Protein AF-0000000070576717 (afdb_homodimer)

Solvent-accessible surface area (backbone atoms only — not comparable to full-atom values): 32765 Å² total; per-residue (Å²): 128,72,84,76,74,60,50,32,32,39,30,46,49,58,64,51,38,63,71,18,51,50,59,43,50,72,64,30,47,68,46,59,36,85,53,86,48,74,67,46,70,69,57,47,39,61,63,37,42,68,19,30,29,38,41,38,46,81,86,50,69,42,42,69,69,43,50,60,40,17,43,88,49,34,42,29,38,12,29,56,32,67,74,58,87,42,43,43,61,68,62,29,52,74,67,62,25,34,32,20,34,28,71,76,61,36,29,64,43,28,19,52,39,50,51,26,42,46,40,36,45,38,40,37,44,66,52,42,31,51,28,38,62,73,44,48,40,66,56,45,59,87,44,64,59,60,73,42,24,56,59,58,54,67,28,28,40,18,34,35,16,70,48,71,42,32,45,43,36,51,57,31,47,60,56,48,47,45,68,40,39,34,32,30,56,98,62,90,52,68,74,51,42,73,72,61,34,38,82,52,55,62,68,58,37,37,47,65,19,42,32,39,37,37,39,36,73,80,41,87,84,32,48,41,56,43,27,57,68,46,50,67,45,30,35,48,78,14,35,41,33,34,65,43,50,22,59,30,38,30,60,68,39,48,48,50,31,47,77,70,47,40,24,48,31,32,21,29,31,40,50,77,57,80,65,58,62,61,77,42,71,60,78,72,38,81,49,40,43,60,42,80,59,54,42,44,27,20,51,71,32,35,37,48,27,32,34,43,17,36,48,20,41,52,22,50,76,67,71,46,81,41,88,40,64,74,84,129,73,82,76,76,61,49,33,33,40,28,47,49,59,63,50,38,63,71,18,52,50,60,42,50,74,64,30,47,66,46,59,37,86,52,86,48,74,66,48,70,68,56,45,41,60,64,38,41,68,19,29,30,36,41,38,47,82,85,50,67,43,41,68,69,42,49,59,39,18,43,88,48,35,42,28,39,12,28,56,32,67,73,58,87,43,43,44,60,69,60,31,54,76,66,62,24,34,32,21,33,27,71,74,60,36,29,64,45,29,20,52,40,50,52,24,41,46,40,34,42,39,38,38,45,66,55,42,33,51,28,38,62,73,44,48,38,66,56,45,58,87,45,65,58,60,73,42,23,57,58,58,55,66,28,28,41,18,34,35,18,71,47,73,40,31,45,42,37,51,59,32,47,59,56,47,49,44,69,41,41,34,34,29,57,97,62,91,51,67,74,51,43,73,73,60,36,39,83,52,55,62,69,59,36,35,48,63,19,42,32,40,38,38,40,37,74,81,42,87,84,32,47,40,57,42,26,58,68,46,48,67,45,30,35,48,78,13,35,41,32,33,65,45,51,22,59,30,38,30,61,68,37,48,47,49,31,48,77,70,47,40,23,49,29,32,22,30,30,41,51,79,58,80,65,58,62,61,76,42,70,61,78,72,38,82,50,39,44,58,40,80,59,53,42,44,27,21,51,71,33,34,37,47,27,32,35,43,16,38,46,21,39,53,22,50,76,67,71,45,80,43,90,41,63,74,86

Secondary structure (DSSP, 8-state):
----PPPEEEES-TTS-HHHHHHHHHHSEEEE--SSSPPPHHHHHHHTTT-SEEEE-TTS-BSHHHHHHH-TT--EEEESSS--TTB-HHHHHHTT-EEE---STTHHHHHHHHHHHHHHHHTTHHHHHHHHHTTHHHHHTT-SSTT-B--STT-EEEEE--SHHHHHHHHHHGGGT-SEEEEE-SS--HHHHHTT-EE--HHHHHHH-SEEEE-----TTTTT-B-HHHHHHS-TT-EEEE-S-GGGB-HHHHHHHHHHTSSSEEEES--SSSSPPTT-GGGG-TTEEE--S-TT-BHHHHHHHHHHHHHHHHHHHHTS--TTB--/----PPPEEEES-TTS-HHHHHHHHHHSEEEE--SSSPPPHHHHHHHTTT-SEEEE-TTS-BSHHHHHHH-TT--EEEESSS--TTB-HHHHHHTT-EEE---STTHHHHHHHHHHHHHHHHTTHHHHHHHHHTTHHHHHTT-SSTT-B--STT-EEEEE--SHHHHHHHHHHGGGT-SEEEEE-SS--HHHHHTT-EE--HHHHHHH-SEEEE-----TTTTT-B-HHHHHHS-TT-EEEE-S-GGGB-HHHHHHHHHHTSSSEEEES--SSSSPPTT-GGGG-TTEEE--S-TT-BHHHHHHHHHHHHHHHHHHHHTS--TTB--

Radius of gyration: 28.0 Å; Cα contacts (8 Å, |Δi|>4): 1477; chains: 2; bounding box: 54×97×66 Å

Sequence (654 aa):
MGPARRPTVLVTRHDVAKEALDLLTDKCDVEVWNEDKPISRSALLQKIAGKDALFCLVTEKVDSELLDAAGSSLKVVGTMSVGYDHIDISQCTKRRVAVGNTPHVLTDATAELGIALLLATARRLFEAHQAIGSGEWAKQAWSPTWMCGSEIRGSTVGIVGMGNIGFGILERLKAFKASKFLYFSRAHKPAAEALGAQFTRLDELLKLSDFVIACCALTPETKGLFNKEAFSMMKSTATFINISRGQVVDQDALYEALSSGKIRSAGLDVMTPEPLPVDHPLLKLPNCVILPHIGSAATETRTAMAVLTAQNILAALDGINMPAMVCMGPARRPTVLVTRHDVAKEALDLLTDKCDVEVWNEDKPISRSALLQKIAGKDALFCLVTEKVDSELLDAAGSSLKVVGTMSVGYDHIDISQCTKRRVAVGNTPHVLTDATAELGIALLLATARRLFEAHQAIGSGEWAKQAWSPTWMCGSEIRGSTVGIVGMGNIGFGILERLKAFKASKFLYFSRAHKPAAEALGAQFTRLDELLKLSDFVIACCALTPETKGLFNKEAFSMMKSTATFINISRGQVVDQDALYEALSSGKIRSAGLDVMTPEPLPVDHPLLKLPNCVILPHIGSAATETRTAMAVLTAQNILAALDGINMPAMVC

InterPro domains:
  IPR006139 D-isomer specific 2-hydroxyacid dehydrogenase, catalytic domain [PF00389] (10-324)
  IPR006140 D-isomer specific 2-hydroxyacid dehydrogenase, NAD-binding domain [PF02826] (115-295)
  IPR029752 D-isomer specific 2-hydroxyacid dehydrogenase, NAD-binding domain conserved site 1 [PS00065] (157-185)
  IPR036291 NAD(P)-binding domain superfamily [SSF51735] (109-295)
  IPR050223 D-isomer specific 2-hydroxyacid dehydrogenase [PTHR10996] (7-321)

Structure (mmCIF, N/CA/C/O backbone):
data_AF-0000000070576717-model_v1
#
loop_
_entity.id
_entity.type
_entity.pdbx_description
1 polymer 'Glyoxylate/hydroxypyruvate reduct'
#
loop_
_atom_site.group_PDB
_atom_site.id
_atom_site.type_symbol
_atom_site.label_atom_id
_atom_site.label_alt_id
_atom_site.label_comp_id
_atom_site.label_asym_id
_atom_site.label_entity_id
_atom_site.label_seq_id
_atom_site.pdbx_PDB_ins_code
_atom_site.Cartn_x
_atom_site.Cartn_y
_atom_site.Cartn_z
_atom_site.occupancy
_atom_site.B_iso_or_equiv
_atom_site.auth_seq_id
_atom_site.auth_comp_id
_atom_site.auth_asym_id
_atom_site.auth_atom_id
_atom_site.pdbx_PDB_model_num
ATOM 1 N N . MET A 1 1 ? -11.781 44.875 37.531 1 38.06 1 MET A N 1
ATOM 2 C CA . MET A 1 1 ? -10.945 44.406 36.406 1 38.06 1 MET A CA 1
ATOM 3 C C . MET A 1 1 ? -11.797 44.094 35.188 1 38.06 1 MET A C 1
ATOM 5 O O . MET A 1 1 ? -12.766 43.312 35.281 1 38.06 1 MET A O 1
ATOM 9 N N . GLY A 1 2 ? -12.039 44.844 34.25 1 44.22 2 GLY A N 1
ATOM 10 C CA . GLY A 1 2 ? -13 44.75 33.188 1 44.22 2 GLY A CA 1
ATOM 11 C C . GLY A 1 2 ? -13 43.406 32.5 1 44.22 2 GLY A C 1
ATOM 12 O O . GLY A 1 2 ? -12.047 42.625 32.656 1 44.22 2 GLY A O 1
ATOM 13 N N . PRO A 1 3 ? -14.188 42.875 32.219 1 51.78 3 PRO A N 1
ATOM 14 C CA . PRO A 1 3 ? -14.227 41.469 31.766 1 51.78 3 PRO A CA 1
ATOM 15 C C . PRO A 1 3 ? -13.141 41.156 30.75 1 51.78 3 PRO A C 1
ATOM 17 O O . PRO A 1 3 ? -12.789 42 29.922 1 51.78 3 PRO A O 1
ATOM 20 N N . ALA A 1 4 ? -12.055 40.562 31.125 1 63.88 4 ALA A N 1
ATOM 21 C CA . ALA A 1 4 ? -10.906 40.188 30.297 1 63.88 4 ALA A CA 1
ATOM 22 C C . ALA A 1 4 ? -11.344 39.844 28.875 1 63.88 4 ALA A C 1
ATOM 24 O O . ALA A 1 4 ? -12.312 39.094 28.688 1 63.88 4 ALA A O 1
ATOM 25 N N . ARG A 1 5 ? -11.016 40.688 27.875 1 86.88 5 ARG A N 1
ATOM 26 C CA . ARG A 1 5 ? -11.391 40.5 26.469 1 86.88 5 ARG A CA 1
ATOM 27 C C . ARG A 1 5 ? -10.992 39.094 26 1 86.88 5 ARG A C 1
ATOM 29 O O . ARG A 1 5 ? -9.969 38.562 26.438 1 86.88 5 ARG A O 1
ATOM 36 N N . ARG A 1 6 ? -11.961 38.406 25.359 1 95.25 6 ARG A N 1
ATOM 37 C CA . ARG A 1 6 ? -11.641 37.125 24.766 1 95.25 6 ARG A CA 1
ATOM 38 C C . ARG A 1 6 ? -10.531 37.25 23.734 1 95.25 6 ARG A C 1
ATOM 40 O O . ARG A 1 6 ? -10.562 38.156 22.891 1 95.25 6 ARG A O 1
ATOM 47 N N . PRO A 1 7 ? -9.547 36.469 23.844 1 98 7 PRO A N 1
ATOM 48 C CA . PRO A 1 7 ? -8.508 36.5 22.812 1 98 7 PRO A CA 1
ATOM 49 C C . PRO A 1 7 ? -9.07 36.281 21.406 1 98 7 PRO A C 1
ATOM 51 O O . PRO A 1 7 ? -10.062 35.562 21.234 1 98 7 PRO A O 1
ATOM 54 N N . THR A 1 8 ? -8.461 36.906 20.438 1 98.69 8 THR A N 1
ATOM 55 C CA . THR A 1 8 ? -8.906 36.812 19.047 1 98.69 8 THR A CA 1
ATOM 56 C C . THR A 1 8 ? -7.988 35.875 18.266 1 98.69 8 THR A C 1
ATOM 58 O O . THR A 1 8 ? -6.766 35.938 18.391 1 98.69 8 THR A O 1
ATOM 61 N N . VAL A 1 9 ? -8.586 34.938 17.484 1 98.81 9 VAL A N 1
ATOM 62 C CA . VAL A 1 9 ? -7.832 33.938 16.719 1 98.81 9 VAL A CA 1
ATOM 63 C C . VAL A 1 9 ? -8.242 34 15.25 1 98.81 9 VAL A C 1
ATOM 65 O O . VAL A 1 9 ? -9.43 34.062 14.93 1 98.81 9 VAL A O 1
ATOM 68 N N . LEU A 1 10 ? -7.285 34.031 14.375 1 98.88 10 LEU A N 1
ATOM 69 C CA . LEU A 1 10 ? -7.523 33.875 12.945 1 98.88 10 LEU A CA 1
ATOM 70 C C . LEU A 1 10 ? -7.219 32.438 12.516 1 98.88 10 LEU A C 1
ATOM 72 O O . LEU A 1 10 ? -6.109 31.938 12.734 1 98.88 10 LEU A O 1
ATOM 76 N N . VAL A 1 11 ? -8.195 31.766 12 1 98.62 11 VAL A N 1
ATOM 77 C CA . VAL A 1 11 ? -8.039 30.438 11.398 1 98.62 11 VAL A CA 1
ATOM 78 C C . VAL A 1 11 ? -8.062 30.547 9.875 1 98.62 11 VAL A C 1
ATOM 80 O O . VAL A 1 11 ? -9.039 31.047 9.305 1 98.62 11 VAL A O 1
ATOM 83 N N . THR A 1 12 ? -7.082 29.969 9.227 1 97.62 12 THR A N 1
ATOM 84 C CA . THR A 1 12 ? -6.871 30.328 7.828 1 97.62 12 THR A CA 1
ATOM 85 C C . THR A 1 12 ? -7.625 29.375 6.906 1 97.62 12 THR A C 1
ATOM 87 O O . THR A 1 12 ? -7.582 29.516 5.684 1 97.62 12 THR A O 1
ATOM 90 N N . ARG A 1 13 ? -8.289 28.391 7.5 1 95.62 13 ARG A N 1
ATOM 91 C CA . ARG A 1 13 ? -9.102 27.469 6.723 1 95.62 13 ARG A CA 1
ATOM 92 C C . ARG A 1 13 ? -10.422 27.156 7.43 1 95.62 13 ARG A C 1
ATOM 94 O O . ARG A 1 13 ? -10.445 26.984 8.648 1 95.62 13 ARG A O 1
ATOM 101 N N . HIS A 1 14 ? -11.477 26.969 6.641 1 94.5 14 HIS A N 1
ATOM 102 C CA . HIS A 1 14 ? -12.781 26.719 7.25 1 94.5 14 HIS A CA 1
ATOM 103 C C . HIS A 1 14 ? -13.016 25.219 7.414 1 94.5 14 HIS A C 1
ATOM 105 O O . HIS A 1 14 ? -13.891 24.797 8.188 1 94.5 14 HIS A O 1
ATOM 111 N N . ASP A 1 15 ? -12.273 24.422 6.66 1 94.5 15 ASP A N 1
ATOM 112 C CA . ASP A 1 15 ? -12.531 22.984 6.684 1 94.5 15 ASP A CA 1
ATOM 113 C C . ASP A 1 15 ? -11.609 22.281 7.676 1 94.5 15 ASP A C 1
ATOM 115 O O . ASP A 1 15 ? -11.352 21.078 7.547 1 94.5 15 ASP A O 1
ATOM 119 N N . VAL A 1 16 ? -11.156 23.047 8.633 1 95.94 16 VAL A N 1
ATOM 120 C CA . VAL A 1 16 ? -10.5 22.453 9.789 1 95.94 16 VAL A CA 1
ATOM 121 C C . VAL A 1 16 ? -11.516 21.672 10.617 1 95.94 16 VAL A C 1
ATOM 123 O O . VAL A 1 16 ? -12.703 22 10.641 1 95.94 16 VAL A O 1
ATOM 126 N N . ALA A 1 17 ? -11.008 20.609 11.281 1 96.81 17 ALA A N 1
ATOM 127 C CA . ALA A 1 17 ? -11.898 19.75 12.055 1 96.81 17 ALA A CA 1
ATOM 128 C C . ALA A 1 17 ? -12.727 20.562 13.047 1 96.81 17 ALA A C 1
ATOM 130 O O . ALA A 1 17 ? -12.203 21.438 13.734 1 96.81 17 ALA A O 1
ATOM 131 N N . LYS A 1 18 ? -13.984 20.25 13.109 1 97.31 18 LYS A N 1
ATOM 132 C CA . LYS A 1 18 ? -14.922 20.953 13.984 1 97.31 18 LYS A CA 1
ATOM 133 C C . LYS A 1 18 ? -14.477 20.891 15.445 1 97.31 18 LYS A C 1
ATOM 135 O O . LYS A 1 18 ? -14.672 21.828 16.203 1 97.31 18 LYS A O 1
ATOM 140 N N . GLU A 1 19 ? -13.891 19.766 15.781 1 98.12 19 GLU A N 1
ATOM 141 C CA . GLU A 1 19 ? -13.414 19.562 17.156 1 98.12 19 GLU A CA 1
ATOM 142 C C . GLU A 1 19 ? -12.422 20.641 17.562 1 98.12 19 GLU A C 1
ATOM 144 O O . GLU A 1 19 ? -12.469 21.141 18.688 1 98.12 19 GLU A O 1
ATOM 149 N N . ALA A 1 20 ? -11.578 20.984 16.672 1 98.56 20 ALA A N 1
ATOM 150 C CA . ALA A 1 20 ? -10.57 22.016 16.938 1 98.56 20 ALA A CA 1
ATOM 151 C C . ALA A 1 20 ? -11.211 23.391 17 1 98.56 20 ALA A C 1
ATOM 153 O O . ALA A 1 20 ? -10.883 24.203 17.875 1 98.56 20 ALA A O 1
ATOM 154 N N . LEU A 1 21 ? -12.094 23.703 16.062 1 98.25 21 LEU A N 1
ATOM 155 C CA . LEU A 1 21 ? -12.781 25 16.031 1 98.25 21 LEU A CA 1
ATOM 156 C C . LEU A 1 21 ? -13.617 25.203 17.297 1 98.25 21 LEU A C 1
ATOM 158 O O . LEU A 1 21 ? -13.648 26.297 17.844 1 98.25 21 LEU A O 1
ATOM 162 N N . ASP A 1 22 ? -14.242 24.125 17.734 1 98.56 22 ASP A N 1
ATOM 163 C CA . ASP A 1 22 ? -15.039 24.188 18.938 1 98.56 22 ASP A CA 1
ATOM 164 C C . ASP A 1 22 ? -14.172 24.516 20.156 1 98.56 22 ASP A C 1
ATOM 166 O O . ASP A 1 22 ? -14.57 25.328 21 1 98.56 22 ASP A O 1
ATOM 170 N N . LEU A 1 23 ? -13.055 23.922 20.203 1 98.56 23 LEU A N 1
ATOM 171 C CA . LEU A 1 23 ? -12.133 24.219 21.297 1 98.56 23 LEU A CA 1
ATOM 172 C C . LEU A 1 23 ? -11.766 25.688 21.328 1 98.56 23 LEU A C 1
ATOM 174 O O . LEU A 1 23 ? -11.766 26.312 22.391 1 98.56 23 LEU A O 1
ATOM 178 N N . LEU A 1 24 ? -11.5 26.234 20.188 1 98.69 24 LEU A N 1
ATOM 179 C CA . LEU A 1 24 ? -11.086 27.625 20.094 1 98.69 24 LEU A CA 1
ATOM 180 C C . LEU A 1 24 ? -12.25 28.562 20.406 1 98.69 24 LEU A C 1
ATOM 182 O O . LEU A 1 24 ? -12.094 29.531 21.156 1 98.69 24 LEU A O 1
ATOM 186 N N . THR A 1 25 ? -13.406 28.266 19.859 1 98.25 25 THR A N 1
ATOM 187 C CA . THR A 1 25 ? -14.562 29.156 19.969 1 98.25 25 THR A CA 1
ATOM 188 C C . THR A 1 25 ? -15.062 29.219 21.422 1 98.25 25 THR A C 1
ATOM 190 O O . THR A 1 25 ? -15.664 30.203 21.828 1 98.25 25 THR A O 1
ATOM 193 N N . ASP A 1 26 ? -14.797 28.203 22.109 1 97.81 26 ASP A N 1
ATOM 194 C CA . ASP A 1 26 ? -15.203 28.156 23.5 1 97.81 26 ASP A CA 1
ATOM 195 C C . ASP A 1 26 ? -14.492 29.234 24.328 1 97.81 26 ASP A C 1
ATOM 197 O O . ASP A 1 26 ? -15.047 29.75 25.297 1 97.81 26 ASP A O 1
ATOM 201 N N . LYS A 1 27 ? -13.305 29.609 23.906 1 97.62 27 LYS A N 1
ATOM 202 C CA . LYS A 1 27 ? -12.492 30.453 24.766 1 97.62 27 LYS A CA 1
ATOM 203 C C . LYS A 1 27 ? -12.07 31.734 24.047 1 97.62 27 LYS A C 1
ATOM 205 O O . LYS A 1 27 ? -11.617 32.688 24.672 1 97.62 27 LYS A O 1
ATOM 210 N N . CYS A 1 28 ? -12.32 31.703 22.703 1 98.5 28 CYS A N 1
ATOM 211 C CA . CYS A 1 28 ? -11.773 32.812 21.922 1 98.5 28 CYS A CA 1
ATOM 212 C C . CYS A 1 28 ? -12.82 33.344 20.953 1 98.5 28 CYS A C 1
ATOM 214 O O . CYS A 1 28 ? -13.859 32.719 20.734 1 98.5 28 CYS A O 1
ATOM 216 N N . ASP A 1 29 ? -12.609 34.594 20.484 1 98.5 29 ASP A N 1
ATOM 217 C CA . ASP A 1 29 ? -13.273 35.125 19.297 1 98.5 29 ASP A CA 1
ATOM 218 C C . ASP A 1 29 ? -12.547 34.688 18.031 1 98.5 29 ASP A C 1
ATOM 220 O O . ASP A 1 29 ? -11.445 35.156 17.75 1 98.5 29 ASP A O 1
ATOM 224 N N . VAL A 1 30 ? -13.188 33.844 17.297 1 98.62 30 VAL A N 1
ATOM 225 C CA . VAL A 1 30 ? -12.5 33.156 16.188 1 98.62 30 VAL A CA 1
ATOM 226 C C . VAL A 1 30 ? -13 33.719 14.859 1 98.62 30 VAL A C 1
ATOM 228 O O . VAL A 1 30 ? -14.211 33.75 14.617 1 98.62 30 VAL A O 1
ATOM 231 N N . GLU A 1 31 ? -12.109 34.219 14.07 1 98.56 31 GLU A N 1
ATOM 232 C CA . GLU A 1 31 ? -12.375 34.5 12.672 1 98.56 31 GLU A CA 1
ATOM 233 C C . GLU A 1 31 ? -11.828 33.438 11.75 1 98.56 31 GLU A C 1
ATOM 235 O O . GLU A 1 31 ? -10.641 33.125 11.789 1 98.56 31 GLU A O 1
ATOM 240 N N . VAL A 1 32 ? -12.688 32.875 10.961 1 98.06 32 VAL A N 1
ATOM 241 C CA . VAL A 1 32 ? -12.305 31.797 10.062 1 98.06 32 VAL A CA 1
ATOM 242 C C . VAL A 1 32 ? -12.336 32.281 8.617 1 98.06 32 VAL A C 1
ATOM 244 O O . VAL A 1 32 ? -13.312 32.906 8.18 1 98.06 32 VAL A O 1
ATOM 247 N N . TRP A 1 33 ? -11.242 32.062 7.938 1 97 33 TRP A N 1
ATOM 248 C CA . TRP A 1 33 ? -11.258 32.312 6.496 1 97 33 TRP A CA 1
ATOM 249 C C . TRP A 1 33 ? -12.25 31.359 5.809 1 97 33 TRP A C 1
ATOM 251 O O . TRP A 1 33 ? -12.078 30.141 5.836 1 97 33 TRP A O 1
ATOM 261 N N . ASN A 1 34 ? -13.266 31.891 5.164 1 93.94 34 ASN A N 1
ATOM 262 C CA . ASN A 1 34 ? -14.414 31.094 4.738 1 93.94 34 ASN A CA 1
ATOM 263 C C . ASN A 1 34 ? -14.414 30.875 3.229 1 93.94 34 ASN A C 1
ATOM 265 O O . ASN A 1 34 ? -15.43 31.078 2.564 1 93.94 34 ASN A O 1
ATOM 269 N N . GLU A 1 35 ? -13.258 30.594 2.637 1 90.75 35 GLU A N 1
ATOM 270 C CA . GLU A 1 35 ? -13.148 30.219 1.23 1 90.75 35 GLU A CA 1
ATOM 271 C C . GLU A 1 35 ? -12.469 28.859 1.075 1 90.75 35 GLU A C 1
ATOM 273 O O . GLU A 1 35 ? -11.664 28.469 1.92 1 90.75 35 GLU A O 1
ATOM 278 N N . ASP A 1 36 ? -12.812 28.203 -0.027 1 86.06 36 ASP A N 1
ATOM 279 C CA . ASP A 1 36 ? -12.258 26.875 -0.313 1 86.06 36 ASP A CA 1
ATOM 280 C C . ASP A 1 36 ? -10.883 26.984 -0.978 1 86.06 36 ASP A C 1
ATOM 282 O O . ASP A 1 36 ? -10.648 26.406 -2.035 1 86.06 36 ASP A O 1
ATOM 286 N N . LYS A 1 37 ? -10.156 27.922 -0.683 1 87.62 37 LYS A N 1
ATOM 287 C CA . LYS A 1 37 ? -8.789 28.141 -1.154 1 87.62 37 LYS A CA 1
ATOM 288 C C . LYS A 1 37 ? -7.926 28.781 -0.066 1 87.62 37 LYS A C 1
ATOM 290 O O . LYS A 1 37 ? -8.445 29.391 0.867 1 87.62 37 LYS A O 1
ATOM 295 N N . PRO A 1 38 ? -6.719 28.641 -0.19 1 91.25 38 PRO A N 1
ATOM 296 C CA . PRO A 1 38 ? -5.848 29.281 0.796 1 91.25 38 PRO A CA 1
ATOM 297 C C . PRO A 1 38 ? -6.059 30.797 0.869 1 91.25 38 PRO A C 1
ATOM 299 O O . PRO A 1 38 ? -6.305 31.438 -0.156 1 91.25 38 PRO A O 1
ATOM 302 N N . ILE A 1 39 ? -5.984 31.328 2.07 1 94.81 39 ILE A N 1
ATOM 303 C CA . ILE A 1 39 ? -6.078 32.75 2.275 1 94.81 39 ILE A CA 1
ATOM 304 C C . ILE A 1 39 ? -4.953 33.469 1.518 1 94.81 39 ILE A C 1
ATOM 306 O O . ILE A 1 39 ? -3.805 33.031 1.54 1 94.81 39 ILE A O 1
ATOM 310 N N . SER A 1 40 ? -5.324 34.5 0.725 1 94.94 40 SER A N 1
ATOM 311 C CA . SER A 1 40 ? -4.301 35.219 -0.005 1 94.94 40 SER A CA 1
ATOM 312 C C . SER A 1 40 ? -3.363 35.969 0.949 1 94.94 40 SER A C 1
ATOM 314 O O . SER A 1 40 ? -3.746 36.281 2.076 1 94.94 40 SER A O 1
ATOM 316 N N . ARG A 1 41 ? -2.209 36.219 0.483 1 97.5 41 ARG A N 1
ATOM 317 C CA . ARG A 1 41 ? -1.239 36.938 1.291 1 97.5 41 ARG A CA 1
ATOM 318 C C . ARG A 1 41 ? -1.803 38.281 1.734 1 97.5 41 ARG A C 1
ATOM 320 O O . ARG A 1 41 ? -1.678 38.688 2.9 1 97.5 41 ARG A O 1
ATOM 327 N N . SER A 1 42 ? -2.441 38.969 0.79 1 97.94 42 SER A N 1
ATOM 328 C CA . SER A 1 42 ? -3.01 40.281 1.097 1 97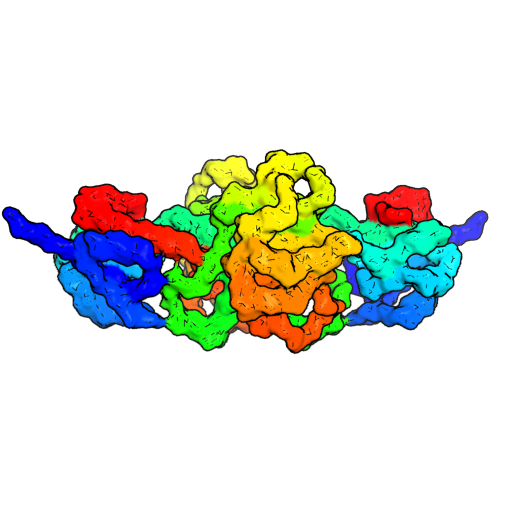.94 42 SER A CA 1
ATOM 329 C C . SER A 1 42 ? -4.102 40.188 2.156 1 97.94 42 SER A C 1
ATOM 331 O O . SER A 1 42 ? -4.125 40.969 3.109 1 97.94 42 SER A O 1
ATOM 333 N N . ALA A 1 43 ? -4.977 39.25 2.025 1 97.94 43 ALA A N 1
ATOM 334 C CA . ALA A 1 43 ? -6.047 39.031 3.002 1 97.94 43 ALA A CA 1
ATOM 335 C C . ALA A 1 43 ? -5.48 38.625 4.359 1 97.94 43 ALA A C 1
ATOM 337 O O . ALA A 1 43 ? -5.969 39.094 5.398 1 97.94 43 ALA A O 1
ATOM 338 N N . LEU A 1 44 ? -4.477 37.812 4.344 1 98.62 44 LEU A N 1
ATOM 339 C CA . LEU A 1 44 ? -3.83 37.344 5.57 1 98.62 44 LEU A CA 1
ATOM 340 C C . LEU A 1 44 ? -3.225 38.531 6.332 1 98.62 44 LEU A C 1
ATOM 342 O O . LEU A 1 44 ? -3.414 38.656 7.547 1 98.62 44 LEU A O 1
ATOM 346 N N . LEU A 1 45 ? -2.539 39.406 5.621 1 98.56 45 LEU A N 1
ATOM 347 C CA . LEU A 1 45 ? -1.886 40.562 6.227 1 98.56 45 LEU A CA 1
ATOM 348 C C . LEU A 1 45 ? -2.914 41.5 6.812 1 98.56 45 LEU A C 1
ATOM 350 O O . LEU A 1 45 ? -2.682 42.125 7.863 1 98.56 45 LEU A O 1
ATOM 354 N N . GLN A 1 46 ? -3.986 41.625 6.152 1 98.5 46 GLN A N 1
ATOM 355 C CA . GLN A 1 46 ? -5.047 42.5 6.625 1 98.5 46 GLN A CA 1
ATOM 356 C C . GLN A 1 46 ? -5.738 41.906 7.855 1 98.5 46 GLN A C 1
ATOM 358 O O . GLN A 1 46 ? -5.953 42.625 8.844 1 98.5 46 GLN A O 1
ATOM 363 N N . LYS A 1 47 ? -6.039 40.656 7.875 1 98.44 47 LYS A N 1
ATOM 364 C CA . LYS A 1 47 ? -6.891 40.031 8.883 1 98.44 47 LYS A CA 1
ATOM 365 C C . LYS A 1 47 ? -6.102 39.719 10.148 1 98.44 47 LYS A C 1
ATOM 367 O O . LYS A 1 47 ? -6.668 39.625 11.234 1 98.44 47 LYS A O 1
ATOM 372 N N . ILE A 1 48 ? -4.824 39.562 10.016 1 98.75 48 ILE A N 1
ATOM 373 C CA . ILE A 1 48 ? -4.012 39.125 11.156 1 98.75 48 ILE A CA 1
ATOM 374 C C . ILE A 1 48 ? -3.826 40.312 12.109 1 98.75 48 ILE A C 1
ATOM 376 O O . ILE A 1 48 ? -3.443 40.125 13.266 1 98.75 48 ILE A O 1
ATOM 380 N N . ALA A 1 49 ? -4.023 41.531 11.562 1 98.38 49 ALA A N 1
ATOM 381 C CA . ALA A 1 49 ? -3.797 42.75 12.352 1 98.38 49 ALA A CA 1
ATOM 382 C C . ALA A 1 49 ? -4.629 42.719 13.633 1 98.38 49 ALA A C 1
ATOM 384 O O . ALA A 1 49 ? -5.852 42.594 13.586 1 98.38 49 ALA A O 1
ATOM 385 N N . GLY A 1 50 ? -3.963 42.781 14.773 1 97.56 50 GLY A N 1
ATOM 386 C CA . GLY A 1 50 ? -4.637 42.906 16.047 1 97.56 50 GLY A CA 1
ATOM 387 C C . GLY A 1 50 ? -5.051 41.562 16.641 1 97.56 50 GLY A C 1
ATOM 388 O O . GLY A 1 50 ? -5.582 41.531 17.75 1 97.56 50 GLY A O 1
ATOM 389 N N . LYS A 1 51 ? -4.84 40.469 15.938 1 98.56 51 LYS A N 1
ATOM 390 C CA . LYS A 1 51 ? -5.191 39.156 16.453 1 98.56 51 LYS A CA 1
ATOM 391 C C . LYS A 1 51 ? -4.207 38.719 17.531 1 98.56 51 LYS A C 1
ATOM 393 O O . LYS A 1 51 ? -3.031 39.062 17.5 1 98.56 51 LYS A O 1
ATOM 398 N N . ASP A 1 52 ? -4.68 37.875 18.422 1 98.69 52 ASP A N 1
ATOM 399 C CA . ASP A 1 52 ? -3.842 37.344 19.484 1 98.69 52 ASP A CA 1
ATOM 400 C C . ASP A 1 52 ? -3.174 36.031 19.031 1 98.69 52 ASP A C 1
ATOM 402 O O . ASP A 1 52 ? -2.135 35.656 19.578 1 98.69 52 ASP A O 1
ATOM 406 N N . ALA A 1 53 ? -3.791 35.344 18.062 1 98.88 53 ALA A N 1
ATOM 407 C CA . ALA A 1 53 ? -3.281 34.031 17.656 1 98.88 53 ALA A CA 1
ATOM 408 C C . ALA A 1 53 ? -3.584 33.781 16.188 1 98.88 53 ALA A C 1
ATOM 410 O O . ALA A 1 53 ? -4.539 34.344 15.625 1 98.88 53 ALA A O 1
ATOM 411 N N . LEU A 1 54 ? -2.742 32.938 15.617 1 98.94 54 LEU A N 1
ATOM 412 C CA . LEU A 1 54 ? -2.902 32.469 14.242 1 98.94 54 LEU A CA 1
ATOM 413 C C . LEU A 1 54 ? -2.91 30.938 14.18 1 98.94 54 LEU A 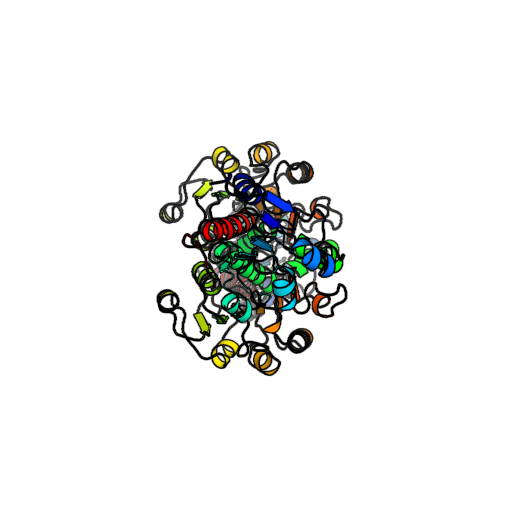C 1
ATOM 415 O O . LEU A 1 54 ? -2.004 30.281 14.703 1 98.94 54 LEU A O 1
ATOM 419 N N . PHE A 1 55 ? -3.986 30.375 13.695 1 98.75 55 PHE A N 1
ATOM 420 C CA . PHE A 1 55 ? -4.066 28.984 13.266 1 98.75 55 PHE A CA 1
ATOM 421 C C . PHE A 1 55 ? -3.844 28.875 11.758 1 98.75 55 PHE A C 1
ATOM 423 O O . PHE A 1 55 ? -4.711 29.25 10.969 1 98.75 55 PHE A O 1
ATOM 430 N N . CYS A 1 56 ? -2.668 28.359 11.391 1 98.25 56 CYS A N 1
ATOM 431 C CA . CYS A 1 56 ? -2.369 28.375 9.961 1 98.25 56 CYS A CA 1
ATOM 432 C C . CYS A 1 56 ? -1.929 26.984 9.492 1 98.25 56 CYS A C 1
ATOM 434 O O . CYS A 1 56 ? -1.885 26.047 10.281 1 98.25 56 CYS A O 1
ATOM 436 N N . LEU A 1 57 ? -1.773 26.844 8.211 1 96.25 57 LEU A N 1
ATOM 437 C CA . LEU A 1 57 ? -1.211 25.672 7.543 1 96.25 57 LEU A CA 1
ATOM 438 C C . LEU A 1 57 ? 0.097 26.031 6.844 1 96.25 57 LEU A C 1
ATOM 440 O O . LEU A 1 57 ? 0.648 27.109 7.055 1 96.25 57 LEU A O 1
ATOM 444 N N . VAL A 1 58 ? 0.623 25.047 6.078 1 93.06 58 VAL A N 1
ATOM 445 C CA . VAL A 1 58 ? 1.921 25.219 5.434 1 93.06 58 VAL A CA 1
ATOM 446 C C . VAL A 1 58 ? 1.8 26.234 4.297 1 93.06 58 VAL A C 1
ATOM 448 O O . VAL A 1 58 ? 2.807 26.766 3.824 1 93.06 58 VAL A O 1
ATOM 451 N N . THR A 1 59 ? 0.571 26.594 3.994 1 92.69 59 THR A N 1
ATOM 452 C CA . THR A 1 59 ? 0.317 27.5 2.883 1 92.69 59 THR A CA 1
ATOM 453 C C . THR A 1 59 ? 0.621 28.938 3.283 1 92.69 59 THR A C 1
ATOM 455 O O . THR A 1 59 ? 0.804 29.812 2.422 1 92.69 59 THR A O 1
ATOM 458 N N . GLU A 1 60 ? 0.613 29.25 4.559 1 95.75 60 GLU A N 1
ATOM 459 C CA . GLU A 1 60 ? 0.843 30.609 5.035 1 95.75 60 GLU A CA 1
ATOM 460 C C . GLU A 1 60 ? 2.303 30.812 5.43 1 95.75 60 GLU A C 1
ATOM 462 O O . GLU A 1 60 ? 2.842 30.078 6.254 1 95.75 60 GLU A O 1
ATOM 467 N N . LYS A 1 61 ? 2.865 31.828 4.84 1 97.06 61 LYS A N 1
ATOM 468 C CA . LYS A 1 61 ? 4.227 32.219 5.207 1 97.06 61 LYS A CA 1
ATOM 469 C C . LYS A 1 61 ? 4.234 33.156 6.406 1 97.06 61 LYS A C 1
ATOM 471 O O . LYS A 1 61 ? 3.641 34.219 6.359 1 97.06 61 LYS A O 1
ATOM 476 N N . VAL A 1 62 ? 4.848 32.719 7.484 1 98.56 62 VAL A N 1
ATOM 477 C CA . VAL A 1 62 ? 4.984 33.562 8.672 1 98.56 62 VAL A CA 1
ATOM 478 C C . VAL A 1 62 ? 6.383 34.188 8.719 1 98.56 62 VAL A C 1
ATOM 480 O O . VAL A 1 62 ? 7.312 33.594 9.266 1 98.56 62 VAL A O 1
ATOM 483 N N . ASP A 1 63 ? 6.48 35.312 8.109 1 98.19 63 ASP A N 1
ATOM 484 C CA . ASP A 1 63 ? 7.738 36.031 8.031 1 98.19 63 ASP A CA 1
ATOM 485 C C . ASP A 1 63 ? 7.637 37.375 8.742 1 98.19 63 ASP A C 1
ATOM 487 O O . ASP A 1 63 ? 6.66 37.656 9.445 1 98.19 63 ASP A O 1
ATOM 491 N N . SER A 1 64 ? 8.672 38.188 8.602 1 98.12 64 SER A N 1
ATOM 492 C CA . SER A 1 64 ? 8.711 39.5 9.266 1 98.12 64 SER A CA 1
ATOM 493 C C . SER A 1 64 ? 7.543 40.375 8.82 1 98.12 64 SER A C 1
ATOM 495 O O . SER A 1 64 ? 6.973 41.094 9.625 1 98.12 64 SER A O 1
ATOM 497 N N . GLU A 1 65 ? 7.227 40.25 7.574 1 98.56 65 GLU A N 1
ATOM 498 C CA . GLU A 1 65 ? 6.133 41.062 7.035 1 98.56 65 GLU A CA 1
ATOM 499 C C . GLU A 1 65 ? 4.812 40.75 7.734 1 98.56 65 GLU A C 1
ATOM 501 O O . GLU A 1 65 ? 4.078 41.656 8.133 1 98.56 65 GLU A O 1
ATOM 506 N N . LEU A 1 66 ? 4.539 39.438 7.891 1 98.75 66 LEU A N 1
ATOM 507 C CA . LEU A 1 66 ? 3.311 39.031 8.555 1 98.75 66 LEU A CA 1
ATOM 508 C C . LEU A 1 66 ? 3.328 39.438 10.031 1 98.75 66 LEU A C 1
ATOM 510 O O . LEU A 1 66 ? 2.318 39.906 10.562 1 98.75 66 LEU A O 1
ATOM 514 N N . LEU A 1 67 ? 4.422 39.25 10.672 1 98.62 67 LEU A N 1
ATOM 515 C CA . LEU A 1 67 ? 4.547 39.562 12.086 1 98.62 67 LEU A CA 1
ATOM 516 C C . LEU A 1 67 ? 4.41 41.062 12.328 1 98.62 67 LEU A C 1
ATOM 518 O O . LEU A 1 67 ? 3.848 41.469 13.344 1 98.62 67 LEU A O 1
ATOM 522 N N . ASP A 1 68 ? 4.957 41.844 11.367 1 98.5 68 ASP A N 1
ATOM 523 C CA . ASP A 1 68 ? 4.773 43.312 11.438 1 98.5 68 ASP A CA 1
ATOM 524 C C . ASP A 1 68 ? 3.299 43.688 11.305 1 98.5 68 ASP A C 1
ATOM 526 O O . ASP A 1 68 ? 2.799 44.531 12.047 1 98.5 68 ASP A O 1
ATOM 530 N N . ALA A 1 69 ? 2.668 43.031 10.391 1 98.44 69 ALA A N 1
ATOM 531 C CA . ALA A 1 69 ? 1.254 43.312 10.148 1 98.44 69 ALA A CA 1
ATOM 532 C C . ALA A 1 69 ? 0.407 42.938 11.367 1 98.44 69 ALA A C 1
ATOM 534 O O . ALA A 1 69 ? -0.584 43.625 11.664 1 98.44 69 ALA A O 1
ATOM 535 N N . ALA A 1 70 ? 0.726 41.875 12.023 1 98.06 70 ALA A N 1
ATOM 536 C CA . ALA A 1 70 ? 0.003 41.438 13.203 1 98.06 70 ALA A CA 1
ATOM 537 C C . ALA A 1 70 ? 0.132 42.438 14.352 1 98.06 70 ALA A C 1
ATOM 539 O O . ALA A 1 70 ? -0.832 42.688 15.078 1 98.06 70 ALA A O 1
ATOM 540 N N . GLY A 1 71 ? 1.341 43 14.508 1 96.56 71 GLY A N 1
ATOM 541 C CA . GLY A 1 71 ? 1.611 43.906 15.617 1 96.56 71 GLY A CA 1
ATOM 542 C C . GLY A 1 71 ? 1.974 43.188 16.906 1 96.56 71 GLY A C 1
ATOM 543 O O . GLY A 1 71 ? 2.271 42 16.891 1 96.56 71 GLY A O 1
ATOM 544 N N . SER A 1 72 ? 1.898 43.906 18.016 1 96.56 72 SER A N 1
ATOM 545 C CA . SER A 1 72 ? 2.381 43.375 19.297 1 96.56 72 SER A CA 1
ATOM 546 C C . SER A 1 72 ? 1.324 42.531 19.984 1 96.56 72 SER A C 1
ATOM 548 O O . SER A 1 72 ? 1.596 41.906 21.016 1 96.56 72 SER A O 1
ATOM 550 N N . SER A 1 73 ? 0.195 42.438 19.344 1 96.81 73 SER A N 1
ATOM 551 C CA . SER A 1 73 ? -0.891 41.688 19.969 1 96.81 73 SER A CA 1
ATOM 552 C C . SER A 1 73 ? -0.699 40.188 19.797 1 96.81 73 SER A C 1
ATOM 554 O O . SER A 1 73 ? -1.153 39.406 20.625 1 96.81 73 SER A O 1
ATOM 556 N N . LEU A 1 74 ? -0.057 39.75 18.672 1 98.5 74 LEU A N 1
ATOM 557 C CA . LEU A 1 74 ? 0.072 38.344 18.344 1 98.5 74 LEU A CA 1
ATOM 558 C C . LEU A 1 74 ? 0.948 37.625 19.375 1 98.5 74 LEU A C 1
ATOM 560 O O . LEU A 1 74 ? 2.1 38 19.594 1 98.5 74 LEU A O 1
ATOM 564 N N . LYS A 1 75 ? 0.395 36.562 19.938 1 98.44 75 LYS A N 1
ATOM 565 C CA . LYS A 1 75 ? 1.094 35.844 21.016 1 98.44 75 LYS A CA 1
ATOM 566 C C . LYS A 1 75 ? 1.529 34.469 20.578 1 98.44 75 LYS A C 1
ATOM 568 O O . LYS A 1 75 ? 2.506 33.906 21.094 1 98.44 75 LYS A O 1
ATOM 573 N N . VAL A 1 76 ? 0.797 33.906 19.625 1 98.81 76 VAL A N 1
ATOM 574 C CA . VAL A 1 76 ? 1.069 32.5 19.312 1 98.81 76 VAL A CA 1
ATOM 575 C C . VAL A 1 76 ? 0.665 32.219 17.875 1 98.81 76 VAL A C 1
ATOM 577 O O . VAL A 1 76 ? -0.34 32.75 17.375 1 98.81 76 VAL A O 1
ATOM 580 N N . VAL A 1 77 ? 1.488 31.438 17.203 1 98.94 77 VAL A N 1
ATOM 581 C CA . VAL A 1 77 ? 1.196 30.828 15.914 1 98.94 77 VAL A CA 1
ATOM 582 C C . VAL A 1 77 ? 1.134 29.312 16.062 1 98.94 77 VAL A C 1
ATOM 584 O O . VAL A 1 77 ? 2.104 28.688 16.5 1 98.94 77 VAL A O 1
ATOM 587 N N . GLY A 1 78 ? -0.024 28.75 15.828 1 98.81 78 GLY A N 1
ATOM 588 C CA . GLY A 1 78 ? -0.171 27.312 15.695 1 98.81 78 GLY A CA 1
ATOM 589 C C . GLY A 1 78 ? -0.234 26.844 14.258 1 98.81 78 GLY A C 1
ATOM 590 O O . GLY A 1 78 ? -1.103 27.266 13.5 1 98.81 78 GLY A O 1
ATOM 591 N N . THR A 1 79 ? 0.709 26 13.867 1 98.5 79 THR A N 1
ATOM 592 C CA . THR A 1 79 ? 0.688 25.453 12.516 1 98.5 79 THR A CA 1
ATOM 593 C C . THR A 1 79 ? 0.239 24 12.531 1 98.5 79 THR A C 1
ATOM 595 O O . THR A 1 79 ? 0.708 23.203 13.352 1 98.5 79 THR A O 1
ATOM 598 N N . MET A 1 80 ? -0.711 23.688 11.641 1 97.81 80 MET A N 1
ATOM 599 C CA . MET A 1 80 ? -1.208 22.312 11.5 1 97.81 80 MET A CA 1
ATOM 600 C C . MET A 1 80 ? -0.295 21.5 10.594 1 97.81 80 MET A C 1
ATOM 602 O O . MET A 1 80 ? -0.709 21.062 9.516 1 97.81 80 MET A O 1
ATOM 606 N N . SER A 1 81 ? 0.956 21.344 10.969 1 95.31 81 SER A N 1
ATOM 607 C CA . SER A 1 81 ? 2 20.625 10.258 1 95.31 81 SER A CA 1
ATOM 608 C C . SER A 1 81 ? 3.131 20.219 11.195 1 95.31 81 SER A C 1
ATOM 610 O O . SER A 1 81 ? 3.248 20.75 12.305 1 95.31 81 SER A O 1
ATOM 612 N N . VAL A 1 82 ? 3.863 19.188 10.773 1 93.62 82 VAL A N 1
ATOM 613 C CA . VAL A 1 82 ? 5.074 18.844 11.508 1 93.62 82 VAL A CA 1
ATOM 614 C C . VAL A 1 82 ? 6.215 19.766 11.094 1 93.62 82 VAL A C 1
ATOM 616 O O . VAL A 1 82 ? 6.914 20.328 11.945 1 93.62 82 VAL A O 1
ATOM 619 N N . GLY A 1 83 ? 6.375 19.812 9.773 1 88.62 83 GLY A N 1
ATOM 620 C CA . GLY A 1 83 ? 7.332 20.781 9.273 1 88.62 83 GLY A CA 1
ATOM 621 C C . GLY A 1 83 ? 6.871 22.219 9.438 1 88.62 83 GLY A C 1
ATOM 622 O O . GLY A 1 83 ? 5.676 22.5 9.367 1 88.62 83 GLY A O 1
ATOM 623 N N . TYR A 1 84 ? 7.781 23.109 9.688 1 93.75 84 TYR A N 1
ATOM 624 C CA . TYR A 1 84 ? 7.426 24.5 9.883 1 93.75 84 TYR A CA 1
ATOM 625 C C . TYR A 1 84 ? 8.398 25.422 9.156 1 93.75 84 TYR A C 1
ATOM 627 O O . TYR A 1 84 ? 8.742 26.5 9.656 1 93.75 84 TYR A O 1
ATOM 635 N N . ASP A 1 85 ? 8.828 24.938 7.988 1 88.81 85 ASP A N 1
ATOM 636 C CA . ASP A 1 85 ? 9.766 25.688 7.152 1 88.81 85 ASP A CA 1
ATOM 637 C C . ASP A 1 85 ? 9.156 27.016 6.691 1 88.81 85 ASP A C 1
ATOM 639 O O . ASP A 1 85 ? 9.883 27.953 6.348 1 88.81 85 ASP A O 1
ATOM 643 N N . HIS A 1 86 ? 7.902 27.172 6.742 1 93.31 86 HIS A N 1
ATOM 644 C CA . HIS A 1 86 ? 7.199 28.359 6.281 1 93.31 86 HIS A CA 1
ATOM 645 C C . HIS A 1 86 ? 7.129 29.422 7.379 1 93.31 86 HIS A C 1
ATOM 647 O O . HIS A 1 86 ? 6.613 30.516 7.156 1 93.31 86 HIS A O 1
ATOM 653 N N . ILE A 1 87 ? 7.688 29.109 8.555 1 97.69 87 ILE A N 1
ATOM 654 C CA . ILE A 1 87 ? 7.652 30.016 9.695 1 97.69 87 ILE A CA 1
ATOM 655 C C . ILE A 1 87 ? 9.07 30.469 10.031 1 97.69 87 ILE A C 1
ATOM 657 O O . ILE A 1 87 ? 9.977 29.641 10.195 1 97.69 87 ILE A O 1
ATOM 661 N N . ASP A 1 88 ? 9.32 31.734 10.125 1 97.75 88 ASP A N 1
ATOM 662 C CA . ASP A 1 88 ? 10.594 32.312 10.578 1 97.75 88 ASP A CA 1
ATOM 663 C C . ASP A 1 88 ? 10.711 32.25 12.094 1 97.75 88 ASP A C 1
ATOM 665 O O . ASP A 1 88 ? 10.375 33.219 12.789 1 97.75 88 ASP A O 1
ATOM 669 N N . ILE A 1 89 ? 11.258 31.203 12.609 1 97.62 89 ILE A N 1
ATOM 670 C CA . ILE A 1 89 ? 11.312 30.938 14.039 1 97.62 89 ILE A CA 1
ATOM 671 C C . ILE A 1 89 ? 12.141 32.031 14.742 1 97.62 89 ILE A C 1
ATOM 673 O O . ILE A 1 89 ? 11.805 32.438 15.852 1 97.62 89 ILE A O 1
ATOM 677 N N . SER A 1 90 ? 13.18 32.438 14.102 1 97.56 90 SER A N 1
ATOM 678 C CA . SER A 1 90 ? 14.031 33.469 14.688 1 97.56 90 SER A CA 1
ATOM 679 C C . SER A 1 90 ? 13.25 34.75 14.922 1 97.56 90 SER A C 1
ATOM 681 O O . SER A 1 90 ? 13.367 35.375 15.977 1 97.56 90 SER A O 1
ATOM 683 N N . GLN A 1 91 ? 12.453 35.188 14 1 98.06 91 GLN A N 1
ATOM 684 C CA . GLN A 1 91 ? 11.656 36.406 14.125 1 98.06 91 GLN A CA 1
ATOM 685 C C . GLN A 1 91 ? 10.555 36.219 15.164 1 98.06 91 GLN A C 1
ATOM 687 O O . GLN A 1 91 ? 10.25 37.156 15.914 1 98.06 91 GLN A O 1
ATOM 692 N N . CYS A 1 92 ? 9.945 35.031 15.219 1 98.56 92 CYS A N 1
ATOM 693 C CA . CYS A 1 92 ? 8.938 34.75 16.234 1 98.56 92 CYS A CA 1
ATOM 694 C C . CYS A 1 92 ? 9.531 34.844 17.641 1 98.56 92 CYS A C 1
ATOM 696 O O . CYS A 1 92 ? 8.953 35.469 18.531 1 98.56 92 CYS A O 1
ATOM 698 N N . THR A 1 93 ? 10.695 34.281 17.797 1 98.12 93 THR A N 1
ATOM 699 C CA . THR A 1 93 ? 11.383 34.281 19.078 1 98.12 93 THR A CA 1
ATOM 700 C C . THR A 1 93 ? 11.719 35.719 19.5 1 98.12 93 THR A C 1
ATOM 702 O O . THR A 1 93 ? 11.477 36.094 20.656 1 98.12 93 THR A O 1
ATOM 705 N N . LYS A 1 94 ? 12.25 36.438 18.578 1 97.62 94 LYS A N 1
ATOM 706 C CA . LYS A 1 94 ? 12.633 37.844 18.844 1 97.62 94 LYS A CA 1
ATOM 707 C C . LYS A 1 94 ? 11.43 38.656 19.297 1 97.62 94 LYS A C 1
ATOM 709 O O . LYS A 1 94 ? 11.562 39.531 20.141 1 97.62 94 LYS A O 1
ATOM 714 N N . ARG A 1 95 ? 10.312 38.375 18.828 1 97.75 95 ARG A N 1
ATOM 715 C CA . ARG A 1 95 ? 9.109 39.156 19.094 1 97.75 95 ARG A CA 1
ATOM 716 C C . ARG A 1 95 ? 8.289 38.531 20.219 1 97.75 95 ARG A C 1
ATOM 718 O O . ARG A 1 95 ? 7.188 39 20.516 1 97.75 95 ARG A O 1
ATOM 725 N N . ARG A 1 96 ? 8.742 37.406 20.719 1 97.69 96 ARG A N 1
ATOM 726 C CA . ARG A 1 96 ? 8.102 36.688 21.812 1 97.69 96 ARG A CA 1
ATOM 727 C C . ARG A 1 96 ? 6.746 36.125 21.375 1 97.69 96 AR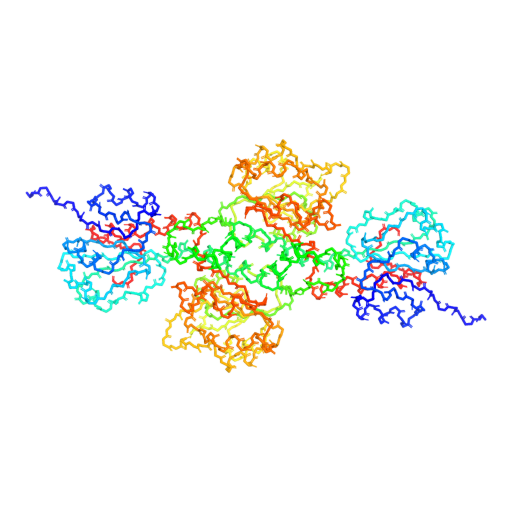G A C 1
ATOM 729 O O . ARG A 1 96 ? 5.766 36.219 22.125 1 97.69 96 ARG A O 1
ATOM 736 N N . VAL A 1 97 ? 6.68 35.719 20.172 1 98.62 97 VAL A N 1
ATOM 737 C CA . VAL A 1 97 ? 5.535 35 19.656 1 98.62 97 VAL A CA 1
ATOM 738 C C . VAL A 1 97 ? 5.801 33.5 19.75 1 98.62 97 VAL A C 1
ATOM 740 O O . VAL A 1 97 ? 6.73 32.969 19.125 1 98.62 97 VAL A O 1
ATOM 743 N N . ALA A 1 98 ? 4.992 32.781 20.516 1 98.69 98 ALA A N 1
ATOM 744 C CA . ALA A 1 98 ? 5.156 31.328 20.641 1 98.69 98 ALA A CA 1
ATOM 745 C C . ALA A 1 98 ? 4.738 30.609 19.359 1 98.69 98 ALA A C 1
ATOM 747 O O . ALA A 1 98 ? 3.861 31.094 18.641 1 98.69 98 ALA A O 1
ATOM 748 N N . VAL A 1 99 ? 5.414 29.516 19.031 1 98.81 99 VAL A N 1
ATOM 749 C CA . VAL A 1 99 ? 5.07 28.703 17.859 1 98.81 99 VAL A CA 1
ATOM 750 C C . VAL A 1 99 ? 4.867 27.25 18.297 1 98.81 99 VAL A C 1
ATOM 752 O O . VAL A 1 99 ? 5.676 26.703 19.047 1 98.81 99 VAL A O 1
ATOM 755 N N . GLY A 1 100 ? 3.773 26.688 17.969 1 98.69 100 GLY A N 1
ATOM 756 C CA . GLY A 1 100 ? 3.518 25.266 18.156 1 98.69 100 GLY A CA 1
ATOM 757 C C . GLY A 1 100 ? 3.211 24.547 16.859 1 98.69 100 GLY A C 1
ATOM 758 O O . GLY A 1 100 ? 2.592 25.109 15.953 1 98.69 100 GLY A O 1
ATOM 759 N N . ASN A 1 101 ? 3.668 23.328 16.672 1 98.12 101 ASN A N 1
ATOM 760 C CA . ASN A 1 101 ? 3.367 22.484 15.531 1 98.12 101 ASN A CA 1
ATOM 761 C C . ASN A 1 101 ? 2.666 21.188 15.961 1 98.12 101 ASN A C 1
ATOM 763 O O . ASN A 1 101 ? 1.988 21.156 16.984 1 98.12 101 ASN A O 1
ATOM 767 N N . THR A 1 102 ? 2.629 20.125 15.07 1 97.88 102 THR A N 1
ATOM 768 C CA . THR A 1 102 ? 1.833 18.938 15.391 1 97.88 102 THR A CA 1
ATOM 769 C C . THR A 1 102 ? 2.676 17.672 15.266 1 97.88 102 THR A C 1
ATOM 771 O O . THR A 1 102 ? 2.316 16.75 14.539 1 97.88 102 THR A O 1
ATOM 774 N N . PRO A 1 103 ? 3.723 17.547 16.031 1 95.31 103 PRO A N 1
ATOM 775 C CA . PRO A 1 103 ? 4.531 16.328 16 1 95.31 103 PRO A CA 1
ATOM 776 C C . PRO A 1 103 ? 3.805 15.117 16.578 1 95.31 103 PRO A C 1
ATOM 778 O O . PRO A 1 103 ? 2.807 15.273 17.281 1 95.31 103 PRO A O 1
ATOM 781 N N . HIS A 1 104 ? 4.133 13.906 16.188 1 94.94 104 HIS A N 1
ATOM 782 C CA . HIS A 1 104 ? 3.787 12.617 16.766 1 94.94 104 HIS A CA 1
ATOM 783 C C . HIS A 1 104 ? 2.4 12.164 16.328 1 94.94 104 HIS A C 1
ATOM 785 O O . HIS A 1 104 ? 2.203 10.992 15.984 1 94.94 104 HIS A O 1
ATOM 791 N N . VAL A 1 105 ? 1.458 13.125 16.141 1 96.69 105 VAL A N 1
ATOM 792 C CA . VAL A 1 105 ? 0.072 12.703 15.953 1 96.69 105 VAL A CA 1
ATOM 793 C C . VAL A 1 105 ? -0.124 12.195 14.531 1 96.69 105 VAL A C 1
ATOM 795 O O . VAL A 1 105 ? -1.1 11.5 14.242 1 96.69 105 VAL A O 1
ATOM 798 N N . LEU A 1 106 ? 0.766 12.547 13.625 1 97.62 106 LEU A N 1
ATOM 799 C CA . LEU A 1 106 ? 0.593 12.125 12.242 1 97.62 106 LEU A CA 1
ATOM 800 C C . LEU A 1 106 ? 1.577 11.016 11.883 1 97.62 106 LEU A C 1
ATOM 802 O O . LEU A 1 106 ? 1.6 10.539 10.75 1 97.62 106 LEU A O 1
ATOM 806 N N . THR A 1 107 ? 2.404 10.539 12.82 1 97.44 107 THR A N 1
ATOM 807 C CA . THR A 1 107 ? 3.512 9.625 12.555 1 97.44 107 THR A CA 1
ATOM 808 C C . THR A 1 107 ? 3.004 8.32 11.953 1 97.44 107 THR A C 1
ATOM 810 O O . THR A 1 107 ? 3.506 7.871 10.922 1 97.44 107 THR A O 1
ATOM 813 N N . ASP A 1 108 ? 1.995 7.754 12.555 1 97.88 108 ASP A N 1
ATOM 814 C CA . ASP A 1 108 ? 1.502 6.449 12.125 1 97.88 108 ASP A CA 1
ATOM 815 C C . ASP A 1 108 ? 0.86 6.531 10.742 1 97.88 108 ASP A C 1
ATOM 817 O O . ASP A 1 108 ? 1.131 5.699 9.875 1 97.88 108 ASP A O 1
ATOM 821 N N . ALA A 1 109 ? 0.069 7.578 10.539 1 98.19 109 ALA A N 1
ATOM 822 C CA . ALA A 1 109 ? -0.591 7.746 9.242 1 98.19 109 ALA A CA 1
ATOM 823 C C . ALA A 1 109 ? 0.43 7.93 8.125 1 98.19 109 ALA A C 1
ATOM 825 O O . ALA A 1 109 ? 0.285 7.352 7.047 1 98.19 109 ALA A O 1
ATOM 826 N N . THR A 1 110 ? 1.422 8.719 8.375 1 98.38 110 THR A N 1
ATOM 827 C CA . THR A 1 110 ? 2.434 8.992 7.363 1 98.38 110 THR A CA 1
ATOM 828 C C . THR A 1 110 ? 3.285 7.754 7.098 1 98.38 110 THR A C 1
ATOM 830 O O . THR A 1 110 ? 3.643 7.473 5.953 1 98.38 110 THR A O 1
ATOM 833 N N . ALA A 1 111 ? 3.609 6.988 8.133 1 98.56 111 ALA A N 1
ATOM 834 C CA . ALA A 1 111 ? 4.355 5.742 7.969 1 98.56 111 ALA A CA 1
ATOM 835 C C . ALA A 1 111 ? 3.561 4.734 7.145 1 98.56 111 ALA A C 1
ATOM 837 O O . ALA A 1 111 ? 4.102 4.105 6.23 1 98.56 111 ALA A O 1
ATOM 838 N N . GLU A 1 112 ? 2.234 4.621 7.465 1 98.56 112 GLU A N 1
ATOM 839 C CA . GLU A 1 112 ? 1.357 3.744 6.695 1 98.56 112 GLU A CA 1
ATOM 840 C C . GLU A 1 112 ? 1.345 4.133 5.219 1 98.56 112 GLU A C 1
ATOM 842 O O . GLU A 1 112 ? 1.441 3.27 4.344 1 98.56 112 GLU A O 1
ATOM 847 N N . LEU A 1 113 ? 1.289 5.414 4.988 1 98.75 113 LEU A N 1
ATOM 848 C CA . LEU A 1 113 ? 1.244 5.895 3.613 1 98.75 113 LEU A CA 1
ATOM 849 C C . LEU A 1 113 ? 2.568 5.629 2.902 1 98.75 113 LEU A C 1
ATOM 851 O O . LEU A 1 113 ? 2.588 5.324 1.709 1 98.75 113 LEU A O 1
ATOM 855 N N . GLY A 1 114 ? 3.641 5.824 3.635 1 98.81 114 GLY A N 1
ATOM 856 C CA . GLY A 1 114 ? 4.934 5.492 3.059 1 98.81 114 GLY A CA 1
ATOM 857 C C . GLY A 1 114 ? 5.031 4.047 2.604 1 98.81 114 GLY A C 1
ATOM 858 O O . GLY A 1 114 ? 5.527 3.768 1.511 1 98.81 114 GLY A O 1
ATOM 859 N N . ILE A 1 115 ? 4.531 3.143 3.385 1 98.88 115 ILE A N 1
ATOM 860 C CA . ILE A 1 115 ? 4.543 1.724 3.049 1 98.88 115 ILE A CA 1
ATOM 861 C C . ILE A 1 115 ? 3.578 1.46 1.895 1 98.88 115 ILE A C 1
ATOM 863 O O . ILE A 1 115 ? 3.883 0.68 0.989 1 98.88 115 ILE A O 1
ATOM 867 N N . ALA A 1 116 ? 2.408 2.115 1.928 1 98.88 116 ALA A N 1
ATOM 868 C CA . ALA A 1 116 ? 1.459 2.01 0.822 1 98.88 116 ALA A CA 1
ATOM 869 C C . ALA A 1 116 ? 2.107 2.416 -0.498 1 98.88 116 ALA A C 1
ATOM 871 O O . ALA A 1 116 ? 1.967 1.72 -1.506 1 98.88 116 ALA A O 1
ATOM 872 N N . LEU A 1 117 ? 2.797 3.547 -0.435 1 98.94 117 LEU A N 1
ATOM 873 C CA . LEU A 1 117 ? 3.465 4.074 -1.62 1 98.94 117 LEU A CA 1
ATOM 874 C C . LEU A 1 117 ? 4.566 3.133 -2.088 1 98.94 117 LEU A C 1
ATOM 876 O O . LEU A 1 117 ? 4.691 2.859 -3.285 1 98.94 117 LEU A O 1
ATOM 880 N N . LEU A 1 118 ? 5.328 2.609 -1.178 1 98.94 118 LEU A N 1
ATOM 881 C CA . LEU A 1 118 ? 6.391 1.653 -1.479 1 98.94 118 LEU A CA 1
ATOM 882 C C . LEU A 1 118 ? 5.828 0.422 -2.182 1 98.94 118 LEU A C 1
ATOM 884 O O . LEU A 1 118 ? 6.297 0.049 -3.26 1 98.94 118 LEU A O 1
ATOM 888 N N . LEU A 1 119 ? 4.805 -0.149 -1.632 1 98.88 119 LEU A N 1
ATOM 889 C CA . LEU A 1 119 ? 4.238 -1.382 -2.166 1 98.88 119 LEU A CA 1
ATOM 890 C C . LEU A 1 119 ? 3.549 -1.128 -3.504 1 98.88 119 LEU A C 1
ATOM 892 O O . LEU A 1 119 ? 3.674 -1.929 -4.434 1 98.88 119 LEU A O 1
ATOM 896 N N . ALA A 1 120 ? 2.807 0.006 -3.574 1 98.81 120 ALA A N 1
ATOM 897 C CA . ALA A 1 120 ? 2.119 0.331 -4.82 1 98.81 120 ALA A CA 1
ATOM 898 C C . ALA A 1 120 ? 3.113 0.507 -5.965 1 98.81 120 ALA A C 1
ATOM 900 O O . ALA A 1 120 ? 2.838 0.117 -7.102 1 98.81 120 ALA A O 1
ATOM 901 N N . THR A 1 121 ? 4.258 1.098 -5.645 1 98.88 121 THR A N 1
ATOM 902 C CA . THR A 1 121 ? 5.289 1.349 -6.645 1 98.88 121 THR A CA 1
ATOM 903 C C . THR A 1 121 ? 6.027 0.06 -6.996 1 98.88 121 THR A C 1
ATOM 905 O O . THR A 1 121 ? 6.137 -0.299 -8.172 1 98.88 121 THR A O 1
ATOM 908 N N . ALA A 1 122 ? 6.441 -0.688 -6.016 1 98.62 122 ALA A N 1
ATOM 909 C CA . ALA A 1 122 ? 7.262 -1.884 -6.191 1 98.62 122 ALA A CA 1
ATOM 910 C C . ALA A 1 122 ? 6.477 -2.99 -6.887 1 98.62 122 ALA A C 1
ATOM 912 O O . ALA A 1 122 ? 7.047 -3.787 -7.637 1 98.62 122 ALA A O 1
ATOM 913 N N . ARG A 1 123 ? 5.145 -2.986 -6.656 1 98.69 123 ARG A N 1
ATOM 914 C CA . ARG A 1 123 ? 4.305 -4.047 -7.203 1 98.69 123 ARG A CA 1
ATOM 915 C C . ARG A 1 123 ? 3.512 -3.553 -8.406 1 98.69 123 ARG A C 1
ATOM 917 O O . ARG A 1 123 ? 2.619 -4.25 -8.898 1 98.69 123 ARG A O 1
ATOM 924 N N . ARG A 1 124 ? 3.771 -2.303 -8.844 1 98.5 124 ARG A N 1
ATOM 925 C CA . ARG A 1 124 ? 3.297 -1.75 -10.109 1 98.5 124 ARG A CA 1
ATOM 926 C C . ARG A 1 124 ? 1.775 -1.665 -10.133 1 98.5 124 ARG A C 1
ATOM 928 O O . ARG A 1 124 ? 1.148 -1.953 -11.148 1 98.5 124 ARG A O 1
ATOM 935 N N . LEU A 1 125 ? 1.145 -1.283 -9.031 1 98.75 125 LEU A N 1
ATOM 936 C CA . LEU A 1 125 ? -0.307 -1.312 -8.891 1 98.75 125 LEU A CA 1
ATOM 937 C C . LEU A 1 125 ? -0.974 -0.408 -9.922 1 98.75 125 LEU A C 1
ATOM 939 O O . LEU A 1 125 ? -1.983 -0.782 -10.523 1 98.75 125 LEU A O 1
ATOM 943 N N . PHE A 1 126 ? -0.436 0.788 -10.141 1 98.5 126 PHE A N 1
ATOM 944 C CA . PHE A 1 126 ? -1.08 1.76 -11.016 1 98.5 126 PHE A CA 1
ATOM 945 C C . PHE A 1 126 ? -1.009 1.31 -12.469 1 98.5 126 PHE A C 1
ATOM 947 O O . PHE A 1 126 ? -1.994 1.405 -13.203 1 98.5 126 PHE A O 1
ATOM 954 N N . GLU A 1 127 ? 0.164 0.776 -12.906 1 97.81 127 GLU A N 1
ATOM 955 C CA . GLU A 1 127 ? 0.284 0.208 -14.242 1 97.81 127 GLU A CA 1
ATOM 956 C C . GLU A 1 127 ? -0.689 -0.95 -14.445 1 97.81 127 GLU A C 1
ATOM 958 O O . GLU A 1 127 ? -1.338 -1.051 -15.484 1 97.81 127 GLU A O 1
ATOM 963 N N . ALA A 1 128 ? -0.734 -1.798 -13.453 1 97.81 128 ALA A N 1
ATOM 964 C CA . ALA A 1 128 ? -1.586 -2.982 -13.523 1 97.81 128 ALA A CA 1
ATOM 965 C C . ALA A 1 128 ? -3.057 -2.594 -13.648 1 97.81 128 ALA A C 1
ATOM 967 O O . ALA A 1 128 ? -3.791 -3.166 -14.453 1 97.81 128 ALA A O 1
ATOM 968 N N . HIS A 1 129 ? -3.457 -1.642 -12.805 1 97.94 129 HIS A N 1
ATOM 969 C CA . HIS A 1 129 ? -4.832 -1.163 -12.875 1 97.94 129 HIS A CA 1
ATOM 970 C C . HIS A 1 129 ? -5.145 -0.583 -14.258 1 97.94 129 HIS A C 1
ATOM 972 O O . HIS A 1 129 ? -6.199 -0.866 -14.828 1 97.94 129 HIS A O 1
ATOM 978 N N . GLN A 1 130 ? -4.262 0.198 -14.781 1 96.25 130 GLN A N 1
ATOM 979 C CA . GLN A 1 130 ? -4.449 0.821 -16.094 1 96.25 130 GLN A CA 1
ATOM 980 C C . GLN A 1 130 ? -4.57 -0.23 -17.188 1 96.25 130 GLN A C 1
ATOM 982 O O . GLN A 1 130 ? -5.316 -0.044 -18.156 1 96.25 130 GLN A O 1
ATOM 987 N N . ALA A 1 131 ? -3.92 -1.335 -17.016 1 95.88 131 ALA A N 1
ATOM 988 C CA . ALA A 1 131 ? -3.891 -2.398 -18.016 1 95.88 131 ALA A CA 1
ATOM 989 C C . ALA A 1 131 ? -5.262 -3.051 -18.172 1 95.88 131 ALA A C 1
ATOM 991 O O . ALA A 1 131 ? -5.547 -3.695 -19.172 1 95.88 131 ALA A O 1
ATOM 992 N N . ILE A 1 132 ? -6.141 -2.932 -17.141 1 96.06 132 ILE A N 1
ATOM 993 C CA . ILE A 1 132 ? -7.488 -3.486 -17.219 1 96.06 132 ILE A CA 1
ATOM 994 C C . ILE A 1 132 ? -8.32 -2.693 -18.219 1 96.06 132 ILE A C 1
ATOM 996 O O . ILE A 1 132 ? -8.883 -3.266 -19.156 1 96.06 132 ILE A O 1
ATOM 1000 N N . GLY A 1 133 ? -8.305 -1.42 -18.125 1 93.06 133 GLY A N 1
ATOM 1001 C CA . GLY A 1 133 ? -9.109 -0.549 -18.969 1 93.06 133 GLY A CA 1
ATOM 1002 C C . GLY A 1 133 ? -8.641 -0.518 -20.422 1 93.06 133 GLY A C 1
ATOM 1003 O O . GLY A 1 133 ? -9.445 -0.343 -21.328 1 93.06 133 GLY A O 1
ATOM 1004 N N . SER A 1 134 ? -7.336 -0.671 -20.594 1 92.5 134 SER A N 1
ATOM 1005 C CA . SER A 1 134 ? -6.773 -0.605 -21.938 1 92.5 134 SER A CA 1
ATOM 1006 C C . SER A 1 134 ? -6.977 -1.917 -22.688 1 92.5 134 SER A C 1
ATOM 1008 O O . SER A 1 134 ? -6.734 -1.993 -23.891 1 92.5 134 SER A O 1
ATOM 1010 N N . GLY A 1 135 ? -7.371 -2.973 -21.969 1 92.31 135 GLY A N 1
ATOM 1011 C CA . GLY A 1 135 ? -7.57 -4.273 -22.594 1 92.31 135 GLY A CA 1
ATOM 1012 C C . GLY A 1 135 ? -6.32 -5.133 -22.594 1 92.31 135 GLY A C 1
ATOM 1013 O O . GLY A 1 135 ? -6.348 -6.281 -23.031 1 92.31 135 GLY A O 1
ATOM 1014 N N . GLU A 1 136 ? -5.238 -4.613 -22.094 1 91.25 136 GLU A N 1
ATOM 1015 C CA . GLU A 1 136 ? -3.982 -5.352 -22.047 1 91.25 136 GLU A CA 1
ATOM 1016 C C . GLU A 1 136 ? -4.105 -6.609 -21.203 1 91.25 136 GLU A C 1
ATOM 1018 O O . GLU A 1 136 ? -3.516 -7.645 -21.516 1 91.25 136 GLU A O 1
ATOM 1023 N N . TRP A 1 137 ? -4.824 -6.508 -20.156 1 91.5 137 TRP A N 1
ATOM 1024 C CA . TRP A 1 137 ? -5.023 -7.668 -19.297 1 91.5 137 TRP A CA 1
ATOM 1025 C C . TRP A 1 137 ? -5.617 -8.836 -20.078 1 91.5 137 TRP A C 1
ATOM 1027 O O . TRP A 1 137 ? -5.137 -9.961 -19.984 1 91.5 137 TRP A O 1
ATOM 1037 N N . ALA A 1 138 ? -6.59 -8.547 -20.859 1 86.5 138 ALA A N 1
ATOM 1038 C CA . ALA A 1 138 ? -7.242 -9.586 -21.656 1 86.5 138 ALA A CA 1
ATOM 1039 C C . ALA A 1 138 ? -6.266 -10.219 -22.641 1 86.5 138 ALA A C 1
ATOM 1041 O O . ALA A 1 138 ? -6.34 -11.422 -22.906 1 86.5 138 ALA A O 1
ATOM 1042 N N . LYS A 1 139 ? -5.34 -9.469 -23.047 1 84.31 139 LYS A N 1
ATOM 1043 C CA . LYS A 1 139 ? -4.379 -9.938 -24.047 1 84.31 139 LYS A CA 1
ATOM 1044 C C . LYS A 1 139 ? -3.258 -10.742 -23.391 1 84.31 139 LYS A C 1
ATOM 1046 O O . LYS A 1 139 ? -2.672 -11.625 -24.016 1 84.31 139 LYS A O 1
ATOM 1051 N N . GLN A 1 140 ? -3.039 -10.43 -22.156 1 80.25 140 GLN A N 1
ATOM 1052 C CA . GLN A 1 140 ? -1.886 -11.016 -21.484 1 80.25 140 GLN A CA 1
ATOM 1053 C C . GLN A 1 140 ? -2.32 -11.898 -20.312 1 80.25 140 GLN A C 1
ATOM 1055 O O . GLN A 1 140 ? -1.513 -12.234 -19.438 1 80.25 140 GLN A O 1
ATOM 1060 N N . ALA A 1 141 ? -3.48 -12.195 -20.359 1 73.12 141 ALA A N 1
ATOM 1061 C CA . ALA A 1 141 ? -4.051 -12.852 -19.188 1 73.12 141 ALA A CA 1
ATOM 1062 C C . ALA A 1 141 ? -3.262 -14.109 -18.828 1 73.12 141 ALA A C 1
ATOM 1064 O O . ALA A 1 141 ? -2.898 -14.898 -19.703 1 73.12 141 ALA A O 1
ATOM 1065 N N . TRP A 1 142 ? -2.793 -14.078 -17.562 1 78.25 142 TRP A N 1
ATOM 1066 C CA . TRP A 1 142 ? -2.238 -15.25 -16.891 1 78.25 142 TRP A CA 1
ATOM 1067 C C . TRP A 1 142 ? -0.823 -15.539 -17.375 1 78.25 142 TRP A C 1
ATOM 1069 O O . TRP A 1 142 ? -0.355 -16.672 -17.297 1 78.25 142 TRP A O 1
ATOM 1079 N N . SER A 1 143 ? -0.202 -14.516 -17.953 1 88.69 143 SER A N 1
ATOM 1080 C CA . SER A 1 143 ? 1.221 -14.625 -18.25 1 88.69 143 SER A CA 1
ATOM 1081 C C . SER A 1 143 ? 2.055 -14.703 -16.984 1 88.69 143 SER A C 1
ATOM 1083 O O . SER A 1 143 ? 1.9 -13.875 -16.078 1 88.69 143 SER A O 1
ATOM 1085 N N . PRO A 1 144 ? 2.988 -15.68 -16.891 1 93.38 144 PRO A N 1
ATOM 1086 C CA . PRO A 1 144 ? 3.775 -15.898 -15.68 1 93.38 144 PRO A CA 1
ATOM 1087 C C . PRO A 1 144 ? 4.609 -14.68 -15.289 1 93.38 144 PRO A C 1
ATOM 1089 O O . PRO A 1 144 ? 4.852 -14.445 -14.102 1 93.38 144 PRO A O 1
ATOM 1092 N N . THR A 1 145 ? 4.992 -13.883 -16.25 1 91.94 145 THR A N 1
ATOM 1093 C CA . THR A 1 145 ? 5.957 -12.844 -15.93 1 91.94 145 THR A CA 1
ATOM 1094 C C . THR A 1 145 ? 5.34 -11.461 -16.125 1 91.94 145 THR A C 1
ATOM 1096 O O . THR A 1 1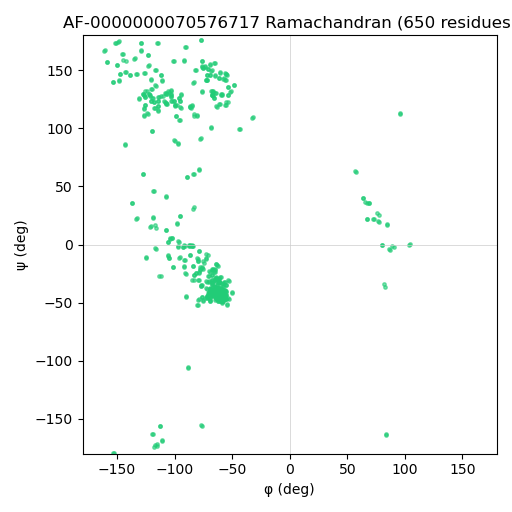45 ? 5.977 -10.445 -15.836 1 91.94 145 THR A O 1
ATOM 1099 N N . TRP A 1 146 ? 4.133 -11.438 -16.609 1 92.56 146 TRP A N 1
ATOM 1100 C CA . TRP A 1 146 ? 3.463 -10.172 -16.891 1 92.56 146 TRP A CA 1
ATOM 1101 C C . TRP A 1 146 ? 3.176 -9.414 -15.609 1 92.56 146 TRP A C 1
ATOM 1103 O O . TRP A 1 146 ? 2.729 -9.992 -14.617 1 92.56 146 TRP A O 1
ATOM 1113 N N . MET A 1 147 ? 3.578 -8.125 -15.508 1 95.12 147 MET A N 1
ATOM 1114 C CA . MET A 1 147 ? 3.289 -7.164 -14.445 1 95.12 147 MET A CA 1
ATOM 1115 C C . MET A 1 147 ? 3.957 -7.578 -13.141 1 95.12 147 MET A C 1
ATOM 1117 O O . MET A 1 147 ? 3.508 -7.199 -12.062 1 95.12 147 MET A O 1
ATOM 1121 N N . CYS A 1 148 ? 5.02 -8.406 -13.25 1 97.12 148 CYS A N 1
ATOM 1122 C CA . CYS A 1 148 ? 5.777 -8.773 -12.055 1 97.12 148 CYS A CA 1
ATOM 1123 C C . CYS A 1 148 ? 6.527 -7.566 -11.5 1 97.12 148 CYS A C 1
ATOM 1125 O O . CYS A 1 148 ? 7.102 -6.781 -12.258 1 97.12 148 CYS A O 1
ATOM 1127 N N . GLY A 1 149 ? 6.426 -7.359 -10.242 1 97.69 149 GLY A N 1
ATOM 1128 C CA . GLY A 1 149 ? 7.199 -6.363 -9.516 1 97.69 149 GLY A CA 1
ATOM 1129 C C . GLY A 1 149 ? 8.188 -6.977 -8.539 1 97.69 149 GLY A C 1
ATOM 1130 O O . GLY A 1 149 ? 8.68 -8.086 -8.766 1 97.69 149 GLY A O 1
ATOM 1131 N N . SER A 1 150 ? 8.539 -6.184 -7.543 1 97.75 150 SER A N 1
ATOM 1132 C CA . SER A 1 150 ? 9.477 -6.629 -6.52 1 97.75 150 SER A CA 1
ATOM 1133 C C . SER A 1 150 ? 8.781 -6.82 -5.176 1 97.75 150 SER A C 1
ATOM 1135 O O . SER A 1 150 ? 7.879 -6.055 -4.824 1 97.75 150 SER A O 1
ATOM 1137 N N . GLU A 1 151 ? 9.156 -7.824 -4.469 1 97.56 151 GLU A N 1
ATOM 1138 C CA . GLU A 1 151 ? 8.633 -8.023 -3.123 1 97.56 151 GLU A CA 1
ATOM 1139 C C . GLU A 1 151 ? 9.641 -7.578 -2.066 1 97.56 151 GLU A C 1
ATOM 1141 O O . GLU A 1 151 ? 10.836 -7.48 -2.348 1 97.56 151 GLU A O 1
ATOM 1146 N N . ILE A 1 152 ? 9.219 -7.266 -0.855 1 98.5 152 ILE A N 1
ATOM 1147 C CA . ILE A 1 152 ? 10.062 -6.801 0.243 1 98.5 152 ILE A CA 1
ATOM 1148 C C . ILE A 1 152 ? 10.828 -7.98 0.841 1 98.5 152 ILE A C 1
ATOM 1150 O O . ILE A 1 152 ? 11.984 -7.836 1.246 1 98.5 152 ILE A O 1
ATOM 1154 N N . ARG A 1 153 ? 10.195 -9.156 0.873 1 97.81 153 ARG A N 1
ATOM 1155 C CA . ARG A 1 153 ? 10.844 -10.328 1.443 1 97.81 153 ARG A CA 1
ATOM 1156 C C . ARG A 1 153 ? 12.211 -10.562 0.802 1 97.81 153 ARG A C 1
ATOM 1158 O O . ARG A 1 153 ? 12.336 -10.547 -0.424 1 97.81 153 ARG A O 1
ATOM 1165 N N . GLY A 1 154 ? 13.164 -10.703 1.648 1 97.88 154 GLY A N 1
ATOM 1166 C CA . GLY A 1 154 ? 14.5 -11.039 1.182 1 97.88 154 GLY A CA 1
ATOM 1167 C C . GLY A 1 154 ? 15.266 -9.844 0.645 1 97.88 154 GLY A C 1
ATOM 1168 O O . GLY A 1 154 ? 16.422 -9.969 0.25 1 97.88 154 GLY A O 1
ATOM 1169 N N . SER A 1 155 ? 14.695 -8.664 0.638 1 98.62 155 SER A N 1
ATOM 1170 C CA . SER A 1 155 ? 15.32 -7.473 0.077 1 98.62 155 SER A CA 1
ATOM 1171 C C . SER A 1 155 ? 16.125 -6.723 1.132 1 98.62 155 SER A C 1
ATOM 1173 O O . SER A 1 155 ? 16.125 -7.094 2.307 1 98.62 155 SER A O 1
ATOM 1175 N N . THR A 1 156 ? 16.875 -5.766 0.718 1 98.88 156 THR A N 1
ATOM 1176 C CA . THR A 1 156 ? 17.5 -4.77 1.578 1 98.88 156 THR A CA 1
ATOM 1177 C C . THR A 1 156 ? 16.75 -3.447 1.514 1 98.88 156 THR A C 1
ATOM 1179 O O . THR A 1 156 ? 16.562 -2.883 0.433 1 98.88 156 THR A O 1
ATOM 1182 N N . VAL A 1 157 ? 16.328 -3 2.68 1 98.94 157 VAL A N 1
ATOM 1183 C CA . VAL A 1 157 ? 15.602 -1.738 2.76 1 98.94 157 VAL A CA 1
ATOM 1184 C C . VAL A 1 157 ? 16.484 -0.667 3.387 1 98.94 157 VAL A C 1
ATOM 1186 O O . VAL A 1 157 ? 17.016 -0.853 4.488 1 98.94 157 VAL A O 1
ATOM 1189 N N . GLY A 1 158 ? 16.719 0.412 2.652 1 98.94 158 GLY A N 1
ATOM 1190 C CA . GLY A 1 158 ? 17.453 1.561 3.158 1 98.94 158 GLY A CA 1
ATOM 1191 C C . GLY A 1 158 ? 16.562 2.73 3.52 1 98.94 158 GLY A C 1
ATOM 1192 O O . GLY A 1 158 ? 15.758 3.18 2.701 1 98.94 158 GLY A O 1
ATOM 1193 N N . ILE A 1 159 ? 16.688 3.26 4.75 1 98.94 159 ILE A N 1
ATOM 1194 C CA . ILE A 1 159 ? 15.906 4.395 5.223 1 98.94 159 ILE A CA 1
ATOM 1195 C C . ILE A 1 159 ? 16.828 5.59 5.469 1 98.94 159 ILE A C 1
ATOM 1197 O O . ILE A 1 159 ? 17.766 5.5 6.262 1 98.94 159 ILE A O 1
ATOM 1201 N N . VAL A 1 160 ? 16.578 6.668 4.754 1 98.88 160 VAL A N 1
ATOM 1202 C CA . VAL A 1 160 ? 17.344 7.895 4.934 1 98.88 160 VAL A CA 1
ATOM 1203 C C . VAL A 1 160 ? 16.562 8.867 5.82 1 98.88 160 VAL A C 1
ATOM 1205 O O . VAL A 1 160 ? 15.594 9.484 5.375 1 98.88 160 VAL A O 1
ATOM 1208 N N . GLY A 1 161 ? 17.016 9.078 6.98 1 98.25 161 GLY A N 1
ATOM 1209 C CA . GLY A 1 161 ? 16.281 9.758 8.031 1 98.25 161 GLY A CA 1
ATOM 1210 C C . GLY A 1 161 ? 15.578 8.805 8.977 1 98.25 161 GLY A C 1
ATOM 1211 O O . GLY A 1 161 ? 14.633 8.109 8.586 1 98.25 161 GLY A O 1
ATOM 1212 N N . MET A 1 162 ? 16.047 8.766 10.242 1 98.19 162 MET A N 1
ATOM 1213 C CA . MET A 1 162 ? 15.492 7.84 11.227 1 98.19 162 MET A CA 1
ATOM 1214 C C . MET A 1 162 ? 14.859 8.594 12.398 1 98.19 162 MET A C 1
ATOM 1216 O O . MET A 1 162 ? 15.148 8.297 13.555 1 98.19 162 MET A O 1
ATOM 1220 N N . GLY A 1 163 ? 14.078 9.609 11.961 1 96.12 163 GLY A N 1
ATOM 1221 C CA . GLY A 1 163 ? 13.211 10.234 12.953 1 96.12 163 GLY A CA 1
ATOM 1222 C C . GLY A 1 163 ? 11.984 9.398 13.273 1 96.12 163 GLY A C 1
ATOM 1223 O O . GLY A 1 163 ? 11.992 8.18 13.102 1 96.12 163 GLY A O 1
ATOM 1224 N N . ASN A 1 164 ? 10.891 10.039 13.75 1 95.88 164 ASN A N 1
ATOM 1225 C CA . ASN A 1 164 ? 9.688 9.336 14.172 1 95.88 164 ASN A CA 1
ATOM 1226 C C . ASN A 1 164 ? 9.055 8.57 13.016 1 95.88 164 ASN A C 1
ATOM 1228 O O . ASN A 1 164 ? 8.641 7.418 13.18 1 95.88 164 ASN A O 1
ATOM 1232 N N . ILE A 1 165 ? 8.984 9.188 11.859 1 97.19 165 ILE A N 1
ATOM 1233 C CA . ILE A 1 165 ? 8.336 8.57 10.711 1 97.19 165 ILE A CA 1
ATOM 1234 C C . ILE A 1 165 ? 9.203 7.426 10.18 1 97.19 165 ILE A C 1
ATOM 1236 O O . ILE A 1 165 ? 8.695 6.336 9.898 1 97.19 165 ILE A O 1
ATOM 1240 N N . GLY A 1 166 ? 10.547 7.652 10.016 1 98.31 166 GLY A N 1
ATOM 1241 C CA . GLY A 1 166 ? 11.445 6.594 9.602 1 98.31 166 GLY A CA 1
ATOM 1242 C C . GLY A 1 166 ? 11.391 5.371 10.5 1 98.31 166 GLY A C 1
ATOM 1243 O O . GLY A 1 166 ? 11.344 4.238 10.016 1 98.31 166 GLY A O 1
ATOM 1244 N N . PHE A 1 167 ? 11.367 5.652 11.805 1 98.31 167 PHE A N 1
ATOM 1245 C CA . PHE A 1 167 ? 11.266 4.562 12.773 1 98.31 167 PHE A CA 1
ATOM 1246 C C . PHE A 1 167 ? 9.922 3.85 12.656 1 98.31 167 PHE A C 1
ATOM 1248 O O . PHE A 1 167 ? 9.852 2.625 12.773 1 98.31 167 PHE A O 1
ATOM 1255 N N . GLY A 1 168 ? 8.844 4.645 12.453 1 98.25 168 GLY A N 1
ATOM 1256 C CA . GLY A 1 168 ? 7.535 4.051 12.227 1 98.25 168 GLY A CA 1
ATOM 1257 C C . GLY A 1 168 ? 7.504 3.1 11.047 1 98.25 168 GLY A C 1
ATOM 1258 O O . GLY A 1 168 ? 6.867 2.047 11.109 1 98.25 168 GLY A O 1
ATOM 1259 N N . ILE A 1 169 ? 8.188 3.439 9.984 1 98.81 169 ILE A N 1
ATOM 1260 C CA . ILE A 1 169 ? 8.273 2.588 8.805 1 98.81 169 ILE A CA 1
ATOM 1261 C C . ILE A 1 169 ? 9.07 1.327 9.133 1 98.81 169 ILE A C 1
ATOM 1263 O O . ILE A 1 169 ? 8.648 0.216 8.797 1 98.81 169 ILE A O 1
ATOM 1267 N N . LEU A 1 170 ? 10.203 1.514 9.82 1 98.81 170 LEU A N 1
ATOM 1268 C CA . LEU A 1 170 ? 11.055 0.392 10.203 1 98.81 170 LEU A CA 1
ATOM 1269 C C . LEU A 1 170 ? 10.273 -0.614 11.047 1 98.81 170 LEU A C 1
ATOM 1271 O O . LEU A 1 170 ? 10.289 -1.813 10.758 1 98.81 170 LEU A O 1
ATOM 1275 N N . GLU A 1 171 ? 9.531 -0.132 12.008 1 98.12 171 GLU A N 1
ATOM 1276 C CA . GLU A 1 171 ? 8.758 -0.984 12.906 1 98.12 171 GLU A CA 1
ATOM 1277 C C . GLU A 1 171 ? 7.758 -1.835 12.125 1 98.12 171 GLU A C 1
ATOM 1279 O O . GLU A 1 171 ? 7.613 -3.029 12.398 1 98.12 171 GLU A O 1
ATOM 1284 N N . ARG A 1 172 ? 7.152 -1.265 11.219 1 98.44 172 ARG A N 1
ATOM 1285 C CA . ARG A 1 172 ? 6.098 -1.935 10.469 1 98.44 172 ARG A CA 1
ATOM 1286 C C . ARG A 1 172 ? 6.688 -2.898 9.438 1 98.44 172 ARG A C 1
ATOM 1288 O O . ARG A 1 172 ? 6.16 -3.996 9.242 1 98.44 172 ARG A O 1
ATOM 1295 N N . LEU A 1 173 ? 7.824 -2.553 8.82 1 98.56 173 LEU A N 1
ATOM 1296 C CA . LEU A 1 173 ? 8.383 -3.361 7.746 1 98.56 173 LEU A CA 1
ATOM 1297 C C . LEU A 1 173 ? 9.133 -4.566 8.305 1 98.56 173 LEU A C 1
ATOM 1299 O O . LEU A 1 173 ? 9.461 -5.496 7.562 1 98.56 173 LEU A O 1
ATOM 1303 N N . LYS A 1 174 ? 9.398 -4.539 9.555 1 97.31 174 LYS A N 1
ATOM 1304 C CA . LYS A 1 174 ? 10.148 -5.629 10.164 1 97.31 174 LYS A CA 1
ATOM 1305 C C . LYS A 1 174 ? 9.484 -6.977 9.898 1 97.31 174 LYS A C 1
ATOM 1307 O O . LYS A 1 174 ? 10.172 -7.98 9.688 1 97.31 174 LYS A O 1
ATOM 1312 N N . ALA A 1 175 ? 8.18 -7.023 9.852 1 96.75 175 ALA A N 1
ATOM 1313 C CA . ALA A 1 175 ? 7.445 -8.281 9.703 1 96.75 175 ALA A CA 1
ATOM 1314 C C . ALA A 1 175 ? 7.328 -8.68 8.242 1 96.75 175 ALA A C 1
ATOM 1316 O O . ALA A 1 175 ? 6.793 -9.75 7.922 1 96.75 175 ALA A O 1
ATOM 1317 N N . PHE A 1 176 ? 7.848 -7.871 7.324 1 98.44 176 PHE A N 1
ATOM 1318 C CA . PHE A 1 176 ? 7.75 -8.164 5.898 1 98.44 176 PHE A CA 1
ATOM 1319 C C . PHE A 1 176 ? 8.906 -9.047 5.445 1 98.44 176 PHE A C 1
ATOM 1321 O O . PHE A 1 176 ? 9.047 -9.344 4.258 1 98.44 176 PHE A O 1
ATOM 1328 N N . LYS A 1 177 ? 9.836 -9.398 6.387 1 97.25 177 LYS A N 1
ATOM 1329 C CA . LYS A 1 177 ? 10.883 -10.398 6.188 1 97.25 177 LYS A CA 1
ATOM 1330 C C . LYS A 1 177 ? 11.922 -9.906 5.188 1 97.25 177 LYS A C 1
ATOM 1332 O O . LYS A 1 177 ? 12.367 -10.664 4.32 1 97.25 177 LYS A O 1
ATOM 1337 N N . ALA A 1 178 ? 12.188 -8.602 5.227 1 98.12 178 ALA A N 1
ATOM 1338 C CA . ALA A 1 178 ? 13.367 -8.102 4.527 1 98.12 178 ALA A CA 1
ATOM 1339 C C . ALA A 1 178 ? 14.641 -8.734 5.082 1 98.12 178 ALA A C 1
ATOM 1341 O O . ALA A 1 178 ? 14.703 -9.094 6.258 1 98.12 178 ALA A O 1
ATOM 1342 N N . SER A 1 179 ? 15.68 -8.93 4.242 1 98.19 179 SER A N 1
ATOM 1343 C CA . SER A 1 179 ? 16.938 -9.531 4.664 1 98.19 179 SER A CA 1
ATOM 1344 C C . SER A 1 179 ? 17.75 -8.578 5.535 1 98.19 179 SER A C 1
ATOM 1346 O O . SER A 1 179 ? 18.438 -9.008 6.469 1 98.19 179 SER A O 1
ATOM 1348 N N . LYS A 1 180 ? 17.688 -7.301 5.168 1 98.38 180 LYS A N 1
ATOM 1349 C CA . LYS A 1 180 ? 18.531 -6.297 5.82 1 98.38 180 LYS A CA 1
ATOM 1350 C C . LYS A 1 180 ? 17.828 -4.941 5.859 1 98.38 180 LYS A C 1
ATOM 1352 O O . LYS A 1 180 ? 17.125 -4.574 4.918 1 98.38 180 LYS A O 1
ATOM 1357 N N . PHE A 1 181 ? 18 -4.242 7.008 1 98.88 181 PHE A N 1
ATOM 1358 C CA . PHE A 1 181 ? 17.641 -2.838 7.117 1 98.88 181 PHE A CA 1
ATOM 1359 C C . PHE A 1 181 ? 18.875 -1.97 7.328 1 98.88 181 PHE A C 1
ATOM 1361 O O . PHE A 1 181 ? 19.656 -2.211 8.25 1 98.88 181 PHE A O 1
ATOM 1368 N N . LEU A 1 182 ? 19.078 -0.997 6.453 1 98.94 182 LEU A N 1
ATOM 1369 C CA . LEU A 1 182 ? 20.125 0.022 6.586 1 98.94 182 LEU A CA 1
ATOM 1370 C C . LEU A 1 182 ? 19.5 1.393 6.844 1 98.94 182 LEU A C 1
ATOM 1372 O O . LEU A 1 182 ? 18.391 1.677 6.383 1 98.94 182 LEU A O 1
ATOM 1376 N N . TYR A 1 183 ? 20.172 2.188 7.613 1 98.88 183 TYR A N 1
ATOM 1377 C CA . TYR A 1 183 ? 19.672 3.553 7.738 1 98.88 183 TYR A CA 1
ATOM 1378 C C . TYR A 1 183 ? 20.828 4.547 7.82 1 98.88 183 TYR A C 1
ATOM 1380 O O . TYR A 1 183 ? 21.953 4.184 8.195 1 98.88 183 TYR A O 1
ATOM 1388 N N . PHE A 1 184 ? 20.578 5.738 7.297 1 98.62 184 PHE A N 1
ATOM 1389 C CA . PHE A 1 184 ? 21.469 6.898 7.363 1 98.62 184 PHE A CA 1
ATOM 1390 C C . PHE A 1 184 ? 20.781 8.062 8.062 1 98.62 184 PHE A C 1
ATOM 1392 O O . PHE A 1 184 ? 19.656 8.43 7.703 1 98.62 184 PHE A O 1
ATOM 1399 N N . SER A 1 185 ? 21.344 8.555 9.055 1 97.31 185 SER A N 1
ATOM 1400 C CA . SER A 1 185 ? 20.875 9.719 9.797 1 97.31 185 SER A CA 1
ATOM 1401 C C . SER A 1 185 ? 22.031 10.477 10.43 1 97.31 185 SER A C 1
ATOM 1403 O O . SER A 1 185 ? 23.188 10.102 10.266 1 97.31 185 SER A O 1
ATOM 1405 N N . ARG A 1 186 ? 21.703 11.609 11.008 1 93.94 186 ARG A N 1
ATOM 1406 C CA . ARG A 1 186 ? 22.734 12.461 11.586 1 93.94 186 ARG A CA 1
ATOM 1407 C C . ARG A 1 186 ? 23.469 11.742 12.719 1 93.94 186 ARG A C 1
ATOM 1409 O O . ARG A 1 186 ? 24.656 11.984 12.945 1 93.94 186 ARG A O 1
ATOM 1416 N N . ALA A 1 187 ? 22.75 10.883 13.461 1 95.31 187 ALA A N 1
ATOM 1417 C CA . ALA A 1 187 ? 23.328 10.172 14.594 1 95.31 187 ALA A CA 1
ATOM 1418 C C . ALA A 1 187 ? 22.75 8.766 14.719 1 95.31 187 ALA A C 1
ATOM 1420 O O . ALA A 1 187 ? 21.75 8.453 14.07 1 95.31 187 ALA A O 1
ATOM 1421 N N . HIS A 1 188 ? 23.453 7.961 15.5 1 97.75 188 HIS A N 1
ATOM 1422 C CA . HIS A 1 188 ? 22.969 6.617 15.797 1 97.75 188 HIS A CA 1
ATOM 1423 C C . HIS A 1 188 ? 21.625 6.664 16.516 1 97.75 188 HIS A C 1
ATOM 1425 O O . HIS A 1 188 ? 21.391 7.555 17.344 1 97.75 188 HIS A O 1
ATOM 1431 N N . LYS A 1 189 ? 20.781 5.762 16.219 1 98.06 189 LYS A N 1
ATOM 1432 C CA . LYS A 1 189 ? 19.484 5.602 16.859 1 98.06 189 LYS A CA 1
ATOM 1433 C C . LYS A 1 189 ? 19.359 4.242 17.531 1 98.06 189 LYS A C 1
ATOM 1435 O O . LYS A 1 189 ? 18.969 3.258 16.906 1 98.06 189 LYS A O 1
ATOM 1440 N N . PRO A 1 190 ? 19.578 4.172 18.781 1 98.06 190 PRO A N 1
ATOM 1441 C CA . PRO A 1 190 ? 19.594 2.895 19.5 1 98.06 190 PRO A CA 1
ATOM 1442 C C . PRO A 1 190 ? 18.312 2.09 19.312 1 98.06 190 PRO A C 1
ATOM 1444 O O . PRO A 1 190 ? 18.359 0.867 19.172 1 98.06 190 PRO A O 1
ATOM 1447 N N . ALA A 1 191 ? 17.188 2.775 19.312 1 97.62 191 ALA A N 1
ATOM 1448 C CA . ALA A 1 191 ? 15.914 2.084 19.156 1 97.62 191 ALA A CA 1
ATOM 1449 C C . ALA A 1 191 ? 15.828 1.358 17.828 1 97.62 191 ALA A C 1
ATOM 1451 O O . ALA A 1 191 ? 15.32 0.24 17.75 1 97.62 191 ALA A O 1
ATOM 1452 N N . ALA A 1 192 ? 16.312 1.982 16.766 1 98.25 192 ALA A N 1
ATOM 1453 C CA . ALA A 1 192 ? 16.312 1.364 15.445 1 98.25 192 ALA A CA 1
ATOM 1454 C C . ALA A 1 192 ? 17.281 0.18 15.398 1 98.25 192 ALA A C 1
ATOM 1456 O O . ALA A 1 192 ? 16.969 -0.856 14.805 1 98.25 192 ALA A O 1
ATOM 1457 N N . GLU A 1 193 ? 18.422 0.333 16.016 1 98.5 193 GLU A N 1
ATOM 1458 C CA . GLU A 1 193 ? 19.438 -0.717 16.047 1 98.5 193 GLU A CA 1
ATOM 1459 C C . GLU A 1 193 ? 18.953 -1.917 16.859 1 98.5 193 GLU A C 1
ATOM 1461 O O . GLU A 1 193 ? 19.297 -3.061 16.547 1 98.5 193 GLU A O 1
ATOM 1466 N N . ALA A 1 194 ? 18.188 -1.66 17.844 1 98.12 194 ALA A N 1
ATOM 1467 C CA . ALA A 1 194 ? 17.609 -2.736 18.641 1 98.12 194 ALA A CA 1
ATOM 1468 C C . ALA A 1 194 ? 16.641 -3.578 17.812 1 98.12 194 ALA A C 1
ATOM 1470 O O . ALA A 1 194 ? 16.453 -4.766 18.078 1 98.12 194 ALA A O 1
ATOM 1471 N N . LEU A 1 195 ? 16.109 -2.984 16.766 1 97.38 195 LEU A N 1
ATOM 1472 C CA . LEU A 1 195 ? 15.211 -3.699 15.859 1 97.38 195 LEU A CA 1
ATOM 1473 C C . LEU A 1 195 ? 15.984 -4.344 14.719 1 97.38 195 LEU A C 1
ATOM 1475 O O . LEU A 1 195 ? 15.383 -4.93 13.812 1 97.38 195 LEU A O 1
ATOM 1479 N N . GLY A 1 196 ? 17.281 -4.152 14.688 1 97.88 196 GLY A N 1
ATOM 1480 C CA . GLY A 1 196 ? 18.125 -4.844 13.719 1 97.88 196 GLY A CA 1
ATOM 1481 C C . GLY A 1 196 ? 18.578 -3.951 12.578 1 97.88 196 GLY A C 1
ATOM 1482 O O . GLY A 1 196 ? 19.25 -4.414 11.656 1 97.88 196 GLY A O 1
ATOM 1483 N N . ALA A 1 197 ? 18.172 -2.672 12.594 1 98.75 197 ALA A N 1
ATOM 1484 C CA . ALA A 1 197 ? 18.625 -1.765 11.539 1 98.75 197 ALA A CA 1
ATOM 1485 C C . ALA A 1 197 ? 20.109 -1.409 11.719 1 98.75 197 ALA A C 1
ATOM 1487 O O . ALA A 1 197 ? 20.562 -1.212 12.852 1 98.75 197 ALA A O 1
ATOM 1488 N N . GLN A 1 198 ? 20.844 -1.305 10.664 1 98.81 198 GLN A N 1
ATOM 1489 C CA . GLN A 1 198 ? 22.266 -1.021 10.703 1 98.81 198 GLN A CA 1
ATOM 1490 C C . GLN A 1 198 ? 22.562 0.406 10.25 1 98.81 198 GLN A C 1
ATOM 1492 O O . GLN A 1 198 ? 22.188 0.803 9.148 1 98.81 198 GLN A O 1
ATOM 1497 N N . PHE A 1 199 ? 23.188 1.147 11.156 1 98.75 199 PHE A N 1
ATOM 1498 C CA . PHE A 1 199 ? 23.672 2.479 10.812 1 98.75 199 PHE A CA 1
ATOM 1499 C C . PHE A 1 199 ? 24.812 2.393 9.805 1 98.75 199 PHE A C 1
ATOM 1501 O O . PHE A 1 199 ? 25.766 1.625 9.992 1 98.75 199 PHE A O 1
ATOM 1508 N N . THR A 1 200 ? 24.719 3.141 8.695 1 98.5 200 THR A N 1
ATOM 1509 C CA . THR A 1 200 ? 25.75 3.07 7.672 1 98.5 200 THR A CA 1
ATOM 1510 C C . THR A 1 200 ? 25.906 4.414 6.965 1 98.5 200 THR A C 1
ATOM 1512 O O . THR A 1 200 ? 25.203 5.371 7.281 1 98.5 200 THR A O 1
ATOM 1515 N N . ARG A 1 201 ? 26.906 4.512 6.055 1 98 201 ARG A N 1
ATOM 1516 C CA . ARG A 1 201 ? 27.109 5.703 5.234 1 98 201 ARG A CA 1
ATOM 1517 C C . ARG A 1 201 ? 26.078 5.766 4.105 1 98 201 ARG A C 1
ATOM 1519 O O . ARG A 1 201 ? 25.594 4.73 3.654 1 98 201 ARG A O 1
ATOM 1526 N N . LEU A 1 202 ? 25.781 6.918 3.662 1 98.56 202 LEU A N 1
ATOM 1527 C CA . LEU A 1 202 ? 24.766 7.113 2.625 1 98.56 202 LEU A CA 1
ATOM 1528 C C . LEU A 1 202 ? 25.141 6.34 1.363 1 98.56 202 LEU A C 1
ATOM 1530 O O . LEU A 1 202 ? 24.281 5.68 0.767 1 98.56 202 LEU A O 1
ATOM 1534 N N . ASP A 1 203 ? 26.359 6.414 0.902 1 98.56 203 ASP A N 1
ATOM 1535 C CA . ASP A 1 203 ? 26.766 5.758 -0.336 1 98.56 203 ASP A CA 1
ATOM 1536 C C . ASP A 1 203 ? 26.578 4.246 -0.241 1 98.56 203 ASP A C 1
ATOM 1538 O O . ASP A 1 203 ? 26.094 3.613 -1.182 1 98.56 203 ASP A O 1
ATOM 1542 N N . GLU A 1 204 ? 26.953 3.664 0.881 1 98.75 204 GLU A N 1
ATOM 1543 C CA . GLU A 1 204 ? 26.766 2.23 1.089 1 98.75 204 GLU A CA 1
ATOM 1544 C C . GLU A 1 204 ? 25.281 1.863 1.077 1 98.75 204 GLU A C 1
ATOM 1546 O O . GLU A 1 204 ? 24.891 0.855 0.485 1 98.75 204 GLU A O 1
ATOM 1551 N N . LEU A 1 205 ? 24.5 2.662 1.725 1 98.88 205 LEU A N 1
ATOM 1552 C CA . LEU A 1 205 ? 23.062 2.443 1.743 1 98.88 205 LEU A CA 1
ATOM 1553 C C . LEU A 1 205 ? 22.5 2.436 0.327 1 98.88 205 LEU A C 1
ATOM 1555 O O . LEU A 1 205 ? 21.734 1.535 -0.035 1 98.88 205 LEU A O 1
ATOM 1559 N N . LEU A 1 206 ? 22.844 3.4 -0.467 1 98.94 206 LEU A N 1
ATOM 1560 C CA . LEU A 1 206 ? 22.344 3.529 -1.829 1 98.94 206 LEU A CA 1
ATOM 1561 C C . LEU A 1 206 ? 22.766 2.338 -2.682 1 98.94 206 LEU A C 1
ATOM 1563 O O . LEU A 1 206 ? 21.969 1.793 -3.439 1 98.94 206 LEU A O 1
ATOM 1567 N N . LYS A 1 207 ? 23.969 1.836 -2.543 1 98.88 207 LYS A N 1
ATOM 1568 C CA . LYS A 1 207 ? 24.531 0.764 -3.357 1 98.88 207 LYS A CA 1
ATOM 1569 C C . LYS A 1 207 ? 23.875 -0.578 -3.027 1 98.88 207 LYS A C 1
ATOM 1571 O O . LYS A 1 207 ? 23.719 -1.426 -3.904 1 98.88 207 LYS A O 1
ATOM 1576 N N . LEU A 1 208 ? 23.484 -0.757 -1.817 1 98.88 208 LEU A N 1
ATOM 1577 C CA . LEU A 1 208 ? 23.109 -2.088 -1.353 1 98.88 208 LEU A CA 1
ATOM 1578 C C . LEU A 1 208 ? 21.594 -2.248 -1.314 1 98.88 208 LEU A C 1
ATOM 1580 O O . LEU A 1 208 ? 21.094 -3.371 -1.297 1 98.88 208 LEU A O 1
ATOM 1584 N N . SER A 1 209 ? 20.875 -1.179 -1.296 1 98.94 209 SER A N 1
ATOM 1585 C CA . SER A 1 209 ? 19.438 -1.236 -1.021 1 98.94 209 SER A CA 1
ATOM 1586 C C . SER A 1 209 ? 18.656 -1.573 -2.281 1 98.94 209 SER A C 1
ATOM 1588 O O . SER A 1 209 ? 18.984 -1.099 -3.371 1 98.94 209 SER A O 1
ATOM 1590 N N . ASP A 1 210 ? 17.656 -2.402 -2.123 1 98.94 210 ASP A N 1
ATOM 1591 C CA . ASP A 1 210 ? 16.656 -2.643 -3.154 1 98.94 210 ASP A CA 1
ATOM 1592 C C . ASP A 1 210 ? 15.547 -1.591 -3.1 1 98.94 210 ASP A C 1
ATOM 1594 O O . ASP A 1 210 ? 14.922 -1.287 -4.117 1 98.94 210 ASP A O 1
ATOM 1598 N N . PHE A 1 211 ? 15.273 -1.085 -1.924 1 98.94 211 PHE A N 1
ATOM 1599 C CA . PHE A 1 211 ? 14.336 0.002 -1.659 1 98.94 211 PHE A CA 1
ATOM 1600 C C . PHE A 1 211 ? 15.016 1.111 -0.86 1 98.94 211 PHE A C 1
ATOM 1602 O O . PHE A 1 211 ? 15.672 0.846 0.146 1 98.94 211 PHE A O 1
ATOM 1609 N N . VAL A 1 212 ? 14.914 2.328 -1.312 1 99 212 VAL A N 1
ATOM 1610 C CA . VAL A 1 212 ? 15.414 3.494 -0.596 1 99 212 VAL A CA 1
ATOM 1611 C C . VAL A 1 212 ? 14.258 4.426 -0.246 1 99 212 VAL A C 1
ATOM 1613 O O . VAL A 1 212 ? 13.523 4.871 -1.131 1 99 212 VAL A O 1
ATOM 1616 N N . ILE A 1 213 ? 14.086 4.707 1.028 1 98.94 213 ILE A N 1
ATOM 1617 C CA . ILE A 1 213 ? 12.977 5.535 1.494 1 98.94 213 ILE A CA 1
ATOM 1618 C C . ILE A 1 213 ? 13.523 6.801 2.15 1 98.94 213 ILE A C 1
ATOM 1620 O O . ILE A 1 213 ? 14.219 6.73 3.17 1 98.94 213 ILE A O 1
ATOM 1624 N N . ALA A 1 214 ? 13.211 7.926 1.589 1 98.88 214 ALA A N 1
ATOM 1625 C CA . ALA A 1 214 ? 13.625 9.219 2.137 1 98.88 214 ALA A CA 1
ATOM 1626 C C . ALA A 1 214 ? 12.617 9.719 3.17 1 98.88 214 ALA A C 1
ATOM 1628 O O . ALA A 1 214 ? 11.453 9.953 2.846 1 98.88 214 ALA A O 1
ATOM 1629 N N . CYS A 1 215 ? 13.039 9.891 4.391 1 97.44 215 CYS A N 1
ATOM 1630 C CA . CYS A 1 215 ? 12.242 10.375 5.516 1 97.44 215 CYS A CA 1
ATOM 1631 C C . CYS A 1 215 ? 12.984 11.461 6.281 1 97.44 215 CYS A C 1
ATOM 1633 O O . CYS A 1 215 ? 12.695 11.703 7.457 1 97.44 215 CYS A O 1
ATOM 1635 N N . CYS A 1 216 ? 13.883 12.109 5.719 1 96.12 216 CYS A N 1
ATOM 1636 C CA . CYS A 1 216 ? 14.734 13.055 6.434 1 96.12 216 CYS A CA 1
ATOM 1637 C C . CYS A 1 216 ? 14.148 14.461 6.379 1 96.12 216 CYS A C 1
ATOM 1639 O O . CYS A 1 216 ? 13.383 14.789 5.469 1 96.12 216 CYS A O 1
ATOM 1641 N N . ALA A 1 217 ? 14.539 15.305 7.32 1 90.44 217 ALA A N 1
ATOM 1642 C CA . ALA A 1 217 ? 14.148 16.719 7.316 1 90.44 217 ALA A CA 1
ATOM 1643 C C . ALA A 1 217 ? 14.852 17.469 6.195 1 90.44 217 ALA A C 1
ATOM 1645 O O . ALA A 1 217 ? 15.93 17.078 5.75 1 90.44 217 ALA A O 1
ATOM 1646 N N . LEU A 1 218 ? 14.195 18.484 5.73 1 92.44 218 LEU A N 1
ATOM 1647 C CA . LEU A 1 218 ? 14.852 19.391 4.797 1 92.44 218 LEU A CA 1
ATOM 1648 C C . LEU A 1 218 ? 15.742 20.391 5.531 1 92.44 218 LEU A C 1
ATOM 1650 O O . LEU A 1 218 ? 15.266 21.156 6.363 1 92.44 218 LEU A O 1
ATOM 1654 N N . THR A 1 219 ? 16.953 20.297 5.406 1 90.69 219 THR A N 1
ATOM 1655 C CA . THR A 1 219 ? 18 21.188 5.906 1 90.69 219 THR A CA 1
ATOM 1656 C C . THR A 1 219 ? 18.969 21.578 4.785 1 90.69 219 THR A C 1
ATOM 1658 O O . THR A 1 219 ? 18.891 21.031 3.68 1 90.69 219 THR A O 1
ATOM 1661 N N . PRO A 1 220 ? 19.75 22.547 5.043 1 92.69 220 PRO A N 1
ATOM 1662 C CA . PRO A 1 220 ? 20.75 22.844 4.016 1 92.69 220 PRO A CA 1
ATOM 1663 C C . PRO A 1 220 ? 21.578 21.609 3.625 1 92.69 220 PRO A C 1
ATOM 1665 O O . PRO A 1 220 ? 21.969 21.484 2.465 1 92.69 220 PRO A O 1
ATOM 1668 N N . GLU A 1 221 ? 21.781 20.688 4.551 1 94.69 221 GLU A N 1
ATOM 1669 C CA . GLU A 1 221 ? 22.609 19.5 4.324 1 94.69 221 GLU A CA 1
ATOM 1670 C C . GLU A 1 221 ? 21.844 18.453 3.531 1 94.69 221 GLU A C 1
ATOM 1672 O O . GLU A 1 221 ? 22.453 17.609 2.857 1 94.69 221 GLU A O 1
ATOM 1677 N N . THR A 1 222 ? 20.531 18.469 3.57 1 96.44 222 THR A N 1
ATOM 1678 C CA . THR A 1 222 ? 19.766 17.406 2.93 1 96.44 222 THR A CA 1
ATOM 1679 C C . THR A 1 222 ? 19.125 17.906 1.635 1 96.44 222 THR A C 1
ATOM 1681 O O . THR A 1 222 ? 18.562 17.109 0.873 1 96.44 222 THR A O 1
ATOM 1684 N N . LYS A 1 223 ? 19.203 19.203 1.415 1 97.06 223 LYS A N 1
ATOM 1685 C CA . LYS A 1 223 ? 18.688 19.734 0.155 1 97.06 223 LYS A CA 1
ATOM 1686 C C . LYS A 1 223 ? 19.438 19.141 -1.036 1 97.06 223 LYS A C 1
ATOM 1688 O O . LYS A 1 223 ? 20.672 19.188 -1.096 1 97.06 223 LYS A O 1
ATOM 1693 N N . GLY A 1 224 ? 18.75 18.5 -1.9 1 98.19 224 GLY A N 1
ATOM 1694 C CA . GLY A 1 224 ? 19.328 17.906 -3.086 1 98.19 224 GLY A CA 1
ATOM 1695 C C . GLY A 1 224 ? 20.156 16.656 -2.779 1 98.19 224 GLY A C 1
ATOM 1696 O O . GLY A 1 224 ? 21.047 16.297 -3.539 1 98.19 224 GLY A O 1
ATOM 1697 N N . LEU A 1 225 ? 19.875 16.078 -1.681 1 98.44 225 LEU A N 1
ATOM 1698 C CA . LEU A 1 225 ? 20.609 14.891 -1.247 1 98.44 225 LEU A CA 1
ATOM 1699 C C . LEU A 1 225 ? 20.547 13.797 -2.311 1 98.44 225 LEU A C 1
ATOM 1701 O O . LEU A 1 225 ? 21.531 13.094 -2.543 1 98.44 225 LEU A O 1
ATOM 1705 N N . PHE A 1 226 ? 19.422 13.633 -2.918 1 98.88 226 PHE A N 1
ATOM 1706 C CA . PHE A 1 226 ? 19.25 12.664 -3.998 1 98.88 226 PHE A CA 1
ATOM 1707 C C . PHE A 1 226 ? 19.391 13.344 -5.355 1 98.88 226 PHE A C 1
ATOM 1709 O O . PHE A 1 226 ? 18.406 13.82 -5.922 1 98.88 226 PHE A O 1
ATOM 1716 N N . ASN A 1 227 ? 20.547 13.414 -5.793 1 98.75 227 ASN A N 1
ATOM 1717 C CA . ASN A 1 227 ? 20.922 14.016 -7.07 1 98.75 227 ASN A CA 1
ATOM 1718 C C . ASN A 1 227 ? 21.406 12.961 -8.062 1 98.75 227 ASN A C 1
ATOM 1720 O O . ASN A 1 227 ? 21.234 11.766 -7.836 1 98.75 227 ASN A O 1
ATOM 1724 N N . LYS A 1 228 ? 21.969 13.406 -9.133 1 98.69 228 LYS A N 1
ATOM 1725 C CA . LYS A 1 228 ? 22.422 12.508 -10.188 1 98.69 228 LYS A CA 1
ATOM 1726 C C . LYS A 1 228 ? 23.422 11.484 -9.656 1 98.69 228 LYS A C 1
ATOM 1728 O O . LYS A 1 228 ? 23.344 10.297 -9.984 1 98.69 228 LYS A O 1
ATOM 1733 N N . GLU A 1 229 ? 24.312 11.93 -8.883 1 98.75 229 GLU A N 1
ATOM 1734 C CA . GLU A 1 229 ? 25.312 11.047 -8.305 1 98.75 229 GLU A CA 1
ATOM 1735 C C . GLU A 1 229 ? 24.672 10 -7.398 1 98.75 229 GLU A C 1
ATOM 1737 O O . GLU A 1 229 ? 25.016 8.82 -7.465 1 98.75 229 GLU A O 1
ATOM 1742 N N . ALA A 1 230 ? 23.812 10.406 -6.57 1 98.88 230 ALA A N 1
ATOM 1743 C CA . ALA A 1 230 ? 23.125 9.484 -5.668 1 98.88 230 ALA A CA 1
ATOM 1744 C C . ALA A 1 230 ? 22.375 8.406 -6.453 1 98.88 230 ALA A C 1
ATOM 1746 O O . ALA A 1 230 ? 22.531 7.211 -6.164 1 98.88 230 ALA A O 1
ATOM 1747 N N . PHE A 1 231 ? 21.625 8.758 -7.465 1 98.88 231 PHE A N 1
ATOM 1748 C CA . PHE A 1 231 ? 20.844 7.809 -8.25 1 98.88 231 PHE A CA 1
ATOM 1749 C C . PHE A 1 231 ? 21.766 6.859 -9.016 1 98.88 231 PHE A C 1
ATOM 1751 O O . PHE A 1 231 ? 21.422 5.695 -9.227 1 98.88 231 PHE A O 1
ATOM 1758 N N . SER A 1 232 ? 22.922 7.379 -9.359 1 98.69 232 SER A N 1
ATOM 1759 C CA . SER A 1 232 ? 23.859 6.547 -10.117 1 98.69 232 SER A CA 1
ATOM 1760 C C . SER A 1 232 ? 24.422 5.426 -9.25 1 98.69 232 SER A C 1
ATOM 1762 O O . SER A 1 232 ? 24.906 4.414 -9.766 1 98.69 232 SER A O 1
ATOM 1764 N N . MET A 1 233 ? 24.391 5.602 -7.965 1 98.81 233 MET A N 1
ATOM 1765 C CA . MET A 1 233 ? 24.938 4.605 -7.039 1 98.81 233 MET A CA 1
ATOM 1766 C C . MET A 1 233 ? 23.906 3.514 -6.762 1 98.81 233 MET A C 1
ATOM 1768 O O . MET A 1 233 ? 24.25 2.439 -6.27 1 98.81 233 MET A O 1
ATOM 1772 N N . MET A 1 234 ? 22.641 3.742 -7.023 1 98.88 234 MET A N 1
ATOM 1773 C CA . MET A 1 234 ? 21.578 2.793 -6.707 1 98.88 234 MET A CA 1
ATOM 1774 C C . MET A 1 234 ? 21.562 1.641 -7.707 1 98.88 234 MET A C 1
ATOM 1776 O O . MET A 1 234 ? 22.078 1.77 -8.812 1 98.88 234 MET A O 1
ATOM 1780 N N . LYS A 1 235 ? 20.984 0.528 -7.301 1 98.69 235 LYS A N 1
ATOM 1781 C CA . LYS A 1 235 ? 20.781 -0.596 -8.211 1 98.69 235 LYS A CA 1
ATOM 1782 C C . LYS A 1 235 ? 19.812 -0.233 -9.32 1 98.69 235 LYS A C 1
ATOM 1784 O O . LYS A 1 235 ? 18.844 0.488 -9.094 1 98.69 235 LYS A O 1
ATOM 1789 N N . SER A 1 236 ? 20 -0.736 -10.492 1 98.56 236 SER A N 1
ATOM 1790 C CA . SER A 1 236 ? 19.078 -0.51 -11.594 1 98.56 236 SER A CA 1
ATOM 1791 C C . SER A 1 236 ? 17.703 -1.117 -11.297 1 98.56 236 SER A C 1
ATOM 1793 O O . SER A 1 236 ? 16.719 -0.741 -11.922 1 98.56 236 SER A O 1
ATOM 1795 N N . THR A 1 237 ? 17.625 -2.029 -10.297 1 98.25 237 THR A N 1
ATOM 1796 C CA . THR A 1 237 ? 16.391 -2.697 -9.922 1 98.25 237 THR A CA 1
ATOM 1797 C C . THR A 1 237 ? 15.734 -1.984 -8.734 1 98.25 237 THR A C 1
ATOM 1799 O O . THR A 1 237 ? 14.68 -2.412 -8.258 1 98.25 237 THR A O 1
ATOM 1802 N N . ALA A 1 238 ? 16.281 -0.896 -8.266 1 98.81 238 ALA A N 1
ATOM 1803 C CA . ALA A 1 238 ? 15.875 -0.292 -7 1 98.81 238 ALA A CA 1
ATOM 1804 C C . ALA A 1 238 ? 14.633 0.582 -7.191 1 98.81 238 ALA A C 1
ATOM 1806 O O . ALA A 1 238 ? 14.398 1.098 -8.289 1 98.81 238 ALA A O 1
ATOM 1807 N N . THR A 1 239 ? 13.883 0.662 -6.195 1 98.94 239 THR A N 1
ATOM 1808 C CA . THR A 1 239 ? 12.766 1.59 -6.07 1 98.94 239 THR A CA 1
ATOM 1809 C C . THR A 1 239 ? 13.086 2.697 -5.074 1 98.94 239 THR A C 1
ATOM 1811 O O . THR A 1 239 ? 13.57 2.428 -3.973 1 98.94 239 THR A O 1
ATOM 1814 N N . PHE A 1 240 ? 12.867 3.932 -5.469 1 98.94 240 PHE A N 1
ATOM 1815 C CA . PHE A 1 240 ? 13.086 5.094 -4.613 1 98.94 240 PHE A CA 1
ATOM 1816 C C . PHE A 1 240 ? 11.758 5.688 -4.152 1 98.94 240 PHE A C 1
ATOM 1818 O O . PHE A 1 240 ? 10.859 5.922 -4.965 1 98.94 240 PHE A O 1
ATOM 1825 N N . ILE A 1 241 ? 11.602 5.918 -2.83 1 99 241 ILE A N 1
ATOM 1826 C CA . ILE A 1 241 ? 10.391 6.488 -2.248 1 99 241 ILE A CA 1
ATOM 1827 C C . ILE A 1 241 ? 10.727 7.793 -1.534 1 99 241 ILE A C 1
ATOM 1829 O O . ILE A 1 241 ? 11.688 7.859 -0.765 1 99 241 ILE A O 1
ATOM 1833 N N . ASN A 1 242 ? 9.914 8.844 -1.77 1 98.88 242 ASN A N 1
ATOM 1834 C CA . ASN A 1 242 ? 10.109 10.102 -1.054 1 98.88 242 ASN A CA 1
ATOM 1835 C C . ASN A 1 242 ? 8.82 10.562 -0.375 1 98.88 242 ASN A C 1
ATOM 1837 O O . ASN A 1 242 ? 7.863 10.945 -1.048 1 98.88 242 ASN A O 1
ATOM 1841 N N . ILE A 1 243 ? 8.797 10.523 0.927 1 98.44 243 ILE A N 1
ATOM 1842 C CA . ILE A 1 243 ? 7.684 11.055 1.706 1 98.44 243 ILE A CA 1
ATOM 1843 C C . ILE A 1 243 ? 8.188 12.148 2.646 1 98.44 243 ILE A C 1
ATOM 1845 O O . ILE A 1 243 ? 7.551 12.438 3.664 1 98.44 243 ILE A O 1
ATOM 1849 N N . SER A 1 244 ? 9.352 12.625 2.398 1 96.31 244 SER A N 1
ATOM 1850 C CA . SER A 1 244 ? 9.945 13.703 3.186 1 96.31 244 SER A CA 1
ATOM 1851 C C . SER A 1 244 ? 9.555 15.07 2.635 1 96.31 244 SER A C 1
ATOM 1853 O O . SER A 1 244 ? 8.406 15.492 2.773 1 96.31 244 SER A O 1
ATOM 1855 N N . ARG A 1 245 ? 10.516 15.789 1.945 1 95.25 245 ARG A N 1
ATOM 1856 C CA . ARG A 1 245 ? 10.266 17.047 1.24 1 95.25 245 ARG A CA 1
ATOM 1857 C C . ARG A 1 245 ? 10.734 16.953 -0.211 1 95.25 245 ARG A C 1
ATOM 1859 O O . ARG A 1 245 ? 11.695 16.25 -0.521 1 95.25 245 ARG A O 1
ATOM 1866 N N . GLY A 1 246 ? 10.016 17.656 -1.064 1 97.06 246 GLY A N 1
ATOM 1867 C CA . GLY A 1 246 ? 10.375 17.625 -2.475 1 97.06 246 GLY A CA 1
ATOM 1868 C C . GLY A 1 246 ? 11.805 18.062 -2.732 1 97.06 246 GLY A C 1
ATOM 1869 O O . GLY A 1 246 ? 12.492 17.484 -3.568 1 97.06 246 GLY A O 1
ATOM 1870 N N . GLN A 1 247 ? 12.305 18.984 -1.906 1 96.62 247 GLN A N 1
ATOM 1871 C CA . GLN A 1 247 ? 13.578 19.641 -2.162 1 96.62 247 GLN A CA 1
ATOM 1872 C C . GLN A 1 247 ? 14.75 18.734 -1.771 1 96.62 247 GLN A C 1
ATOM 1874 O O . GLN A 1 247 ? 15.898 19.016 -2.117 1 96.62 247 GLN A O 1
ATOM 1879 N N . VAL A 1 248 ? 14.484 17.641 -1.208 1 98.06 248 VAL A N 1
ATOM 1880 C CA . VAL A 1 248 ? 15.531 16.672 -0.888 1 98.06 248 VAL A CA 1
ATOM 1881 C C . VAL A 1 248 ? 15.984 15.961 -2.16 1 98.06 248 VAL A C 1
ATOM 1883 O O . VAL A 1 248 ? 17.062 15.375 -2.199 1 98.06 248 VAL A O 1
ATOM 1886 N N . VAL A 1 249 ? 15.219 16.094 -3.201 1 98.81 249 VAL A N 1
ATOM 1887 C CA . VAL A 1 249 ? 15.445 15.367 -4.445 1 98.81 249 VAL A CA 1
ATOM 1888 C C . VAL A 1 249 ? 15.68 16.359 -5.586 1 98.81 249 VAL A C 1
ATOM 1890 O O . VAL A 1 249 ? 14.914 17.297 -5.758 1 98.81 249 VAL A O 1
ATOM 1893 N N . ASP A 1 250 ? 16.766 16.203 -6.27 1 98.69 250 ASP A N 1
ATOM 1894 C CA . ASP A 1 250 ? 16.859 16.797 -7.598 1 98.69 250 ASP A CA 1
ATOM 1895 C C . ASP A 1 250 ? 15.914 16.109 -8.578 1 98.69 250 ASP A C 1
ATOM 1897 O O . ASP A 1 250 ? 16.25 15.062 -9.141 1 98.69 250 ASP A O 1
ATOM 1901 N N . GLN A 1 251 ? 14.844 16.75 -8.789 1 98.25 251 GLN A N 1
ATOM 1902 C CA . GLN A 1 251 ? 13.742 16.141 -9.516 1 98.25 251 GLN A CA 1
ATOM 1903 C C . GLN A 1 251 ? 14.102 15.898 -10.977 1 98.25 251 GLN A C 1
ATOM 1905 O O . GLN A 1 251 ? 13.625 14.938 -11.594 1 98.25 251 GLN A O 1
ATOM 1910 N N . ASP A 1 252 ? 14.875 16.75 -11.555 1 98.5 252 ASP A N 1
ATOM 1911 C CA . ASP A 1 252 ? 15.359 16.516 -12.914 1 98.5 252 ASP A CA 1
ATOM 1912 C C . ASP A 1 252 ? 16.25 15.281 -12.984 1 98.5 252 ASP A C 1
ATOM 1914 O O . ASP A 1 252 ? 16.156 14.492 -13.922 1 98.5 252 ASP A O 1
ATOM 1918 N N . ALA A 1 253 ? 17.094 15.172 -12.039 1 98.75 253 ALA A N 1
ATOM 1919 C CA . ALA A 1 253 ? 17.938 13.984 -11.961 1 98.75 253 ALA A CA 1
ATOM 1920 C C . ALA A 1 253 ? 17.094 12.719 -11.797 1 98.75 253 ALA A C 1
ATOM 1922 O O . ALA A 1 253 ? 17.406 11.672 -12.375 1 98.75 253 ALA A O 1
ATOM 1923 N N . LEU A 1 254 ? 16.094 12.82 -11.031 1 98.88 254 LEU A N 1
ATOM 1924 C CA . LEU A 1 254 ? 15.203 11.688 -10.844 1 98.88 254 LEU A CA 1
ATOM 1925 C C . LEU A 1 254 ? 14.539 11.289 -12.156 1 98.88 254 LEU A C 1
ATOM 1927 O O . LEU A 1 254 ? 14.461 10.109 -12.484 1 98.88 254 LEU A O 1
ATOM 1931 N N . TYR A 1 255 ? 13.992 12.305 -12.852 1 98.81 255 TYR A N 1
ATOM 1932 C CA . TYR A 1 255 ? 13.383 12.031 -14.148 1 98.81 255 TYR A CA 1
ATOM 1933 C C . TYR A 1 255 ? 14.352 11.289 -15.062 1 98.81 255 TYR A C 1
ATOM 1935 O O . TYR A 1 255 ? 13.977 10.297 -15.695 1 98.81 255 TYR A O 1
ATOM 1943 N N . GLU A 1 256 ? 15.531 11.781 -15.094 1 98.81 256 GLU A N 1
ATOM 1944 C CA . GLU A 1 256 ? 16.547 11.148 -15.938 1 98.81 256 GLU A CA 1
ATOM 1945 C C . GLU A 1 256 ? 16.828 9.719 -15.492 1 98.81 256 GLU A C 1
ATOM 1947 O O . GLU A 1 256 ? 16.938 8.812 -16.328 1 98.81 256 GLU A O 1
ATOM 1952 N N . ALA A 1 257 ? 16.984 9.5 -14.219 1 98.88 257 ALA A N 1
ATOM 1953 C CA . ALA A 1 257 ? 17.266 8.172 -13.68 1 98.88 257 ALA A CA 1
ATOM 1954 C C . ALA A 1 257 ? 16.156 7.188 -14.031 1 98.88 257 ALA A C 1
ATOM 1956 O O . ALA A 1 257 ? 16.422 6.043 -14.391 1 98.88 257 ALA A O 1
ATOM 1957 N N . LEU A 1 258 ? 14.953 7.617 -14 1 98.88 258 LEU A N 1
ATOM 1958 C CA . LEU A 1 258 ? 13.805 6.766 -14.266 1 98.88 258 LEU A CA 1
ATOM 1959 C C . LEU A 1 258 ? 13.656 6.504 -15.766 1 98.88 258 LEU A C 1
ATOM 1961 O O . LEU A 1 258 ? 13.422 5.367 -16.172 1 98.88 258 LEU A O 1
ATOM 1965 N N . SER A 1 259 ? 13.789 7.559 -16.547 1 98.62 259 SER A N 1
ATOM 1966 C CA . SER A 1 259 ? 13.562 7.445 -17.984 1 98.62 259 SER A CA 1
ATOM 1967 C C . SER A 1 259 ? 14.672 6.648 -18.656 1 98.62 259 SER A C 1
ATOM 1969 O O . SER A 1 259 ? 14.445 5.996 -19.688 1 98.62 259 SER A O 1
ATOM 1971 N N . SER A 1 260 ? 15.891 6.676 -18.047 1 98.38 260 SER A N 1
ATOM 1972 C CA . SER A 1 260 ? 17.031 5.965 -18.609 1 98.38 260 SER A CA 1
ATOM 1973 C C . SER A 1 260 ? 17.125 4.547 -18.062 1 98.38 260 SER A C 1
ATOM 1975 O O . SER A 1 260 ? 17.938 3.746 -18.531 1 98.38 260 SER A O 1
ATOM 1977 N N . GLY A 1 261 ? 16.422 4.277 -17.062 1 98.19 261 GLY A N 1
ATOM 1978 C CA . GLY A 1 261 ? 16.484 2.959 -16.453 1 98.19 261 GLY A CA 1
ATOM 1979 C C . GLY A 1 261 ? 17.625 2.803 -15.461 1 98.19 261 GLY A C 1
ATOM 1980 O O . GLY A 1 261 ? 18.016 1.682 -15.141 1 98.19 261 GLY A O 1
ATOM 1981 N N . LYS A 1 262 ? 18.141 3.912 -15.062 1 98.5 262 LYS A N 1
ATOM 1982 C CA . LYS A 1 262 ? 19.156 3.861 -14.023 1 98.5 262 LYS A CA 1
ATOM 1983 C C . LYS A 1 262 ? 18.609 3.281 -12.727 1 98.5 262 LYS A C 1
ATOM 1985 O O . LYS A 1 262 ? 19.312 2.557 -12.016 1 98.5 262 LYS A O 1
ATOM 1990 N N . ILE A 1 263 ? 17.438 3.617 -12.359 1 98.81 263 ILE A N 1
ATOM 1991 C CA . ILE A 1 263 ? 16.688 2.934 -11.312 1 98.81 263 ILE A CA 1
ATOM 1992 C C . ILE A 1 263 ? 15.352 2.451 -11.867 1 98.81 263 ILE A C 1
ATOM 1994 O O . ILE A 1 263 ? 14.906 2.91 -12.922 1 98.81 263 ILE A O 1
ATOM 1998 N N . ARG A 1 264 ? 14.75 1.573 -11.195 1 98.62 264 ARG A N 1
ATOM 1999 C CA . ARG A 1 264 ? 13.578 0.891 -11.734 1 98.62 264 ARG A CA 1
ATOM 2000 C C . ARG A 1 264 ? 12.328 1.76 -11.609 1 98.62 264 ARG A C 1
ATOM 2002 O O . ARG A 1 264 ? 11.516 1.826 -12.531 1 98.62 264 ARG A O 1
ATOM 2009 N N . SER A 1 265 ? 12.117 2.326 -10.453 1 98.88 265 SER A N 1
ATOM 2010 C CA . SER A 1 265 ? 10.867 3.025 -10.211 1 98.88 265 SER A CA 1
ATOM 2011 C C . SER A 1 265 ? 10.992 4 -9.047 1 98.88 265 SER A C 1
ATOM 2013 O O . SER A 1 265 ? 11.984 3.971 -8.312 1 98.88 265 SER A O 1
ATOM 2015 N N . ALA A 1 266 ? 10.008 4.855 -8.93 1 98.94 266 ALA A N 1
ATOM 2016 C CA . ALA A 1 266 ? 9.969 5.781 -7.805 1 98.94 266 ALA A CA 1
ATOM 2017 C C . ALA A 1 266 ? 8.531 6.082 -7.395 1 98.94 266 ALA A C 1
ATOM 2019 O O . ALA A 1 266 ? 7.617 6.027 -8.227 1 98.94 266 ALA A O 1
ATOM 2020 N N . GLY A 1 267 ? 8.312 6.285 -6.152 1 98.94 267 GLY A N 1
ATOM 2021 C CA . GLY A 1 267 ? 7.078 6.785 -5.566 1 98.94 267 GLY A CA 1
ATOM 2022 C C . GLY A 1 267 ? 7.266 8.07 -4.781 1 98.94 267 GLY A C 1
ATOM 2023 O O . GLY A 1 267 ? 8.141 8.156 -3.918 1 98.94 267 GLY A O 1
ATOM 2024 N N . LEU A 1 268 ? 6.461 9.086 -5.086 1 98.88 268 LEU A N 1
ATOM 2025 C CA . LEU A 1 268 ? 6.602 10.398 -4.461 1 98.88 268 LEU A CA 1
ATOM 2026 C C . LEU A 1 268 ? 5.277 10.859 -3.863 1 98.88 268 LEU A C 1
ATOM 2028 O O . LEU A 1 268 ? 4.25 10.867 -4.547 1 98.88 268 LEU A O 1
ATOM 2032 N N . ASP A 1 269 ? 5.328 11.273 -2.617 1 98.62 269 ASP A N 1
ATOM 2033 C CA . ASP A 1 269 ? 4.195 11.969 -2.016 1 98.62 269 ASP A CA 1
ATOM 2034 C C . ASP A 1 269 ? 4.473 13.461 -1.897 1 98.62 269 ASP A C 1
ATOM 2036 O O . ASP A 1 269 ? 3.58 14.242 -1.541 1 98.62 269 ASP A O 1
ATOM 2040 N N . VAL A 1 270 ? 5.73 13.852 -2.105 1 97.31 270 VAL A N 1
ATOM 2041 C CA . VAL A 1 270 ? 6.172 15.242 -2.057 1 97.31 270 VAL A CA 1
ATOM 2042 C C . VAL A 1 270 ? 7.039 15.555 -3.271 1 97.31 270 VAL A C 1
ATOM 2044 O O . VAL A 1 270 ? 7.746 14.68 -3.777 1 97.31 270 VAL A O 1
ATOM 2047 N N . MET A 1 271 ? 6.953 16.75 -3.734 1 96.25 271 MET A N 1
ATOM 2048 C CA . MET A 1 271 ? 7.629 17.172 -4.957 1 96.25 271 MET A CA 1
ATOM 2049 C C . MET A 1 271 ? 7.918 18.656 -4.926 1 96.25 271 MET A C 1
ATOM 2051 O O . MET A 1 271 ? 7.621 19.344 -3.939 1 96.25 271 MET A O 1
ATOM 2055 N N . THR A 1 272 ? 8.523 19.094 -6.012 1 95.62 272 THR A N 1
ATOM 2056 C CA . THR A 1 272 ? 8.719 20.516 -6.266 1 95.62 272 THR A CA 1
ATOM 2057 C C . THR A 1 272 ? 8.273 20.875 -7.68 1 95.62 272 THR A C 1
ATOM 2059 O O . THR A 1 272 ? 8.797 20.344 -8.656 1 95.62 272 THR A O 1
ATOM 2062 N N . PRO A 1 273 ? 7.441 21.781 -7.875 1 94.56 273 PRO A N 1
ATOM 2063 C CA . PRO A 1 273 ? 6.648 22.453 -6.844 1 94.56 273 PRO A CA 1
ATOM 2064 C C . PRO A 1 273 ? 5.469 21.609 -6.363 1 94.56 273 PRO A C 1
ATOM 2066 O O . PRO A 1 273 ? 5.23 20.516 -6.891 1 94.56 273 PRO A O 1
ATOM 2069 N N . GLU A 1 274 ? 4.742 22.094 -5.375 1 92.62 274 GLU A N 1
ATOM 2070 C CA . GLU A 1 274 ? 3.463 21.547 -4.938 1 92.62 274 GLU A CA 1
ATOM 2071 C C . GLU A 1 274 ? 2.383 22.625 -4.91 1 92.62 274 GLU A C 1
ATOM 2073 O O . GLU A 1 274 ? 2.555 23.672 -4.273 1 92.62 274 GLU A O 1
ATOM 2078 N N . PRO A 1 275 ? 1.457 22.469 -5.648 1 93.12 275 PRO A N 1
ATOM 2079 C CA . PRO A 1 275 ? 1.052 21.328 -6.461 1 93.12 275 PRO A CA 1
ATOM 2080 C C . PRO A 1 275 ? 1.912 21.156 -7.711 1 93.12 275 PRO A C 1
ATOM 2082 O O . PRO A 1 275 ? 2.379 22.141 -8.281 1 93.12 275 PRO A O 1
ATOM 2085 N N . LEU A 1 276 ? 1.979 19.938 -8.102 1 95.75 276 LEU A N 1
ATOM 2086 C CA . LEU A 1 276 ? 2.707 19.609 -9.32 1 95.75 276 LEU A CA 1
ATOM 2087 C C . LEU A 1 276 ? 1.894 19.984 -10.555 1 95.75 276 LEU A C 1
ATOM 2089 O O . LEU A 1 276 ? 0.692 19.719 -10.617 1 95.75 276 LEU A O 1
ATOM 2093 N N . PRO A 1 277 ? 2.529 20.688 -11.523 1 95.25 277 PRO A N 1
ATOM 2094 C CA . PRO A 1 277 ? 1.798 20.984 -12.758 1 95.25 277 PRO A CA 1
ATOM 2095 C C . PRO A 1 277 ? 1.238 19.734 -13.422 1 95.25 277 PRO A C 1
ATOM 2097 O O . PRO A 1 277 ? 1.898 18.688 -13.438 1 95.25 277 PRO A O 1
ATOM 2100 N N . VAL A 1 278 ? 0.085 19.828 -14.055 1 95.25 278 VAL A N 1
ATOM 2101 C CA . VAL A 1 278 ? -0.669 18.688 -14.578 1 95.25 278 VAL A CA 1
ATOM 2102 C C . VAL A 1 278 ? 0.102 18.047 -15.719 1 95.25 278 VAL A C 1
ATOM 2104 O O . VAL A 1 278 ? -0.106 16.859 -16.031 1 95.25 278 VAL A O 1
ATOM 2107 N N . ASP A 1 279 ? 1.007 18.797 -16.328 1 95.69 279 ASP A N 1
ATOM 2108 C CA . ASP A 1 279 ? 1.74 18.281 -17.484 1 95.69 279 ASP A CA 1
ATOM 2109 C C . ASP A 1 279 ? 3.188 17.969 -17.109 1 95.69 279 ASP A C 1
ATOM 2111 O O . ASP A 1 279 ? 4.039 17.812 -17.984 1 95.69 279 ASP A O 1
ATOM 2115 N N . HIS A 1 280 ? 3.447 17.953 -15.875 1 96.69 280 HIS A N 1
ATOM 2116 C CA . HIS A 1 280 ? 4.82 17.688 -15.461 1 96.69 280 HIS A CA 1
ATOM 2117 C C . HIS A 1 280 ? 5.328 16.375 -16.031 1 96.69 280 HIS A C 1
ATOM 2119 O O . HIS A 1 280 ? 4.598 15.383 -16.047 1 96.69 280 HIS A O 1
ATOM 2125 N N . PRO A 1 281 ? 6.559 16.234 -16.453 1 97.44 281 PRO A N 1
ATOM 2126 C CA . PRO A 1 281 ? 7.109 15.055 -17.125 1 97.44 281 PRO A CA 1
ATOM 2127 C C . PRO A 1 281 ? 7.059 13.812 -16.25 1 97.44 281 PRO A C 1
ATOM 2129 O O . PRO A 1 281 ? 6.855 12.703 -16.75 1 97.44 281 PRO A O 1
ATOM 2132 N N . LEU A 1 282 ? 7.188 13.906 -14.977 1 98 282 LEU A N 1
ATOM 2133 C CA . LEU A 1 282 ? 7.188 12.766 -14.07 1 98 282 LEU A CA 1
ATOM 2134 C C . LEU A 1 282 ? 5.859 12.016 -14.141 1 98 282 LEU A C 1
ATOM 2136 O O . LEU A 1 282 ? 5.809 10.805 -13.906 1 98 282 LEU A O 1
ATOM 2140 N N . LEU A 1 283 ? 4.773 12.75 -14.461 1 97.31 283 LEU A N 1
ATOM 2141 C CA . LEU A 1 283 ? 3.438 12.164 -14.508 1 97.31 283 LEU A CA 1
ATOM 2142 C C . LEU A 1 283 ? 3.277 11.273 -15.734 1 97.31 283 LEU A C 1
ATOM 2144 O O . LEU A 1 283 ? 2.328 10.492 -15.82 1 97.31 283 LEU A O 1
ATOM 2148 N N . LYS A 1 284 ? 4.191 11.344 -16.641 1 96.81 284 LYS A N 1
ATOM 2149 C CA . LYS A 1 284 ? 4.109 10.594 -17.891 1 96.81 284 LYS A CA 1
ATOM 2150 C C . LYS A 1 284 ? 4.887 9.289 -17.797 1 96.81 284 LYS A C 1
ATOM 2152 O O . LYS A 1 284 ? 4.82 8.453 -18.719 1 96.81 284 LYS A O 1
ATOM 2157 N N . LEU A 1 285 ? 5.672 9.117 -16.781 1 98.06 285 LEU A N 1
ATOM 2158 C CA . LEU A 1 285 ? 6.461 7.906 -16.594 1 98.06 285 LEU A CA 1
ATOM 2159 C C . LEU A 1 285 ? 5.637 6.82 -15.906 1 98.06 285 LEU A C 1
ATOM 2161 O O . LEU A 1 285 ? 5.184 7 -14.773 1 98.06 285 LEU A O 1
ATOM 2165 N N . PRO A 1 286 ? 5.418 5.672 -16.5 1 96.81 286 PRO A N 1
ATOM 2166 C CA . PRO A 1 286 ? 4.621 4.609 -15.883 1 96.81 286 PRO A CA 1
ATOM 2167 C C . PRO A 1 286 ? 5.262 4.039 -14.625 1 96.81 286 PRO A C 1
ATOM 2169 O O . PRO A 1 286 ? 4.574 3.443 -13.789 1 96.81 286 PRO A O 1
ATOM 2172 N N . ASN A 1 287 ? 6.602 4.223 -14.484 1 98.38 287 ASN A N 1
ATOM 2173 C CA . ASN A 1 287 ? 7.316 3.68 -13.336 1 98.38 287 ASN A CA 1
ATOM 2174 C C . ASN A 1 287 ? 7.512 4.73 -12.25 1 98.38 287 ASN A C 1
ATOM 2176 O O . ASN A 1 287 ? 8.383 4.586 -11.391 1 98.38 287 ASN A O 1
ATOM 2180 N N . CYS A 1 288 ? 6.738 5.801 -12.297 1 98.69 288 CYS A N 1
ATOM 2181 C CA . CYS A 1 288 ? 6.727 6.82 -11.25 1 98.69 288 CYS A CA 1
ATOM 2182 C C . CYS A 1 288 ? 5.324 7.016 -10.695 1 98.69 288 CYS A C 1
ATOM 2184 O O . CYS A 1 288 ? 4.426 7.465 -11.406 1 98.69 288 CYS A O 1
ATOM 2186 N N . VAL A 1 289 ? 5.121 6.652 -9.453 1 98.81 289 VAL A N 1
ATOM 2187 C CA . VAL A 1 289 ? 3.844 6.824 -8.766 1 98.81 289 VAL A CA 1
ATOM 2188 C C . VAL A 1 289 ? 3.855 8.125 -7.965 1 98.81 289 VAL A C 1
ATOM 2190 O O . VAL A 1 289 ? 4.711 8.32 -7.098 1 98.81 289 VAL A O 1
ATOM 2193 N N . ILE A 1 290 ? 2.904 9.008 -8.219 1 98.62 290 ILE A N 1
ATOM 2194 C CA . ILE A 1 290 ? 2.891 10.312 -7.57 1 98.62 290 ILE A CA 1
ATOM 2195 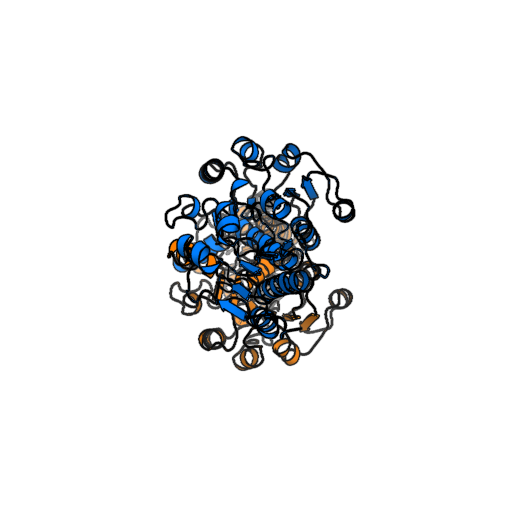C C . ILE A 1 290 ? 1.577 10.5 -6.816 1 98.62 290 ILE A C 1
ATOM 2197 O O . ILE A 1 290 ? 0.499 10.258 -7.363 1 98.62 290 ILE A O 1
ATOM 2201 N N . LEU A 1 291 ? 1.67 10.891 -5.566 1 98.56 291 LEU A N 1
ATOM 2202 C CA . LEU A 1 291 ? 0.542 11.258 -4.715 1 98.56 291 LEU A CA 1
ATOM 2203 C C . LEU A 1 291 ? 0.617 12.719 -4.309 1 98.56 291 LEU A C 1
ATOM 2205 O O . LEU A 1 291 ? 1.707 13.297 -4.23 1 98.56 291 LEU A O 1
ATOM 2209 N N . PRO A 1 292 ? -0.498 13.367 -4.082 1 97.62 292 PRO A N 1
ATOM 2210 C CA . PRO A 1 292 ? -0.551 14.812 -3.842 1 97.62 292 PRO A CA 1
ATOM 2211 C C . PRO A 1 292 ? -0.413 15.172 -2.363 1 97.62 292 PRO A C 1
ATOM 2213 O O . PRO A 1 292 ? -1.275 15.859 -1.806 1 97.62 292 PRO A O 1
ATOM 2216 N N . HIS A 1 293 ? 0.702 14.734 -1.779 1 96.75 293 HIS A N 1
ATOM 2217 C CA . HIS A 1 293 ? 1.049 15.109 -0.413 1 96.75 293 HIS A CA 1
ATOM 2218 C C . HIS A 1 293 ? -0.055 14.711 0.563 1 96.75 293 HIS A C 1
ATOM 2220 O O . HIS A 1 293 ? -0.549 15.555 1.318 1 96.75 293 HIS A O 1
ATOM 2226 N N . ILE A 1 294 ? -0.31 13.414 0.658 1 97.69 294 ILE A N 1
ATOM 2227 C CA . ILE A 1 294 ? -1.425 12.953 1.479 1 97.69 294 ILE A CA 1
ATOM 2228 C C . ILE A 1 294 ? -0.905 12.055 2.598 1 97.69 294 ILE A C 1
ATOM 2230 O O . ILE A 1 294 ? -1.624 11.172 3.08 1 97.69 294 ILE A O 1
ATOM 2234 N N . GLY A 1 295 ? 0.313 12.172 2.959 1 97.25 295 GLY A N 1
ATOM 2235 C CA . GLY A 1 295 ? 0.92 11.352 3.996 1 97.25 295 GLY A CA 1
ATOM 2236 C C . GLY A 1 295 ? 0.104 11.312 5.273 1 97.25 295 GLY A C 1
ATOM 2237 O O . GLY A 1 295 ? -0.089 10.242 5.855 1 97.25 295 GLY A O 1
ATOM 2238 N N . SER A 1 296 ? -0.415 12.445 5.645 1 96.94 296 SER A N 1
ATOM 2239 C CA . SER A 1 296 ? -1.16 12.531 6.898 1 96.94 296 SER A CA 1
ATOM 2240 C C . SER A 1 296 ? -2.664 12.539 6.645 1 96.94 296 SER A C 1
ATOM 2242 O O . SER A 1 296 ? -3.453 12.734 7.574 1 96.94 296 SER A O 1
ATOM 2244 N N . ALA A 1 297 ? -3.113 12.359 5.441 1 97.06 297 ALA A N 1
ATOM 2245 C CA . ALA A 1 297 ? -4.512 12.539 5.066 1 97.06 297 ALA A CA 1
ATOM 2246 C C . ALA A 1 297 ? -5.352 11.336 5.488 1 97.06 297 ALA A C 1
ATOM 2248 O O . ALA A 1 297 ? -5.898 10.625 4.641 1 97.06 297 ALA A O 1
ATOM 2249 N N . ALA A 1 298 ? -5.461 11.117 6.707 1 97.69 298 ALA A N 1
ATOM 2250 C CA . ALA A 1 298 ? -6.426 10.25 7.379 1 97.69 298 ALA A CA 1
ATOM 2251 C C . ALA A 1 298 ? -7.332 11.055 8.312 1 97.69 298 ALA A C 1
ATOM 2253 O O . ALA A 1 298 ? -6.863 11.945 9.023 1 97.69 298 ALA A O 1
ATOM 2254 N N . THR A 1 299 ? -8.539 10.758 8.281 1 97.12 299 THR A N 1
ATOM 2255 C CA . THR A 1 299 ? -9.531 11.578 8.969 1 97.12 299 THR A CA 1
ATOM 2256 C C . THR A 1 299 ? -9.172 11.75 10.438 1 97.12 299 THR A C 1
ATOM 2258 O O . THR A 1 299 ? -9.117 12.867 10.945 1 97.12 299 THR A O 1
ATOM 2261 N N . GLU A 1 300 ? -8.93 10.656 11.07 1 96.81 300 GLU A N 1
ATOM 2262 C CA . GLU A 1 300 ? -8.609 10.711 12.5 1 96.81 300 GLU A CA 1
ATOM 2263 C C . GLU A 1 300 ? -7.324 11.5 12.742 1 96.81 300 GLU A C 1
ATOM 2265 O O . GLU A 1 300 ? -7.238 12.266 13.711 1 96.81 300 GLU A O 1
ATOM 2270 N N . THR A 1 301 ? -6.398 11.359 11.891 1 98.06 301 THR A N 1
ATOM 2271 C CA . THR A 1 301 ? -5.105 12.023 12.023 1 98.06 301 THR A CA 1
ATOM 2272 C C . THR A 1 301 ? -5.246 13.523 11.812 1 98.06 301 THR A C 1
ATOM 2274 O O . THR A 1 301 ? -4.738 14.32 12.602 1 98.06 301 THR A O 1
ATOM 2277 N N . ARG A 1 302 ? -5.953 13.906 10.75 1 98.06 302 ARG A N 1
ATOM 2278 C CA . ARG A 1 302 ? -6.141 15.328 10.477 1 98.06 302 ARG A CA 1
ATOM 2279 C C . ARG A 1 302 ? -6.934 16 11.594 1 98.06 302 ARG A C 1
ATOM 2281 O O . ARG A 1 302 ? -6.684 17.156 11.93 1 98.06 302 ARG A O 1
ATOM 2288 N N . THR A 1 303 ? -7.848 15.305 12.156 1 98.19 303 THR A N 1
ATOM 2289 C CA . THR A 1 303 ? -8.57 15.82 13.312 1 98.19 303 THR A CA 1
ATOM 2290 C C . THR A 1 303 ? -7.625 16.016 14.492 1 98.19 303 THR A C 1
ATOM 2292 O O . THR A 1 303 ? -7.633 17.078 15.125 1 98.19 303 THR A O 1
ATOM 2295 N N . ALA A 1 304 ? -6.812 15.031 14.711 1 98.38 304 ALA A N 1
ATOM 2296 C CA . ALA A 1 304 ? -5.863 15.117 15.812 1 98.38 304 ALA A CA 1
ATOM 2297 C C . ALA A 1 304 ? -4.887 16.266 15.617 1 98.38 304 ALA A C 1
ATOM 2299 O O . ALA A 1 304 ? -4.523 16.969 16.578 1 98.38 304 ALA A O 1
ATOM 2300 N N . MET A 1 305 ? -4.457 16.469 14.414 1 98.5 305 MET A N 1
ATOM 2301 C CA . MET A 1 305 ? -3.557 17.578 14.102 1 98.5 305 MET A CA 1
ATOM 2302 C C . MET A 1 305 ? -4.227 18.922 14.383 1 98.5 305 MET A C 1
ATOM 2304 O O . MET A 1 305 ? -3.621 19.812 14.984 1 98.5 305 MET A O 1
ATOM 2308 N N . ALA A 1 306 ? -5.473 19.016 13.961 1 98.62 306 ALA A N 1
ATOM 2309 C CA . ALA A 1 306 ? -6.223 20.25 14.188 1 98.62 306 ALA A CA 1
ATOM 2310 C C . ALA A 1 306 ? -6.41 20.516 15.68 1 98.62 306 ALA A C 1
ATOM 2312 O O . ALA A 1 306 ? -6.207 21.641 16.141 1 98.62 306 ALA A O 1
ATOM 2313 N N . VAL A 1 307 ? -6.719 19.516 16.406 1 98.81 307 VAL A N 1
ATOM 2314 C CA . VAL A 1 307 ? -6.965 19.625 17.828 1 98.81 307 VAL A CA 1
ATOM 2315 C C . VAL A 1 307 ? -5.672 20.016 18.547 1 98.81 307 VAL A C 1
ATOM 2317 O O . VAL A 1 307 ? -5.676 20.891 19.406 1 98.81 307 VAL A O 1
ATOM 2320 N N . LEU A 1 308 ? -4.582 19.359 18.156 1 98.81 308 LEU A N 1
ATOM 2321 C CA . LEU A 1 308 ? -3.299 19.688 18.766 1 98.81 308 LEU A CA 1
ATOM 2322 C C . LEU A 1 308 ? -2.926 21.141 18.484 1 98.81 308 LEU A C 1
ATOM 2324 O O . LEU A 1 308 ? -2.389 21.828 19.359 1 98.81 308 LEU A O 1
ATOM 2328 N N . THR A 1 309 ? -3.184 21.594 17.297 1 98.81 309 THR A N 1
ATOM 2329 C CA . THR A 1 309 ? -2.924 22.984 16.938 1 98.81 309 THR A CA 1
ATOM 2330 C C . THR A 1 309 ? -3.729 23.938 17.828 1 98.81 309 THR A C 1
ATOM 2332 O O . THR A 1 309 ? -3.186 24.891 18.375 1 98.81 309 THR A O 1
ATOM 2335 N N . ALA A 1 310 ? -4.984 23.625 18 1 98.88 310 ALA A N 1
ATOM 2336 C CA . ALA A 1 310 ? -5.848 24.422 18.875 1 98.88 310 ALA A CA 1
ATOM 2337 C C . ALA A 1 310 ? -5.352 24.406 20.312 1 98.88 310 ALA A C 1
ATOM 2339 O O . ALA A 1 310 ? -5.328 25.453 20.984 1 98.88 310 ALA A O 1
ATOM 2340 N N . GLN A 1 311 ? -4.949 23.266 20.734 1 98.88 311 GLN A N 1
ATOM 2341 C CA . GLN A 1 311 ? -4.465 23.109 22.109 1 98.88 311 GLN A CA 1
ATOM 2342 C C . GLN A 1 311 ? -3.191 23.922 22.328 1 98.88 311 GLN A C 1
ATOM 2344 O O . GLN A 1 311 ? -3.008 24.531 23.391 1 98.88 311 GLN A O 1
ATOM 2349 N N . ASN A 1 312 ? -2.303 23.891 21.359 1 98.88 312 ASN A N 1
ATOM 2350 C CA . ASN A 1 312 ? -1.121 24.75 21.422 1 98.88 312 ASN A CA 1
ATOM 2351 C C . ASN A 1 312 ? -1.499 26.219 21.594 1 98.88 312 ASN A C 1
ATOM 2353 O O . ASN A 1 312 ? -0.964 26.906 22.484 1 98.88 312 ASN A O 1
ATOM 2357 N N . ILE A 1 313 ? -2.428 26.672 20.812 1 98.88 313 ILE A N 1
ATOM 2358 C CA . ILE A 1 313 ? -2.85 28.062 20.812 1 98.88 313 ILE A CA 1
ATOM 2359 C C . ILE A 1 313 ? -3.475 28.422 22.172 1 98.88 313 ILE A C 1
ATOM 2361 O O . ILE A 1 313 ? -3.094 29.406 22.797 1 98.88 313 ILE A O 1
ATOM 2365 N N . LEU A 1 314 ? -4.34 27.609 22.656 1 98.81 314 LEU A N 1
ATOM 2366 C CA . LEU A 1 314 ? -5.035 27.859 23.922 1 98.81 314 LEU A CA 1
ATOM 2367 C C . LEU A 1 314 ? -4.059 27.875 25.094 1 98.81 314 LEU A C 1
ATOM 2369 O O . LEU A 1 314 ? -4.164 28.719 25.984 1 98.81 314 LEU A O 1
ATOM 2373 N N . ALA A 1 315 ? -3.143 26.922 25.047 1 98.75 315 ALA A N 1
ATOM 2374 C CA . ALA A 1 315 ? -2.152 26.859 26.109 1 98.75 315 ALA A CA 1
ATOM 2375 C C . ALA A 1 315 ? -1.304 28.125 26.156 1 98.75 315 ALA A C 1
ATOM 2377 O O . ALA A 1 315 ? -1.065 28.688 27.219 1 98.75 315 ALA A O 1
ATOM 2378 N N . ALA A 1 316 ? -0.856 28.562 25.031 1 98.56 316 ALA A N 1
ATOM 2379 C CA . ALA A 1 316 ? -0.044 29.781 24.953 1 98.56 316 ALA A CA 1
ATOM 2380 C C . ALA A 1 316 ? -0.825 31 25.438 1 98.56 316 ALA A C 1
ATOM 2382 O O . ALA A 1 316 ? -0.286 31.844 26.156 1 98.56 316 ALA A O 1
ATOM 2383 N N . LEU A 1 317 ? -2.076 31.125 25.047 1 98.06 317 LEU A N 1
ATOM 2384 C CA . LEU A 1 317 ? -2.92 32.25 25.438 1 98.06 317 LEU A CA 1
ATOM 2385 C C . LEU A 1 317 ? -3.17 32.25 26.938 1 98.06 317 LEU A C 1
ATOM 2387 O O . LEU A 1 317 ? -3.312 33.312 27.547 1 98.06 317 LEU A O 1
ATOM 2391 N N . ASP A 1 318 ? -3.156 31.062 27.453 1 97.38 318 ASP A N 1
ATOM 2392 C CA . ASP A 1 318 ? -3.381 30.922 28.891 1 97.38 318 ASP A CA 1
ATOM 2393 C C . ASP A 1 318 ? -2.076 31.062 29.672 1 97.38 318 ASP A C 1
ATOM 2395 O O . ASP A 1 318 ? -2.082 31.094 30.906 1 97.38 318 ASP A O 1
ATOM 2399 N N . GLY A 1 319 ? -1.036 31.094 29 1 96.75 319 GLY A N 1
ATOM 2400 C CA . GLY A 1 319 ? 0.249 31.266 29.656 1 96.75 319 GLY A CA 1
ATOM 2401 C C . GLY A 1 319 ? 0.754 29.984 30.312 1 96.75 319 GLY A C 1
ATOM 2402 O O . GLY A 1 319 ? 1.446 30.031 31.328 1 96.75 319 GLY A O 1
ATOM 2403 N N . ILE A 1 320 ? 0.291 28.859 29.781 1 97.62 320 ILE A N 1
ATOM 2404 C CA . ILE A 1 320 ? 0.756 27.578 30.297 1 97.62 320 ILE A CA 1
ATOM 2405 C C . ILE A 1 320 ? 1.557 26.844 29.219 1 97.62 320 ILE A C 1
ATOM 2407 O O . ILE A 1 320 ? 1.655 27.312 28.094 1 97.62 320 ILE A O 1
ATOM 2411 N N . ASN A 1 321 ? 2.139 25.766 29.578 1 97.88 321 ASN A N 1
ATOM 2412 C CA . ASN A 1 321 ? 3.004 25.031 28.656 1 97.88 321 ASN A CA 1
ATOM 2413 C C . ASN A 1 321 ? 2.223 24.469 27.469 1 97.88 321 ASN A C 1
ATOM 2415 O O . ASN A 1 321 ? 1.164 23.875 27.641 1 97.88 321 ASN A O 1
ATOM 2419 N N . MET A 1 322 ? 2.76 24.734 26.312 1 98.44 322 MET A N 1
ATOM 2420 C CA . MET A 1 322 ? 2.172 24.172 25.094 1 98.44 322 MET A CA 1
ATOM 2421 C C . MET A 1 322 ? 2.445 22.672 25 1 98.44 322 MET A C 1
ATOM 2423 O O . MET A 1 322 ? 3.533 22.219 25.344 1 98.44 322 MET A O 1
ATOM 2427 N N . PRO A 1 323 ? 1.507 21.891 24.531 1 98.38 323 PRO A N 1
ATOM 2428 C CA . PRO A 1 323 ? 1.748 20.453 24.344 1 98.38 323 PRO A CA 1
ATOM 2429 C C . PRO A 1 323 ? 2.871 20.172 23.344 1 98.38 323 PRO A C 1
ATOM 2431 O O . PRO A 1 323 ? 3.559 19.156 23.453 1 98.38 323 PRO A O 1
ATOM 2434 N N . ALA A 1 324 ? 3.041 21.062 22.297 1 98.12 324 ALA A N 1
ATOM 2435 C CA . ALA A 1 324 ? 4.094 20.906 21.297 1 98.12 324 ALA A CA 1
ATOM 2436 C C . ALA A 1 324 ? 4.66 22.266 20.891 1 98.12 324 ALA A C 1
ATOM 2438 O O . ALA A 1 324 ? 4.297 22.812 19.859 1 98.12 324 ALA A O 1
ATOM 2439 N N . MET A 1 325 ? 5.602 22.719 21.625 1 98.12 325 MET A N 1
ATOM 2440 C CA . MET A 1 325 ? 6.203 24.047 21.438 1 98.12 325 MET A CA 1
ATOM 2441 C C . MET A 1 325 ? 7.457 23.938 20.562 1 98.12 325 MET A C 1
ATOM 2443 O O . MET A 1 325 ? 8.289 23.062 20.781 1 98.12 325 MET A O 1
ATOM 2447 N N . VAL A 1 326 ? 7.508 24.734 19.578 1 97.12 326 VAL A N 1
ATOM 2448 C CA . VAL A 1 326 ? 8.703 24.844 18.75 1 97.12 326 VAL A CA 1
ATOM 2449 C C . VAL A 1 326 ? 9.633 25.906 19.297 1 97.12 326 VAL A C 1
ATOM 2451 O O . VAL A 1 326 ? 10.844 25.703 19.375 1 97.12 326 VAL A O 1
ATOM 2454 N N . CYS A 1 327 ? 9.141 27.094 19.703 1 93.75 327 CYS A N 1
ATOM 2455 C CA . CYS A 1 327 ? 9.914 28.141 20.328 1 93.75 327 CYS A CA 1
ATOM 2456 C C . CYS A 1 327 ? 9.047 28.984 21.25 1 93.75 327 CYS A C 1
ATOM 2458 O O . CYS A 1 327 ? 7.816 28.922 21.172 1 93.75 327 CYS A O 1
ATOM 2460 N N . MET B 1 1 ? 18.859 -53.188 -21.797 1 38.22 1 MET B N 1
ATOM 2461 C CA . MET B 1 1 ? 17.703 -52.375 -21.5 1 38.22 1 MET B CA 1
ATOM 2462 C C . MET B 1 1 ? 17.703 -51.094 -22.344 1 38.22 1 MET B C 1
ATOM 2464 O O . MET B 1 1 ? 18.703 -50.344 -22.359 1 38.22 1 MET B O 1
ATOM 2468 N N . GLY B 1 2 ? 17.094 -50.906 -23.406 1 44.16 2 GLY B N 1
ATOM 2469 C CA . GLY B 1 2 ? 17.219 -49.844 -24.375 1 44.16 2 GLY B CA 1
ATOM 2470 C C . GLY B 1 2 ? 17.219 -48.438 -23.75 1 44.16 2 GLY B C 1
ATOM 2471 O O . GLY B 1 2 ? 16.797 -48.281 -22.609 1 44.16 2 GLY B O 1
ATOM 2472 N N . PRO B 1 3 ? 18.094 -47.562 -24.219 1 51.94 3 PRO B N 1
ATOM 2473 C CA . PRO B 1 3 ? 18.281 -46.312 -23.484 1 51.94 3 PRO B CA 1
ATOM 2474 C C . PRO B 1 3 ? 16.953 -45.688 -23.047 1 51.94 3 PRO B C 1
ATOM 2476 O O . PRO B 1 3 ? 15.945 -45.781 -23.766 1 51.94 3 PRO B O 1
ATOM 2479 N N . ALA B 1 4 ? 16.516 -45.844 -21.844 1 63.81 4 ALA B N 1
ATOM 2480 C CA . ALA B 1 4 ? 15.273 -45.375 -21.266 1 63.81 4 ALA B CA 1
ATOM 2481 C C . ALA B 1 4 ? 14.859 -44.031 -21.891 1 63.81 4 ALA B C 1
ATOM 2483 O O . ALA B 1 4 ? 15.688 -43.125 -22.047 1 63.81 4 ALA B O 1
ATOM 2484 N N . ARG B 1 5 ? 13.789 -44 -22.734 1 86.81 5 ARG B N 1
ATOM 2485 C CA . ARG B 1 5 ? 13.305 -42.781 -23.406 1 86.81 5 ARG B CA 1
ATOM 2486 C C . ARG B 1 5 ? 13.117 -41.656 -22.422 1 86.81 5 ARG B C 1
ATOM 2488 O O . ARG B 1 5 ? 12.758 -41.875 -21.266 1 86.81 5 ARG B O 1
ATOM 2495 N N . ARG B 1 6 ? 13.656 -40.469 -22.797 1 95.19 6 ARG B N 1
ATOM 2496 C CA . ARG B 1 6 ? 13.43 -39.281 -21.984 1 95.19 6 ARG B CA 1
ATOM 2497 C C . ARG B 1 6 ? 11.938 -39 -21.859 1 95.19 6 ARG B C 1
ATOM 2499 O O . ARG B 1 6 ? 11.211 -39.031 -22.844 1 95.19 6 ARG B O 1
ATOM 2506 N N . PRO B 1 7 ? 11.492 -38.812 -20.688 1 98 7 PRO B N 1
ATOM 2507 C CA . PRO B 1 7 ? 10.086 -38.438 -20.547 1 98 7 PRO B CA 1
ATOM 2508 C C . PRO B 1 7 ? 9.734 -37.188 -21.344 1 98 7 PRO B C 1
ATOM 2510 O O . PRO B 1 7 ? 10.586 -36.312 -21.531 1 98 7 PRO B O 1
ATOM 2513 N N . THR B 1 8 ? 8.523 -37.125 -21.828 1 98.69 8 THR B N 1
ATOM 2514 C CA . THR B 1 8 ? 8.062 -35.969 -22.609 1 98.69 8 THR B CA 1
ATOM 2515 C C . THR B 1 8 ? 7.164 -35.062 -21.781 1 98.69 8 THR B C 1
ATOM 2517 O O . THR B 1 8 ? 6.297 -35.531 -21.047 1 98.69 8 THR B O 1
ATOM 2520 N N . VAL B 1 9 ? 7.426 -33.719 -21.812 1 98.81 9 VAL B N 1
ATOM 2521 C CA . VAL B 1 9 ? 6.684 -32.75 -21.031 1 98.81 9 VAL B CA 1
ATOM 2522 C C . VAL B 1 9 ? 6.102 -31.672 -21.953 1 98.81 9 VAL B C 1
ATOM 2524 O O . VAL B 1 9 ? 6.789 -31.172 -22.828 1 98.81 9 VAL B O 1
ATOM 2527 N N . LEU B 1 10 ? 4.852 -31.375 -21.797 1 98.88 10 LEU B N 1
ATOM 2528 C CA . LEU B 1 10 ? 4.23 -30.219 -22.422 1 98.88 10 LEU B CA 1
ATOM 2529 C C . LEU B 1 10 ? 4.145 -29.047 -21.453 1 98.88 10 LEU B C 1
ATOM 2531 O O . LEU B 1 10 ? 3.584 -29.172 -20.375 1 98.88 10 LEU B O 1
ATOM 2535 N N . VAL B 1 11 ? 4.762 -27.969 -21.812 1 98.62 11 VAL B N 1
ATOM 2536 C CA . VAL B 1 11 ? 4.66 -26.703 -21.078 1 98.62 11 VAL B CA 1
ATOM 2537 C C . VAL B 1 11 ? 3.742 -25.75 -21.812 1 98.62 11 VAL B C 1
ATOM 2539 O O . VAL B 1 11 ? 3.994 -25.406 -22.984 1 98.62 11 VAL B O 1
ATOM 2542 N N . THR B 1 12 ? 2.781 -25.188 -21.125 1 97.56 12 THR B N 1
ATOM 2543 C CA . THR B 1 12 ? 1.688 -24.531 -21.844 1 97.56 12 THR B CA 1
ATOM 2544 C C . THR B 1 12 ? 1.979 -23.047 -22.031 1 97.56 12 THR B C 1
ATOM 2546 O O . THR B 1 12 ? 1.175 -22.328 -22.641 1 97.56 12 THR B O 1
ATOM 2549 N N . ARG B 1 13 ? 3.111 -22.609 -21.5 1 95.56 13 ARG B N 1
ATOM 2550 C CA . ARG B 1 13 ? 3.521 -21.219 -21.703 1 95.56 13 ARG B CA 1
ATOM 2551 C C . ARG B 1 13 ? 5.02 -21.125 -21.969 1 95.56 13 ARG B C 1
ATOM 2553 O O . ARG B 1 13 ? 5.816 -21.828 -21.344 1 95.56 13 ARG B O 1
ATOM 2560 N N . HIS B 1 14 ? 5.398 -20.156 -22.812 1 94.5 14 HIS B N 1
ATOM 2561 C CA . HIS B 1 14 ? 6.812 -20.031 -23.141 1 94.5 14 HIS B CA 1
ATOM 2562 C C . HIS B 1 14 ? 7.512 -19.062 -22.203 1 94.5 14 HIS B C 1
ATOM 2564 O O . HIS B 1 14 ? 8.742 -19.047 -22.094 1 94.5 14 HIS B O 1
ATOM 2570 N N . ASP B 1 15 ? 6.723 -18.219 -21.531 1 94.38 15 ASP B N 1
ATOM 2571 C CA . ASP B 1 15 ? 7.336 -17.188 -20.688 1 94.38 15 ASP B CA 1
ATOM 2572 C C . ASP B 1 15 ? 7.43 -17.641 -19.234 1 94.38 15 ASP B C 1
ATOM 2574 O O . ASP B 1 15 ? 7.5 -16.812 -18.328 1 94.38 15 ASP B O 1
ATOM 2578 N N . VAL B 1 16 ? 7.441 -18.938 -19.094 1 95.88 16 VAL B N 1
ATOM 2579 C CA . VAL B 1 16 ? 7.805 -19.516 -17.797 1 95.88 16 VAL B CA 1
ATOM 2580 C C . VAL B 1 16 ? 9.281 -19.25 -17.516 1 95.88 16 VAL B C 1
ATOM 2582 O O . VAL B 1 16 ? 10.094 -19.156 -18.438 1 95.88 16 VAL B O 1
ATOM 2585 N N . ALA B 1 17 ? 9.602 -19.141 -16.203 1 96.75 17 ALA B N 1
ATOM 2586 C CA . ALA B 1 17 ? 10.969 -18.828 -15.812 1 96.75 17 ALA B CA 1
ATOM 2587 C C . ALA B 1 17 ? 11.961 -19.797 -16.438 1 96.75 17 ALA B C 1
ATOM 2589 O O . ALA B 1 17 ? 11.734 -21.016 -16.422 1 96.75 17 ALA B O 1
ATOM 2590 N N . LYS B 1 18 ? 13.023 -19.281 -16.938 1 97.31 18 LYS B N 1
ATOM 2591 C CA . LYS B 1 18 ? 14.055 -20.078 -17.609 1 97.31 18 LYS B CA 1
ATOM 2592 C C . LYS B 1 18 ? 14.602 -21.156 -16.672 1 97.31 18 LYS B C 1
ATOM 2594 O O . LYS B 1 18 ? 14.938 -22.25 -17.109 1 97.31 18 LYS B O 1
ATOM 2599 N N . GLU B 1 19 ? 14.688 -20.812 -15.414 1 98.12 19 GLU B N 1
ATOM 2600 C CA . GLU B 1 19 ? 15.203 -21.734 -14.406 1 98.12 19 GLU B CA 1
ATOM 2601 C C . GLU B 1 19 ? 14.391 -23.031 -14.383 1 98.12 19 GLU B C 1
ATOM 2603 O O . GLU B 1 19 ? 14.953 -24.109 -14.266 1 98.12 19 GLU B O 1
ATOM 2608 N N . ALA B 1 20 ? 13.125 -22.891 -14.484 1 98.56 20 ALA B N 1
ATOM 2609 C CA . ALA B 1 20 ? 12.242 -24.047 -14.469 1 98.56 20 ALA B CA 1
ATOM 2610 C C . ALA B 1 20 ? 12.359 -24.844 -15.766 1 98.56 20 ALA B C 1
ATOM 2612 O O . ALA B 1 20 ? 12.422 -26.078 -15.742 1 98.56 20 ALA B O 1
ATOM 2613 N N . LEU B 1 21 ? 12.383 -24.172 -16.906 1 98.25 21 LEU B N 1
ATOM 2614 C CA . LEU B 1 21 ? 12.516 -24.828 -18.203 1 98.25 21 LEU B CA 1
ATOM 2615 C C . LEU B 1 21 ? 13.836 -25.578 -18.297 1 98.25 21 LEU B C 1
ATOM 2617 O O . LEU B 1 21 ? 13.891 -26.688 -18.828 1 98.25 21 LEU B O 1
ATOM 2621 N N . ASP B 1 22 ? 14.875 -24.969 -17.734 1 98.56 22 ASP B N 1
ATOM 2622 C CA . ASP B 1 22 ? 16.188 -25.609 -17.734 1 98.56 22 ASP B CA 1
ATOM 2623 C C . ASP B 1 22 ? 16.156 -26.906 -16.922 1 98.56 22 ASP B C 1
ATOM 2625 O O . ASP B 1 22 ? 16.734 -27.922 -17.344 1 98.56 22 ASP B O 1
ATOM 2629 N N . LEU B 1 23 ? 15.516 -26.859 -15.844 1 98.56 23 LEU B N 1
ATOM 2630 C CA . LEU B 1 23 ? 15.391 -28.047 -15.016 1 98.56 23 LEU B CA 1
ATOM 2631 C C . LEU B 1 23 ? 14.711 -29.172 -15.789 1 98.56 23 LEU B C 1
ATOM 2633 O O . LEU B 1 23 ? 15.164 -30.328 -15.758 1 98.56 23 LEU B O 1
ATOM 2637 N N . LEU B 1 24 ? 13.68 -28.844 -16.484 1 98.69 24 LEU B N 1
ATOM 2638 C CA . LEU B 1 24 ? 12.914 -29.844 -17.234 1 98.69 24 LEU B CA 1
ATOM 2639 C C . LEU B 1 24 ? 13.719 -30.359 -18.422 1 98.69 24 LEU B C 1
ATOM 2641 O O . LEU B 1 24 ? 13.773 -31.562 -18.656 1 98.69 24 LEU B O 1
ATOM 2645 N N . THR B 1 25 ? 14.344 -29.469 -19.141 1 98.25 25 THR B N 1
ATOM 2646 C CA . THR B 1 25 ? 15.031 -29.812 -20.391 1 98.25 25 THR B CA 1
ATOM 2647 C C . THR B 1 25 ? 16.25 -30.688 -20.094 1 98.25 25 THR B C 1
ATOM 2649 O O . THR B 1 25 ? 16.672 -31.469 -20.953 1 98.25 25 THR B O 1
ATOM 2652 N N . ASP B 1 26 ? 16.75 -30.547 -18.953 1 97.81 26 ASP B N 1
ATOM 2653 C CA . ASP B 1 26 ? 17.906 -31.359 -18.562 1 97.81 26 ASP B CA 1
ATOM 2654 C C . ASP B 1 26 ? 17.547 -32.844 -18.516 1 97.81 26 ASP B C 1
ATOM 2656 O O . ASP B 1 26 ? 18.391 -33.688 -18.781 1 97.81 26 ASP B O 1
ATOM 2660 N N . LYS B 1 27 ? 16.297 -33.156 -18.25 1 97.62 27 LYS B N 1
ATOM 2661 C CA . LYS B 1 27 ? 15.961 -34.531 -17.969 1 97.62 27 LYS B CA 1
ATOM 2662 C C . LYS B 1 27 ? 14.859 -35.031 -18.891 1 97.62 27 LYS B C 1
ATOM 2664 O O . LYS B 1 27 ? 14.625 -36.25 -19 1 97.62 27 LYS B O 1
ATOM 2669 N N . CYS B 1 28 ? 14.266 -34.031 -19.609 1 98.5 28 CYS B N 1
ATOM 2670 C CA . CYS B 1 28 ? 13.078 -34.406 -20.375 1 98.5 28 CYS B CA 1
ATOM 2671 C C . CYS B 1 28 ? 13.133 -33.812 -21.781 1 98.5 28 CYS B C 1
ATOM 2673 O O . CYS B 1 28 ? 13.961 -32.938 -22.062 1 98.5 28 CYS B O 1
ATOM 2675 N N . ASP B 1 29 ? 12.344 -34.406 -22.703 1 98.5 29 ASP B N 1
ATOM 2676 C CA . ASP B 1 29 ? 11.984 -33.75 -23.953 1 98.5 29 ASP B CA 1
ATOM 2677 C C . ASP B 1 29 ? 10.805 -32.812 -23.766 1 98.5 29 ASP B C 1
ATOM 2679 O O . ASP B 1 29 ? 9.672 -33.25 -23.562 1 98.5 29 ASP B O 1
ATOM 2683 N N . VAL B 1 30 ? 11.086 -31.562 -23.906 1 98.62 30 VAL B N 1
ATOM 2684 C CA . VAL B 1 30 ? 10.102 -30.547 -23.516 1 98.62 30 VAL B CA 1
ATOM 2685 C C . VAL B 1 30 ? 9.531 -29.875 -24.766 1 98.62 30 VAL B C 1
ATOM 2687 O O . VAL B 1 30 ? 10.281 -29.391 -25.609 1 98.62 30 VAL B O 1
ATOM 2690 N N . GLU B 1 31 ? 8.258 -29.922 -24.906 1 98.56 31 GLU B N 1
ATOM 2691 C CA . GLU B 1 31 ? 7.539 -29.109 -25.875 1 98.56 31 GLU B CA 1
ATOM 2692 C C . GLU B 1 31 ? 6.887 -27.891 -25.203 1 98.56 31 GLU B C 1
ATOM 2694 O O . GLU B 1 31 ? 6.102 -28.047 -24.266 1 98.56 31 GLU B O 1
ATOM 2699 N N . VAL B 1 32 ? 7.211 -26.75 -25.688 1 98.06 32 VAL B N 1
ATOM 2700 C CA . VAL B 1 32 ? 6.699 -25.516 -25.094 1 98.06 32 VAL B CA 1
ATOM 2701 C C . VAL B 1 32 ? 5.73 -24.859 -26.062 1 98.06 32 VAL B C 1
ATOM 2703 O O . VAL B 1 32 ? 6.031 -24.703 -27.25 1 98.06 32 VAL B O 1
ATOM 2706 N N . TRP B 1 33 ? 4.559 -24.547 -25.562 1 97.06 33 TRP B N 1
ATOM 2707 C CA . TRP B 1 33 ? 3.652 -23.719 -26.359 1 97.06 33 TRP B CA 1
ATOM 2708 C C . TRP B 1 33 ? 4.254 -22.344 -26.609 1 97.06 33 TRP B C 1
ATOM 2710 O O . TRP B 1 33 ? 4.484 -21.578 -25.672 1 97.06 33 TRP B O 1
ATOM 2720 N N . ASN B 1 34 ? 4.492 -21.969 -27.844 1 93.88 34 ASN B N 1
ATOM 2721 C CA . ASN B 1 34 ? 5.328 -20.828 -28.172 1 93.88 34 ASN B CA 1
ATOM 2722 C C . ASN B 1 34 ? 4.492 -19.641 -28.672 1 93.88 34 ASN B C 1
ATOM 2724 O O . ASN B 1 34 ? 4.793 -19.062 -29.719 1 93.88 34 ASN B O 1
ATOM 2728 N N . GLU B 1 35 ? 3.342 -19.391 -28.047 1 90.62 35 GLU B N 1
ATOM 2729 C CA . GLU B 1 35 ? 2.529 -18.203 -28.328 1 90.62 35 GLU B CA 1
ATOM 2730 C C . GLU B 1 35 ? 2.307 -17.375 -27.078 1 90.62 35 GLU B C 1
ATOM 2732 O O . GLU B 1 35 ? 2.338 -17.891 -25.969 1 90.62 35 GLU B O 1
ATOM 2737 N N . ASP B 1 36 ? 2.074 -16.062 -27.297 1 85.62 36 ASP B N 1
ATOM 2738 C CA . ASP B 1 36 ? 1.857 -15.141 -26.188 1 85.62 36 ASP B CA 1
ATOM 2739 C C . ASP B 1 36 ? 0.402 -15.164 -25.734 1 85.62 36 ASP B C 1
ATOM 2741 O O . ASP B 1 36 ? -0.222 -14.117 -25.562 1 85.62 36 ASP B O 1
ATOM 2745 N N . LYS B 1 37 ? -0.241 -16.203 -25.859 1 87.44 37 LYS B N 1
ATOM 2746 C CA . LYS B 1 37 ? -1.608 -16.422 -25.391 1 87.44 37 LYS B CA 1
ATOM 2747 C C . LYS B 1 37 ? -1.779 -17.828 -24.844 1 87.44 37 LYS B C 1
ATOM 2749 O O . LYS B 1 37 ? -1.005 -18.734 -25.156 1 87.44 37 LYS B O 1
ATOM 2754 N N . PRO B 1 38 ? -2.715 -17.984 -24.062 1 91.12 38 PRO B N 1
ATOM 2755 C CA . PRO B 1 38 ? -2.955 -19.344 -23.562 1 91.12 38 PRO B CA 1
ATOM 2756 C C . PRO B 1 38 ? -3.182 -20.359 -24.672 1 91.12 38 PRO B C 1
ATOM 2758 O O . PRO B 1 38 ? -3.789 -20.031 -25.688 1 91.12 38 PRO B O 1
ATOM 2761 N N . ILE B 1 39 ? -2.676 -21.547 -24.469 1 94.81 39 ILE B N 1
ATOM 2762 C CA . ILE B 1 39 ? -2.891 -22.641 -25.406 1 94.81 39 ILE B CA 1
ATOM 2763 C C . ILE B 1 39 ? -4.387 -22.922 -25.547 1 94.81 39 ILE B C 1
ATOM 2765 O O . ILE B 1 39 ? -5.109 -22.953 -24.547 1 94.81 39 ILE B O 1
ATOM 2769 N N . SER B 1 40 ? -4.863 -22.969 -26.797 1 95 40 SER B N 1
ATOM 2770 C CA . SER B 1 40 ? -6.277 -23.266 -27 1 95 40 SER B CA 1
ATOM 2771 C C . SER B 1 40 ? -6.621 -24.672 -26.547 1 95 40 SER B C 1
ATOM 2773 O O . SER B 1 40 ? -5.754 -25.547 -26.5 1 95 40 SER B O 1
ATOM 2775 N N . ARG B 1 41 ? -7.84 -24.859 -26.234 1 97.5 41 ARG B N 1
ATOM 2776 C CA . ARG B 1 41 ? -8.297 -26.172 -25.812 1 97.5 41 ARG B CA 1
ATOM 2777 C C . ARG B 1 41 ? -7.988 -27.234 -26.859 1 97.5 41 ARG B C 1
ATOM 2779 O O . ARG B 1 41 ? -7.492 -28.312 -26.547 1 97.5 41 ARG B O 1
ATOM 2786 N N . SER B 1 42 ? -8.266 -26.875 -28.109 1 97.94 42 SER B N 1
ATOM 2787 C CA . SER B 1 42 ? -8.023 -27.812 -29.203 1 97.94 42 SER B CA 1
ATOM 2788 C C . SER B 1 42 ? -6.543 -28.141 -29.328 1 97.94 42 SER B C 1
ATOM 2790 O O . SER B 1 42 ? -6.176 -29.312 -29.469 1 97.94 42 SER B O 1
ATOM 2792 N N . ALA B 1 43 ? -5.695 -27.156 -29.266 1 97.94 43 ALA B N 1
ATOM 2793 C CA . ALA B 1 43 ? -4.254 -27.391 -29.344 1 97.94 43 ALA B CA 1
ATOM 2794 C C . ALA B 1 43 ? -3.76 -28.203 -28.141 1 97.94 43 ALA B C 1
ATOM 2796 O O . ALA B 1 43 ? -2.904 -29.078 -28.297 1 97.94 43 ALA B O 1
ATOM 2797 N N . LEU B 1 44 ? -4.289 -27.906 -26.984 1 98.62 44 LEU B N 1
ATOM 2798 C CA . LEU B 1 44 ? -3.916 -28.625 -25.766 1 98.62 44 LEU B CA 1
ATOM 2799 C C . LEU B 1 44 ? -4.25 -30.094 -25.875 1 98.62 44 LEU B C 1
ATOM 2801 O O . LEU B 1 44 ? -3.422 -30.953 -25.562 1 98.62 44 LEU B O 1
ATOM 2805 N N . LEU B 1 45 ? -5.441 -30.406 -26.375 1 98.56 45 LEU B N 1
ATOM 2806 C CA . LEU B 1 45 ? -5.898 -31.781 -26.516 1 98.56 45 LEU B CA 1
ATOM 2807 C C . LEU B 1 45 ? -5.043 -32.531 -27.531 1 98.56 45 LEU B C 1
ATOM 2809 O O . LEU B 1 45 ? -4.766 -33.719 -27.344 1 98.56 45 LEU B O 1
ATOM 2813 N N . GLN B 1 46 ? -4.66 -31.859 -28.516 1 98.5 46 GLN B N 1
ATOM 2814 C CA . GLN B 1 46 ? -3.826 -32.469 -29.531 1 98.5 46 GLN B CA 1
ATOM 2815 C C . GLN B 1 46 ? -2.41 -32.719 -29.016 1 98.5 46 GLN B C 1
ATOM 2817 O O . GLN B 1 46 ? -1.858 -33.812 -29.188 1 98.5 46 GLN B O 1
ATOM 2822 N N . LYS B 1 47 ? -1.817 -31.797 -28.344 1 98.44 47 LYS B N 1
ATOM 2823 C CA . LYS B 1 47 ? -0.4 -31.828 -27.984 1 98.44 47 LYS B CA 1
ATOM 2824 C C . LYS B 1 47 ? -0.153 -32.688 -26.75 1 98.44 47 LYS B C 1
ATOM 2826 O O . LYS B 1 47 ? 0.948 -33.219 -26.562 1 98.44 47 LYS B O 1
ATOM 2831 N N . ILE B 1 48 ? -1.146 -32.844 -25.953 1 98.75 48 ILE B N 1
ATOM 2832 C CA . ILE B 1 48 ? -0.966 -33.562 -24.688 1 98.75 48 ILE B CA 1
ATOM 2833 C C . ILE B 1 48 ? -0.864 -35.062 -24.969 1 98.75 48 ILE B C 1
ATOM 2835 O O . ILE B 1 48 ? -0.41 -35.844 -24.109 1 98.75 48 ILE B O 1
ATOM 2839 N N . ALA B 1 49 ? -1.388 -35.469 -26.156 1 98.38 49 ALA B N 1
ATOM 2840 C CA . ALA B 1 49 ? -1.428 -36.906 -26.5 1 98.38 49 ALA B CA 1
ATOM 2841 C C . ALA B 1 49 ? -0.036 -37.531 -26.438 1 98.38 49 ALA B C 1
ATOM 2843 O O . ALA B 1 49 ? 0.897 -37.031 -27.078 1 98.38 49 ALA B O 1
ATOM 2844 N N . GLY B 1 50 ? 0.121 -38.531 -25.578 1 97.5 50 GLY B N 1
ATOM 2845 C CA . GLY B 1 50 ? 1.357 -39.281 -25.516 1 97.5 50 GLY B CA 1
ATOM 2846 C C . GLY B 1 50 ? 2.395 -38.656 -24.594 1 97.5 50 GLY B C 1
ATOM 2847 O O . GLY B 1 50 ? 3.473 -39.219 -24.406 1 97.5 50 GLY B O 1
ATOM 2848 N N . LYS B 1 51 ? 2.131 -37.5 -24.031 1 98.56 51 LYS B N 1
ATOM 2849 C CA . LYS B 1 51 ? 3.072 -36.844 -23.125 1 98.56 51 LYS B CA 1
ATOM 2850 C C . LYS B 1 51 ? 3.1 -37.562 -21.766 1 98.56 51 LYS B C 1
ATOM 2852 O O . LYS B 1 51 ? 2.092 -38.125 -21.328 1 98.56 51 LYS B O 1
ATOM 2857 N N . ASP B 1 52 ? 4.211 -37.469 -21.109 1 98.62 52 ASP B N 1
ATOM 2858 C CA . ASP B 1 52 ? 4.367 -38.062 -19.781 1 98.62 52 ASP B CA 1
ATOM 2859 C C . ASP B 1 52 ? 3.963 -37.062 -18.703 1 98.62 52 ASP B C 1
ATOM 2861 O O . ASP B 1 52 ? 3.611 -37.469 -17.578 1 98.62 52 ASP B O 1
ATOM 2865 N N . ALA B 1 53 ? 4.043 -35.781 -19 1 98.88 53 ALA B N 1
ATOM 2866 C CA . ALA B 1 53 ? 3.781 -34.75 -18 1 98.88 53 ALA B CA 1
ATOM 2867 C C . ALA B 1 53 ? 3.211 -33.469 -18.625 1 98.88 53 ALA B C 1
ATOM 2869 O O . ALA B 1 53 ? 3.443 -33.219 -19.812 1 98.88 53 ALA B O 1
ATOM 2870 N N . LEU B 1 54 ? 2.484 -32.75 -17.797 1 98.94 54 LEU B N 1
ATOM 2871 C CA . LEU B 1 54 ? 1.918 -31.453 -18.172 1 98.94 54 LEU B CA 1
ATOM 2872 C C . LEU B 1 54 ? 2.316 -30.375 -17.172 1 98.94 54 LEU B C 1
ATOM 2874 O O . LEU B 1 54 ? 2.125 -30.547 -15.961 1 98.94 54 LEU B O 1
ATOM 2878 N N . PHE B 1 55 ? 2.996 -29.375 -17.641 1 98.75 55 PHE B N 1
ATOM 2879 C CA . PHE B 1 55 ? 3.189 -28.109 -16.922 1 98.75 55 PHE B CA 1
ATOM 2880 C C . PHE B 1 55 ? 2.16 -27.078 -17.359 1 98.75 55 PHE B C 1
ATOM 2882 O O . PHE B 1 55 ? 2.232 -26.562 -18.484 1 98.75 55 PHE B O 1
ATOM 2889 N N . CYS B 1 56 ? 1.203 -26.812 -16.484 1 98.19 56 CYS B N 1
ATOM 2890 C CA . CYS B 1 56 ? 0.13 -25.922 -16.922 1 98.19 56 CYS B CA 1
ATOM 2891 C C . CYS B 1 56 ? -0.088 -24.797 -15.914 1 98.19 56 CYS B C 1
ATOM 2893 O O . CYS B 1 56 ? 0.617 -24.703 -14.906 1 98.19 56 CYS B O 1
ATOM 2895 N N . LEU B 1 57 ? -0.925 -23.875 -16.266 1 96.19 57 LEU B N 1
ATOM 2896 C CA . LEU B 1 57 ? -1.411 -22.797 -15.422 1 96.19 57 LEU B CA 1
ATOM 2897 C C . LEU B 1 57 ? -2.91 -22.922 -15.18 1 96.19 57 LEU B C 1
ATOM 2899 O O . LEU B 1 57 ? -3.5 -23.969 -15.461 1 96.19 57 LEU B O 1
ATOM 2903 N N . VAL B 1 58 ? -3.49 -21.875 -14.555 1 93 58 VAL B N 1
ATOM 2904 C CA . VAL B 1 58 ? -4.898 -21.938 -14.18 1 93 58 VAL B CA 1
ATOM 2905 C C . VAL B 1 58 ? -5.773 -21.812 -15.422 1 93 58 VAL B C 1
ATOM 2907 O O . VAL B 1 58 ? -6.965 -22.125 -15.391 1 93 58 VAL B O 1
ATOM 2910 N N . THR B 1 59 ? -5.129 -21.5 -16.531 1 92.69 59 THR B N 1
ATOM 2911 C CA . THR B 1 59 ? -5.855 -21.297 -17.766 1 92.69 59 THR B CA 1
ATOM 2912 C C . THR B 1 59 ? -6.254 -22.625 -18.406 1 92.69 59 THR B C 1
ATOM 2914 O O . THR B 1 59 ? -7.141 -22.672 -19.25 1 92.69 59 THR B O 1
ATOM 2917 N N . GLU B 1 60 ? -5.582 -23.703 -18.062 1 95.75 60 GLU B N 1
ATOM 2918 C CA . GLU B 1 60 ? -5.852 -25 -18.641 1 95.75 60 GLU B CA 1
ATOM 2919 C C . GLU B 1 60 ? -6.781 -25.828 -17.75 1 95.75 60 GLU B C 1
ATOM 2921 O O . GLU B 1 60 ? -6.492 -26.031 -16.578 1 95.75 60 GLU B O 1
ATOM 2926 N N . LYS B 1 61 ? -7.84 -26.281 -18.359 1 97.06 61 LYS B N 1
ATOM 2927 C CA . LYS B 1 61 ? -8.75 -27.172 -17.656 1 97.06 61 LYS B CA 1
ATOM 2928 C C . LYS B 1 61 ? -8.312 -28.625 -17.766 1 97.06 61 LYS B C 1
ATOM 2930 O O . LYS B 1 61 ? -8.195 -29.156 -18.875 1 97.06 61 LYS B O 1
ATOM 2935 N N . VAL B 1 62 ? -8.016 -29.25 -16.656 1 98.56 62 VAL B N 1
ATOM 2936 C CA . VAL B 1 62 ? -7.648 -30.656 -16.641 1 98.56 62 VAL B CA 1
ATOM 2937 C C . VAL B 1 62 ? -8.844 -31.5 -16.203 1 98.56 62 VAL B C 1
ATOM 2939 O O . VAL B 1 62 ? -9.055 -31.719 -15.008 1 98.56 62 VAL B O 1
ATOM 2942 N N . ASP B 1 63 ? -9.594 -31.891 -17.156 1 98.19 63 ASP B N 1
ATOM 2943 C CA . ASP B 1 63 ? -10.797 -32.688 -16.953 1 98.19 63 ASP B CA 1
ATOM 2944 C C . ASP B 1 63 ? -10.68 -34.031 -17.625 1 98.19 63 ASP B C 1
ATOM 2946 O O . ASP B 1 63 ? -9.602 -34.438 -18.078 1 98.19 63 ASP B O 1
ATOM 2950 N N . SER B 1 64 ? -11.766 -34.781 -17.609 1 98.12 64 SER B N 1
ATOM 2951 C CA . SER B 1 64 ? -11.766 -36.125 -18.188 1 98.12 64 SER B CA 1
ATOM 2952 C C . SER B 1 64 ? -11.398 -36.094 -19.672 1 98.12 64 SER B C 1
ATOM 2954 O O . SER B 1 64 ? -10.703 -36.969 -20.172 1 98.12 64 SER B O 1
ATOM 2956 N N . GLU B 1 65 ? -11.875 -35.094 -20.328 1 98.56 65 GLU B N 1
ATOM 2957 C CA . GLU B 1 65 ? -11.602 -34.938 -21.75 1 98.56 65 GLU B CA 1
ATOM 2958 C C . GLU B 1 65 ? -10.102 -34.844 -22.016 1 98.56 65 GLU B C 1
ATOM 2960 O O . GLU B 1 65 ? -9.57 -35.5 -22.891 1 98.56 65 GLU B O 1
ATOM 2965 N N . LEU B 1 66 ? -9.438 -33.969 -21.234 1 98.81 66 LEU B N 1
ATOM 2966 C CA . LEU B 1 66 ? -7.996 -33.812 -21.391 1 98.81 66 LEU B CA 1
ATOM 2967 C C . LEU B 1 66 ? -7.246 -35.094 -21.031 1 98.81 66 LEU B C 1
ATOM 2969 O O . LEU B 1 66 ? -6.301 -35.469 -21.719 1 98.81 66 LEU B O 1
ATOM 2973 N N . LEU B 1 67 ? -7.641 -35.719 -19.984 1 98.62 67 LEU B N 1
ATOM 2974 C CA . LEU B 1 67 ? -6.977 -36.906 -19.5 1 98.62 67 LEU B CA 1
ATOM 2975 C C . LEU B 1 67 ? -7.156 -38.062 -20.5 1 98.62 67 LEU B C 1
ATOM 2977 O O . LEU B 1 67 ? -6.246 -38.875 -20.688 1 98.62 67 LEU B O 1
ATOM 2981 N N . ASP B 1 68 ? -8.367 -38.094 -21.125 1 98.5 68 ASP B N 1
ATOM 2982 C CA . ASP B 1 68 ? -8.594 -39.062 -22.188 1 98.5 68 ASP B CA 1
ATOM 2983 C C . ASP B 1 68 ? -7.668 -38.812 -23.375 1 98.5 68 ASP B C 1
ATOM 2985 O O . ASP B 1 68 ? -7.09 -39.75 -23.938 1 98.5 68 ASP B O 1
ATOM 2989 N N . ALA B 1 69 ? -7.555 -37.594 -23.719 1 98.44 69 ALA B N 1
ATOM 2990 C CA . ALA B 1 69 ? -6.711 -37.219 -24.844 1 98.44 69 ALA B CA 1
ATOM 2991 C C . ALA B 1 69 ? -5.246 -37.531 -24.578 1 98.44 69 ALA B C 1
ATOM 2993 O O . ALA B 1 69 ? -4.512 -37.938 -25.484 1 98.44 69 ALA B O 1
ATOM 2994 N N . ALA B 1 70 ? -4.789 -37.375 -23.375 1 98.06 70 ALA B N 1
ATOM 2995 C CA . ALA B 1 70 ? -3.412 -37.656 -22.984 1 98.06 70 ALA B CA 1
ATOM 2996 C C . ALA B 1 70 ? -3.111 -39.156 -23.094 1 98.06 70 ALA B C 1
ATOM 2998 O O . ALA B 1 70 ? -2.025 -39.531 -23.531 1 98.06 70 ALA B O 1
ATOM 2999 N N . GLY B 1 71 ? -4.094 -39.969 -22.703 1 96.56 71 GLY B N 1
ATOM 3000 C CA . GLY B 1 71 ? -3.895 -41.406 -22.688 1 96.56 71 GLY B CA 1
ATOM 3001 C C . GLY B 1 71 ? -3.199 -41.906 -21.422 1 96.56 71 GLY B C 1
ATOM 3002 O O . GLY B 1 71 ? -3.105 -41.188 -20.438 1 96.56 71 GLY B O 1
ATOM 3003 N N . SER B 1 72 ? -2.684 -43.125 -21.469 1 96.56 72 SER B N 1
ATOM 3004 C CA . SER B 1 72 ? -2.143 -43.781 -20.281 1 96.56 72 SER B CA 1
ATOM 3005 C C . SER B 1 72 ? -0.697 -43.375 -20.031 1 96.56 72 SER B C 1
ATOM 3007 O O . SER B 1 72 ? -0.113 -43.719 -19 1 96.56 72 SER B O 1
ATOM 3009 N N . SER B 1 73 ? -0.208 -42.562 -20.922 1 96.81 73 SER B N 1
ATOM 3010 C CA . SER B 1 73 ? 1.191 -42.188 -20.797 1 96.81 73 SER B CA 1
ATOM 3011 C C . SER B 1 73 ? 1.366 -41.094 -19.734 1 96.81 73 SER B C 1
ATOM 3013 O O . SER B 1 73 ? 2.424 -41 -19.109 1 96.81 73 SER B O 1
ATOM 3015 N N . LEU B 1 74 ? 0.347 -40.188 -19.516 1 98.5 74 LEU B N 1
ATOM 3016 C CA . LEU B 1 74 ? 0.458 -39.062 -18.625 1 98.5 74 LEU B CA 1
ATOM 3017 C C . LEU B 1 74 ? 0.606 -39.531 -17.172 1 98.5 74 LEU B C 1
ATOM 3019 O O . LEU B 1 74 ? -0.246 -40.25 -16.656 1 98.5 74 LEU B O 1
ATOM 3023 N N . LYS B 1 75 ? 1.652 -39.031 -16.547 1 98.44 75 LYS B N 1
ATOM 3024 C CA . LYS B 1 75 ? 1.962 -39.5 -15.188 1 98.44 75 LYS B CA 1
ATOM 3025 C C . LYS B 1 75 ? 1.767 -38.375 -14.172 1 98.44 75 LYS B C 1
ATOM 3027 O O . LYS B 1 75 ? 1.491 -38.625 -13 1 98.44 75 LYS B O 1
ATOM 3032 N N . VAL B 1 76 ? 1.924 -37.156 -14.633 1 98.81 76 VAL B N 1
ATOM 3033 C CA . VAL B 1 76 ? 1.927 -36.062 -13.656 1 98.81 76 VAL B CA 1
ATOM 3034 C C . VAL B 1 76 ? 1.459 -34.781 -14.32 1 98.81 76 VAL B C 1
ATOM 3036 O O . VAL B 1 76 ? 1.78 -34.5 -15.484 1 98.81 76 VAL B O 1
ATOM 3039 N N . VAL B 1 77 ? 0.666 -34.031 -13.594 1 98.94 77 VAL B N 1
ATOM 3040 C CA . VAL B 1 77 ? 0.289 -32.656 -13.906 1 98.94 77 VAL B CA 1
ATOM 3041 C C . VAL B 1 77 ? 0.852 -31.703 -12.852 1 98.94 77 VAL B C 1
ATOM 3043 O O . VAL B 1 77 ? 0.554 -31.844 -11.656 1 98.94 77 VAL B O 1
ATOM 3046 N N . GLY B 1 78 ? 1.745 -30.844 -13.258 1 98.81 78 GLY B N 1
ATOM 3047 C CA . GLY B 1 78 ? 2.186 -29.75 -12.422 1 98.81 78 GLY B CA 1
ATOM 3048 C C . GLY B 1 78 ? 1.507 -28.422 -12.758 1 98.81 78 GLY B C 1
ATOM 3049 O O . GLY B 1 78 ? 1.585 -27.953 -13.891 1 98.81 78 GLY B O 1
ATOM 3050 N N . THR B 1 79 ? 0.802 -27.859 -11.805 1 98.5 79 THR B N 1
ATOM 3051 C CA . THR B 1 79 ? 0.164 -26.562 -12.023 1 98.5 79 THR B CA 1
ATOM 3052 C C . THR B 1 79 ? 0.918 -25.453 -11.297 1 98.5 79 THR B C 1
ATOM 3054 O O . THR B 1 79 ? 1.267 -25.609 -10.125 1 98.5 79 THR B O 1
ATOM 3057 N N . MET B 1 80 ? 1.196 -24.375 -12.023 1 97.81 80 MET B N 1
ATOM 3058 C CA . MET B 1 80 ? 1.869 -23.219 -11.453 1 97.81 80 MET B CA 1
ATOM 3059 C C . MET B 1 80 ? 0.873 -22.297 -10.75 1 97.81 80 MET B C 1
ATOM 3061 O O . MET B 1 80 ? 0.669 -21.156 -11.164 1 97.81 80 MET B O 1
ATOM 3065 N N . SER B 1 81 ? 0.2 -22.812 -9.734 1 95.38 81 SER B N 1
ATOM 3066 C CA . SER B 1 81 ? -0.806 -22.125 -8.93 1 95.38 81 SER B CA 1
ATOM 3067 C C . SER B 1 81 ? -0.986 -22.812 -7.578 1 95.38 81 SER B C 1
ATOM 3069 O O . SER B 1 81 ? -0.575 -23.953 -7.398 1 95.38 81 SER B O 1
ATOM 3071 N N . VAL B 1 82 ? -1.49 -22.031 -6.629 1 93.62 82 VAL B N 1
ATOM 3072 C CA . VAL B 1 82 ? -1.875 -22.641 -5.359 1 93.62 82 VAL B CA 1
ATOM 3073 C C . VAL B 1 82 ? -3.242 -23.312 -5.496 1 93.62 82 VAL B C 1
ATOM 3075 O O . VAL B 1 82 ? -3.422 -24.453 -5.094 1 93.62 82 VAL B O 1
ATOM 3078 N N . GLY B 1 83 ? -4.156 -22.484 -6.004 1 88.75 83 GLY B N 1
ATOM 3079 C CA . GLY B 1 83 ? -5.453 -23.062 -6.312 1 88.75 83 GLY B CA 1
ATOM 3080 C C . GLY B 1 83 ? -5.41 -24.031 -7.484 1 88.75 83 GLY B C 1
ATOM 3081 O O . GLY B 1 83 ? -4.633 -23.844 -8.422 1 88.75 83 GLY B O 1
ATOM 3082 N N . TYR B 1 84 ? -6.199 -25.047 -7.438 1 93.75 84 TYR B N 1
ATOM 3083 C CA . TYR B 1 84 ? -6.211 -26.047 -8.516 1 93.75 84 TYR B CA 1
ATOM 3084 C C . TYR B 1 84 ? -7.637 -26.438 -8.867 1 93.75 84 TYR B C 1
ATOM 3086 O O . TYR B 1 84 ? -7.902 -27.609 -9.18 1 93.75 84 TYR B O 1
ATOM 3094 N N . ASP B 1 85 ? -8.516 -25.438 -8.781 1 88.75 85 ASP B N 1
ATOM 3095 C CA . ASP B 1 85 ? -9.93 -25.656 -9.094 1 88.75 85 ASP B CA 1
ATOM 3096 C C . ASP B 1 85 ? -10.117 -26.062 -10.555 1 88.75 85 ASP B C 1
ATOM 3098 O O . ASP B 1 85 ? -11.133 -26.672 -10.906 1 88.75 85 ASP B O 1
ATOM 3102 N N . HIS B 1 86 ? -9.195 -25.844 -11.383 1 93.31 86 HIS B N 1
ATOM 3103 C CA . HIS B 1 86 ? -9.273 -26.141 -12.812 1 93.31 86 HIS B CA 1
ATOM 3104 C C . HIS B 1 86 ? -8.867 -27.578 -13.102 1 93.31 86 HIS B C 1
ATOM 3106 O O . HIS B 1 86 ? -8.922 -28.031 -14.25 1 93.31 86 HIS B O 1
ATOM 3112 N N . ILE B 1 87 ? -8.492 -28.328 -12.047 1 97.69 87 ILE B N 1
ATOM 3113 C CA . ILE B 1 87 ? -8.047 -29.703 -12.188 1 97.69 87 ILE B CA 1
ATOM 3114 C C . ILE B 1 87 ? -9.047 -30.641 -11.516 1 97.69 87 ILE B C 1
ATOM 3116 O O . ILE B 1 87 ? -9.391 -30.453 -10.344 1 97.69 87 ILE B O 1
ATOM 3120 N N . ASP B 1 88 ? -9.539 -31.625 -12.188 1 97.75 88 ASP B N 1
ATOM 3121 C CA . ASP B 1 88 ? -10.391 -32.688 -11.617 1 97.75 88 ASP B CA 1
ATOM 3122 C C . ASP B 1 88 ? -9.555 -33.688 -10.859 1 97.75 88 ASP B C 1
ATOM 3124 O O . ASP B 1 88 ? -9.156 -34.719 -11.422 1 97.75 88 ASP B O 1
ATOM 3128 N N . ILE B 1 89 ? -9.367 -33.5 -9.609 1 97.62 89 ILE B N 1
ATOM 3129 C CA . ILE B 1 89 ? -8.484 -34.312 -8.773 1 97.62 89 ILE B CA 1
ATOM 3130 C C . ILE B 1 89 ? -9 -35.75 -8.727 1 97.62 89 ILE B C 1
ATOM 3132 O O . ILE B 1 89 ? -8.203 -36.719 -8.734 1 97.62 89 ILE B O 1
ATOM 3136 N N . SER B 1 90 ? -10.281 -35.906 -8.664 1 97.56 90 SER B N 1
ATOM 3137 C CA . SER B 1 90 ? -10.867 -37.219 -8.609 1 97.56 90 SER B CA 1
ATOM 3138 C C . SER B 1 90 ? -10.508 -38.031 -9.844 1 97.56 90 SER B C 1
ATOM 3140 O O . SER B 1 90 ? -10.141 -39.219 -9.742 1 97.56 90 SER B O 1
ATOM 3142 N N . GLN B 1 91 ? -10.57 -37.469 -11 1 98 91 GLN B N 1
ATOM 3143 C CA . GLN B 1 91 ? -10.242 -38.156 -12.25 1 98 91 GLN B CA 1
ATOM 3144 C C . GLN B 1 91 ? -8.742 -38.438 -12.344 1 98 91 GLN B C 1
ATOM 3146 O O . GLN B 1 91 ? -8.336 -39.5 -12.836 1 98 91 GLN B O 1
ATOM 3151 N N . CYS B 1 92 ? -7.914 -37.5 -11.867 1 98.56 92 CYS B N 1
ATOM 3152 C CA . CYS B 1 92 ? -6.473 -37.719 -11.844 1 98.56 92 CYS B CA 1
ATOM 3153 C C . CYS B 1 92 ? -6.113 -38.906 -10.945 1 98.56 92 CYS B C 1
ATOM 3155 O O . CYS B 1 92 ? -5.324 -39.75 -11.336 1 98.56 92 CYS B O 1
ATOM 3157 N N . THR B 1 93 ? -6.73 -38.938 -9.797 1 98.12 93 THR B N 1
ATOM 3158 C CA . THR B 1 93 ? -6.484 -40.031 -8.844 1 98.12 93 THR B CA 1
ATOM 3159 C C . THR B 1 93 ? -6.887 -41.375 -9.43 1 98.12 93 THR B C 1
ATOM 3161 O O . THR B 1 93 ? -6.133 -42.344 -9.344 1 98.12 93 THR B O 1
ATOM 3164 N N . LYS B 1 94 ? -8.047 -41.375 -10.016 1 97.56 94 LYS B N 1
ATOM 3165 C CA . LYS B 1 94 ? -8.562 -42.625 -10.617 1 97.56 94 LYS B CA 1
ATOM 3166 C C . LYS B 1 94 ? -7.617 -43.156 -11.688 1 97.56 94 LYS B C 1
ATOM 3168 O O . LYS B 1 94 ? -7.469 -44.344 -11.852 1 97.56 94 LYS B O 1
ATOM 3173 N N . ARG B 1 95 ? -6.988 -42.312 -12.375 1 97.75 95 ARG B N 1
ATOM 3174 C CA . ARG B 1 95 ? -6.137 -42.688 -13.5 1 97.75 95 ARG B CA 1
ATOM 3175 C C . ARG B 1 95 ? -4.68 -42.781 -13.07 1 97.75 95 ARG B C 1
ATOM 3177 O O . ARG B 1 95 ? -3.793 -43 -13.906 1 97.75 95 ARG B O 1
ATOM 3184 N N . ARG B 1 96 ? -4.398 -42.5 -11.828 1 97.69 96 ARG B N 1
ATOM 3185 C CA . ARG B 1 96 ? -3.066 -42.562 -11.234 1 97.69 96 ARG B CA 1
ATOM 3186 C C . ARG B 1 96 ? -2.143 -41.531 -11.852 1 97.69 96 ARG B C 1
ATOM 3188 O O . ARG B 1 96 ? -0.991 -41.812 -12.172 1 97.69 96 ARG B O 1
ATOM 3195 N N . VAL B 1 97 ? -2.701 -40.406 -12.141 1 98.62 97 VAL B N 1
ATOM 3196 C CA . VAL B 1 97 ? -1.937 -39.219 -12.547 1 98.62 97 VAL B CA 1
ATOM 3197 C C . VAL B 1 97 ? -1.661 -38.344 -11.328 1 98.62 97 VAL B C 1
ATOM 3199 O O . VAL B 1 97 ? -2.592 -37.844 -10.703 1 98.62 97 VAL B O 1
ATOM 3202 N N . ALA B 1 98 ? -0.393 -38.156 -10.992 1 98.69 98 ALA B N 1
ATOM 3203 C CA . ALA B 1 98 ? -0.032 -37.312 -9.859 1 98.69 98 ALA B CA 1
ATOM 3204 C C . ALA B 1 98 ? -0.273 -35.844 -10.172 1 98.69 98 ALA B C 1
ATOM 3206 O O . ALA B 1 98 ? -0.183 -35.438 -11.328 1 98.69 98 ALA B O 1
ATOM 3207 N N . VAL B 1 99 ? -0.67 -35.062 -9.172 1 98.81 99 VAL B N 1
ATOM 3208 C CA . VAL B 1 99 ? -0.872 -33.625 -9.328 1 98.81 99 VAL B CA 1
ATOM 3209 C C . VAL B 1 99 ? -0.056 -32.875 -8.273 1 98.81 99 VAL B C 1
ATOM 3211 O O . VAL B 1 99 ? -0.059 -33.25 -7.098 1 98.81 99 VAL B O 1
ATOM 3214 N N . GLY B 1 100 ? 0.727 -31.969 -8.68 1 98.69 100 GLY B N 1
ATOM 3215 C CA . GLY B 1 100 ? 1.434 -31.062 -7.785 1 98.69 100 GLY B CA 1
ATOM 3216 C C . GLY B 1 100 ? 1.104 -29.594 -8.031 1 98.69 100 GLY B C 1
ATOM 3217 O O . GLY B 1 100 ? 0.882 -29.188 -9.172 1 98.69 100 GLY B O 1
ATOM 3218 N N . ASN B 1 101 ? 0.994 -28.797 -7.016 1 98.12 101 ASN B N 1
ATOM 3219 C CA . ASN B 1 101 ? 0.779 -27.344 -7.105 1 98.12 101 ASN B CA 1
ATOM 3220 C C . ASN B 1 101 ? 1.923 -26.578 -6.465 1 98.12 101 ASN B C 1
ATOM 3222 O O . ASN B 1 101 ? 3.053 -27.062 -6.398 1 98.12 101 ASN B O 1
ATOM 3226 N N . THR B 1 102 ? 1.725 -25.234 -6.145 1 97.88 102 THR B N 1
ATOM 3227 C CA . THR B 1 102 ? 2.844 -24.422 -5.68 1 97.88 102 THR B CA 1
ATOM 3228 C C . THR B 1 102 ? 2.496 -23.719 -4.371 1 97.88 102 THR B C 1
ATOM 3230 O O . THR B 1 102 ? 2.59 -22.5 -4.273 1 97.88 102 THR B O 1
ATOM 3233 N N . PRO B 1 103 ? 2.201 -24.453 -3.332 1 95.31 103 PRO B N 1
ATOM 3234 C CA . PRO B 1 103 ? 1.912 -23.828 -2.039 1 95.31 103 PRO B CA 1
ATOM 3235 C C . PRO B 1 103 ? 3.146 -23.188 -1.403 1 95.31 103 PRO B C 1
ATOM 3237 O O . PRO B 1 103 ? 4.273 -23.484 -1.802 1 95.31 103 PRO B O 1
ATOM 3240 N N . HIS B 1 104 ? 3.004 -22.203 -0.542 1 95 104 HIS B N 1
ATOM 3241 C CA . HIS B 1 104 ? 3.98 -21.641 0.378 1 95 104 HIS B CA 1
ATOM 3242 C C . HIS B 1 104 ? 4.879 -20.625 -0.33 1 95 104 HIS B C 1
ATOM 3244 O O . HIS B 1 104 ? 5.141 -19.547 0.198 1 95 104 HIS B O 1
ATOM 3250 N N . VAL B 1 105 ? 5.219 -20.891 -1.61 1 96.69 105 VAL B N 1
ATOM 3251 C CA . VAL B 1 105 ? 6.266 -20.094 -2.232 1 96.69 105 VAL B CA 1
ATOM 3252 C C . VAL B 1 105 ? 5.703 -18.719 -2.615 1 96.69 105 VAL B C 1
ATOM 3254 O O . VAL B 1 105 ? 6.457 -17.781 -2.838 1 96.69 105 VAL B O 1
ATOM 3257 N N . LEU B 1 106 ? 4.387 -18.609 -2.715 1 97.62 106 LEU B N 1
ATOM 3258 C CA . LEU B 1 106 ? 3.809 -17.328 -3.127 1 97.62 106 LEU B CA 1
ATOM 3259 C C . LEU B 1 106 ? 3.176 -16.609 -1.939 1 97.62 106 LEU B C 1
ATOM 3261 O O . LEU B 1 106 ? 2.619 -15.523 -2.092 1 97.62 106 LEU B O 1
ATOM 3265 N N . THR B 1 107 ? 3.248 -17.156 -0.727 1 97.44 107 THR B N 1
ATOM 3266 C CA . THR B 1 107 ? 2.516 -16.672 0.438 1 97.44 107 THR B CA 1
ATOM 3267 C C . THR B 1 107 ? 2.912 -15.234 0.766 1 97.44 107 THR B C 1
ATOM 3269 O O . THR B 1 107 ? 2.049 -14.367 0.925 1 97.44 107 THR B O 1
ATOM 3272 N N . ASP B 1 108 ? 4.195 -14.977 0.813 1 97.88 108 ASP B N 1
ATOM 3273 C CA . ASP B 1 108 ? 4.684 -13.664 1.222 1 97.88 108 ASP B CA 1
ATOM 3274 C C . ASP B 1 108 ? 4.316 -12.602 0.19 1 97.88 108 ASP B C 1
ATOM 3276 O O . ASP B 1 108 ? 3.832 -11.523 0.545 1 97.88 108 ASP B O 1
ATOM 3280 N N . ALA B 1 109 ? 4.496 -12.945 -1.081 1 98.19 109 ALA B N 1
ATOM 3281 C CA . ALA B 1 109 ? 4.176 -12 -2.145 1 98.19 109 ALA B CA 1
ATOM 3282 C C . ALA B 1 109 ? 2.689 -11.648 -2.137 1 98.19 109 ALA B C 1
ATOM 3284 O O . ALA B 1 109 ? 2.32 -10.477 -2.289 1 98.19 109 ALA B O 1
ATOM 3285 N N . THR B 1 110 ? 1.862 -12.625 -1.98 1 98.38 110 THR B N 1
ATOM 3286 C CA . THR B 1 110 ? 0.42 -12.406 -2.002 1 98.38 110 THR B CA 1
ATOM 3287 C C . THR B 1 110 ? -0.029 -11.633 -0.765 1 98.38 110 THR B C 1
ATOM 3289 O O . THR B 1 110 ? -0.904 -10.773 -0.851 1 98.38 110 THR B O 1
ATOM 3292 N N . ALA B 1 111 ? 0.57 -11.914 0.393 1 98.56 111 ALA B N 1
ATOM 3293 C CA . ALA B 1 111 ? 0.261 -11.172 1.612 1 98.56 111 ALA B CA 1
ATOM 3294 C C . ALA B 1 111 ? 0.651 -9.703 1.475 1 98.56 111 ALA B C 1
ATOM 3296 O O . ALA B 1 111 ? -0.121 -8.812 1.838 1 98.56 111 ALA B O 1
ATOM 3297 N N . GLU B 1 112 ? 1.863 -9.477 0.899 1 98.56 112 GLU B N 1
ATOM 3298 C CA . GLU B 1 112 ? 2.312 -8.109 0.648 1 98.56 112 GLU B CA 1
ATOM 3299 C C . GLU B 1 112 ? 1.336 -7.363 -0.256 1 98.56 112 GLU B C 1
ATOM 3301 O O . GLU B 1 112 ? 0.985 -6.211 0.015 1 98.56 112 GLU B O 1
ATOM 3306 N N . LEU B 1 113 ? 0.888 -8.062 -1.258 1 98.75 113 LEU B N 1
ATOM 3307 C CA . LEU B 1 113 ? -0.034 -7.434 -2.199 1 98.75 113 LEU B CA 1
ATOM 3308 C C . LEU B 1 113 ? -1.378 -7.148 -1.538 1 98.75 113 LEU B C 1
ATOM 3310 O O . LEU B 1 113 ? -2.016 -6.133 -1.827 1 98.75 113 LEU B O 1
ATOM 3314 N N . GLY B 1 114 ? -1.802 -8.078 -0.717 1 98.81 114 GLY B N 1
ATOM 3315 C CA . GLY B 1 114 ? -3.025 -7.832 0.028 1 98.81 114 GLY B CA 1
ATOM 3316 C C . GLY B 1 114 ? -2.963 -6.574 0.876 1 98.81 114 GLY B C 1
ATOM 3317 O O . GLY B 1 114 ? -3.908 -5.785 0.896 1 98.81 114 GLY B O 1
ATOM 3318 N N . ILE B 1 115 ? -1.87 -6.352 1.526 1 98.88 115 ILE B N 1
ATOM 3319 C CA . ILE B 1 115 ? -1.675 -5.164 2.355 1 98.88 115 ILE B CA 1
ATOM 3320 C C . ILE B 1 115 ? -1.564 -3.928 1.468 1 98.88 115 ILE B C 1
ATOM 3322 O O . ILE B 1 115 ? -2.111 -2.871 1.794 1 98.88 115 ILE B O 1
ATOM 3326 N N . ALA B 1 116 ? -0.851 -4.066 0.341 1 98.88 116 ALA B N 1
ATOM 3327 C CA . ALA B 1 116 ? -0.764 -2.971 -0.624 1 98.88 116 ALA B CA 1
ATOM 3328 C C . ALA B 1 116 ? -2.152 -2.531 -1.081 1 98.88 116 ALA B C 1
ATOM 3330 O O . ALA B 1 116 ? -2.449 -1.335 -1.121 1 98.88 116 ALA B O 1
ATOM 3331 N N . LEU B 1 117 ? -2.951 -3.529 -1.405 1 98.94 117 LEU B N 1
ATOM 3332 C CA . LEU B 1 117 ? -4.305 -3.27 -1.877 1 98.94 117 LEU B CA 1
ATOM 3333 C C . LEU B 1 117 ? -5.148 -2.629 -0.78 1 98.94 117 LEU B C 1
ATOM 3335 O O . LEU B 1 117 ? -5.879 -1.668 -1.034 1 98.94 117 LEU B O 1
ATOM 3339 N N . LEU B 1 118 ? -5.031 -3.109 0.42 1 98.94 118 LEU B N 1
ATOM 3340 C CA . LEU B 1 118 ? -5.738 -2.561 1.572 1 98.94 118 LEU B CA 1
ATOM 3341 C C . LEU B 1 118 ? -5.383 -1.091 1.776 1 98.94 118 LEU B C 1
ATOM 3343 O O . LEU B 1 118 ? -6.273 -0.239 1.851 1 98.94 118 LEU B O 1
ATOM 3347 N N . LEU B 1 119 ? -4.133 -0.789 1.787 1 98.88 119 LEU B N 1
ATOM 3348 C CA . LEU B 1 119 ? -3.672 0.569 2.059 1 98.88 119 LEU B CA 1
ATOM 3349 C C . LEU B 1 119 ? -4.023 1.503 0.905 1 98.88 119 LEU B C 1
ATOM 3351 O O . LEU B 1 119 ? -4.441 2.641 1.127 1 98.88 119 LEU B O 1
ATOM 3355 N N . ALA B 1 120 ? -3.832 0.996 -0.339 1 98.88 120 ALA B N 1
ATOM 3356 C CA . ALA B 1 120 ? -4.148 1.82 -1.502 1 98.88 120 ALA B CA 1
ATOM 3357 C C . ALA B 1 120 ? -5.629 2.197 -1.521 1 98.88 120 ALA B C 1
ATOM 3359 O O . ALA B 1 120 ? -5.984 3.314 -1.904 1 98.88 120 ALA B O 1
ATOM 3360 N N . THR B 1 121 ? -6.461 1.257 -1.103 1 98.88 121 THR B N 1
ATOM 3361 C CA . THR B 1 121 ? -7.902 1.473 -1.086 1 98.88 121 THR B CA 1
ATOM 3362 C C . THR B 1 121 ? -8.297 2.373 0.079 1 98.88 121 THR B C 1
ATOM 3364 O O . THR B 1 121 ? -8.984 3.383 -0.115 1 98.88 121 THR B O 1
ATOM 3367 N N . ALA B 1 122 ? -7.816 2.088 1.255 1 98.62 122 ALA B N 1
ATOM 3368 C CA . ALA B 1 122 ? -8.203 2.781 2.482 1 98.62 122 ALA B CA 1
ATOM 3369 C C . ALA B 1 122 ? -7.711 4.227 2.471 1 98.62 122 ALA B C 1
ATOM 3371 O O . ALA B 1 122 ? -8.359 5.113 3.031 1 98.62 122 ALA B O 1
ATOM 3372 N N . ARG B 1 123 ? -6.566 4.441 1.781 1 98.69 123 ARG B N 1
ATOM 3373 C CA . ARG B 1 123 ? -5.961 5.77 1.771 1 98.69 123 ARG B CA 1
ATOM 3374 C C . ARG B 1 123 ? -6.223 6.48 0.447 1 98.69 123 ARG B C 1
ATOM 3376 O O . ARG B 1 123 ? -5.645 7.535 0.179 1 98.69 123 ARG B O 1
ATOM 3383 N N . ARG B 1 124 ? -7.027 5.859 -0.443 1 98.56 124 ARG B N 1
ATOM 3384 C CA . ARG B 1 124 ? -7.578 6.477 -1.644 1 98.56 124 ARG B CA 1
ATOM 3385 C C . ARG B 1 124 ? -6.473 6.867 -2.617 1 98.56 124 ARG B C 1
ATOM 3387 O O . ARG B 1 124 ? -6.527 7.934 -3.234 1 98.56 124 ARG B O 1
ATOM 3394 N N . LEU B 1 125 ? -5.453 6.047 -2.785 1 98.75 125 LEU B N 1
ATOM 3395 C CA . LEU B 1 125 ? -4.27 6.383 -3.566 1 98.75 125 LEU B CA 1
ATOM 3396 C C . LEU B 1 125 ? -4.637 6.66 -5.02 1 98.75 125 LEU B C 1
ATOM 3398 O O . LEU B 1 125 ? -4.125 7.602 -5.625 1 98.75 125 LEU B O 1
ATOM 3402 N N . PHE B 1 126 ? -5.52 5.859 -5.613 1 98.5 126 PHE B N 1
ATOM 3403 C CA . PHE B 1 126 ? -5.828 5.98 -7.031 1 98.5 126 PHE B CA 1
ATOM 3404 C C . PHE B 1 126 ? -6.621 7.254 -7.305 1 98.5 126 PHE B C 1
ATOM 3406 O O . PHE B 1 126 ? -6.348 7.969 -8.273 1 98.5 126 PHE B O 1
ATOM 3413 N N . GLU B 1 127 ? -7.605 7.578 -6.422 1 97.88 127 GLU B N 1
ATOM 3414 C CA . GLU B 1 127 ? -8.328 8.836 -6.535 1 97.88 127 GLU B CA 1
ATOM 3415 C C . GLU B 1 127 ? -7.387 10.031 -6.41 1 97.88 127 GLU B C 1
ATOM 3417 O O . GLU B 1 127 ? -7.492 10.992 -7.172 1 97.88 127 GLU B O 1
ATOM 3422 N N . ALA B 1 128 ? -6.52 9.938 -5.441 1 97.81 128 ALA B N 1
ATOM 3423 C CA . ALA B 1 128 ? -5.582 11.023 -5.172 1 97.81 128 ALA B CA 1
ATOM 3424 C C . ALA B 1 128 ? -4.66 11.258 -6.363 1 97.81 128 ALA B C 1
ATOM 3426 O O . ALA B 1 128 ? -4.43 12.406 -6.758 1 97.81 128 ALA B O 1
ATOM 3427 N N . HIS B 1 129 ? -4.137 10.164 -6.887 1 97.94 129 HIS B N 1
ATOM 3428 C CA . HIS B 1 129 ? -3.279 10.281 -8.062 1 97.94 129 HIS B CA 1
ATOM 3429 C C . HIS B 1 129 ? -4.027 10.906 -9.234 1 97.94 129 HIS B C 1
ATOM 3431 O O . HIS B 1 129 ? -3.496 11.789 -9.914 1 97.94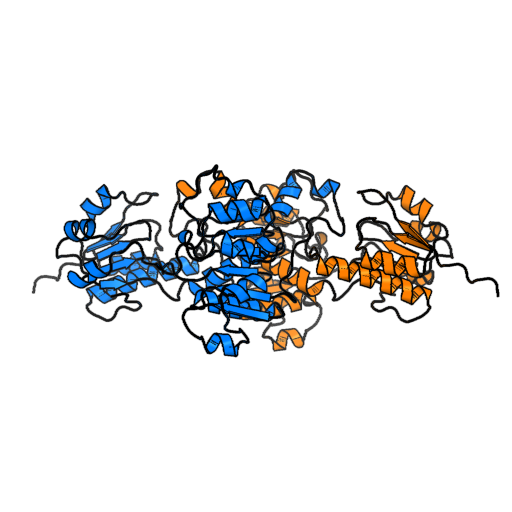 129 HIS B O 1
ATOM 3437 N N . GLN B 1 130 ? -5.223 10.492 -9.461 1 96.31 130 GLN B N 1
ATOM 3438 C CA . GLN B 1 130 ? -6.035 11.008 -10.562 1 96.31 130 GLN B CA 1
ATOM 3439 C C . GLN B 1 130 ? -6.297 12.508 -10.391 1 96.31 130 GLN B C 1
ATOM 3441 O O . GLN B 1 130 ? -6.363 13.242 -11.367 1 96.31 130 GLN B O 1
ATOM 3446 N N . ALA B 1 131 ? -6.379 12.945 -9.18 1 95.94 131 ALA B N 1
ATOM 3447 C CA . ALA B 1 131 ? -6.695 14.336 -8.867 1 95.94 131 ALA B CA 1
ATOM 3448 C C . ALA B 1 131 ? -5.562 15.266 -9.297 1 95.94 131 ALA B C 1
ATOM 3450 O O . ALA B 1 131 ? -5.77 16.469 -9.461 1 95.94 131 ALA B O 1
ATOM 3451 N N . ILE B 1 132 ? -4.328 14.742 -9.461 1 96.06 132 ILE B N 1
ATOM 3452 C CA . ILE B 1 132 ? -3.201 15.547 -9.914 1 96.06 132 ILE B CA 1
ATOM 3453 C C . ILE B 1 132 ? -3.396 15.93 -11.375 1 96.06 132 ILE B C 1
ATOM 3455 O O . ILE B 1 132 ? -3.365 17.109 -11.727 1 96.06 132 ILE B O 1
ATOM 3459 N N . GLY B 1 133 ? -3.713 14.992 -12.195 1 93.12 133 GLY B N 1
ATOM 3460 C CA . GLY B 1 133 ? -3.855 15.203 -13.633 1 93.12 133 GLY B CA 1
ATOM 3461 C C . GLY B 1 133 ? -5.074 16.031 -13.992 1 93.12 133 GLY B C 1
ATOM 3462 O O . GLY B 1 133 ? -5.059 16.766 -14.984 1 93.12 133 GLY B O 1
ATOM 3463 N N . SER B 1 134 ? -6.109 15.891 -13.188 1 92.5 134 SER B N 1
ATOM 3464 C CA . SER B 1 134 ? -7.352 16.609 -13.484 1 92.5 134 SER B CA 1
ATOM 3465 C C . SER B 1 134 ? -7.273 18.062 -13.031 1 92.5 134 SER B C 1
ATOM 3467 O O . SER B 1 134 ? -8.156 18.859 -13.352 1 92.5 134 SER B O 1
ATOM 3469 N N . GLY B 1 135 ? -6.254 18.406 -12.25 1 92.5 135 GLY B N 1
ATOM 3470 C CA . GLY B 1 135 ? -6.105 19.766 -11.742 1 92.5 135 GLY B CA 1
ATOM 3471 C C . GLY B 1 135 ? -6.809 19.984 -10.422 1 92.5 135 GLY B C 1
ATOM 3472 O O . GLY B 1 135 ? -6.727 21.078 -9.844 1 92.5 135 GLY B O 1
ATOM 3473 N N . GLU B 1 136 ? -7.469 18.984 -9.914 1 91.44 136 GLU B N 1
ATOM 3474 C CA . GLU B 1 136 ? -8.188 19.109 -8.648 1 91.44 136 GLU B CA 1
ATOM 3475 C C . GLU B 1 136 ? -7.23 19.406 -7.5 1 91.44 136 GLU B C 1
ATOM 3477 O O . GLU B 1 136 ? -7.574 20.156 -6.582 1 91.44 136 GLU B O 1
ATOM 3482 N N . TRP B 1 137 ? -6.098 18.828 -7.543 1 91.62 137 TRP B N 1
ATOM 3483 C CA . TRP B 1 137 ? -5.105 19.094 -6.504 1 91.62 137 TRP B CA 1
ATOM 3484 C C . TRP B 1 137 ? -4.793 20.578 -6.402 1 91.62 137 TRP B C 1
ATOM 3486 O O . TRP B 1 137 ? -4.781 21.141 -5.305 1 91.62 137 TRP B O 1
ATOM 3496 N N . ALA B 1 138 ? -4.625 21.203 -7.508 1 86.69 138 ALA B N 1
ATOM 3497 C CA . ALA B 1 138 ? -4.305 22.625 -7.527 1 86.69 138 ALA B CA 1
ATOM 3498 C C . ALA B 1 138 ? -5.445 23.453 -6.938 1 86.69 138 ALA B C 1
ATOM 3500 O O . ALA B 1 138 ? -5.207 24.469 -6.289 1 86.69 138 ALA B O 1
ATOM 3501 N N . LYS B 1 139 ? -6.598 22.953 -7.066 1 84.5 139 LYS B N 1
ATOM 3502 C CA . LYS B 1 139 ? -7.773 23.672 -6.602 1 84.5 139 LYS B CA 1
ATOM 3503 C C . LYS B 1 139 ? -8 23.453 -5.109 1 84.5 139 LYS B C 1
ATOM 3505 O O . LYS B 1 139 ? -8.57 24.312 -4.43 1 84.5 139 LYS B O 1
ATOM 3510 N N . GLN B 1 140 ? -7.512 22.328 -4.668 1 80.69 140 GLN B N 1
ATOM 3511 C CA . GLN B 1 140 ? -7.816 21.938 -3.297 1 80.69 140 GLN B CA 1
ATOM 3512 C C . GLN B 1 140 ? -6.547 21.875 -2.453 1 80.69 140 GLN B C 1
ATOM 3514 O O . GLN B 1 140 ? -6.547 21.281 -1.37 1 80.69 140 GLN B O 1
ATOM 3519 N N . ALA B 1 141 ? -5.605 22.406 -2.975 1 73.5 141 ALA B N 1
ATOM 3520 C CA . ALA B 1 141 ? -4.293 22.219 -2.361 1 73.5 141 ALA B CA 1
ATOM 3521 C C . ALA B 1 141 ? -4.316 22.609 -0.886 1 73.5 141 ALA B C 1
ATOM 3523 O O . ALA B 1 141 ? -4.891 23.641 -0.516 1 73.5 141 ALA B O 1
ATOM 3524 N N . TRP B 1 142 ? -3.93 21.609 -0.078 1 78.75 142 TRP B N 1
ATOM 3525 C CA . TRP B 1 142 ? -3.613 21.797 1.335 1 78.75 142 TRP B CA 1
ATOM 3526 C C . TRP B 1 142 ? -4.887 21.922 2.166 1 78.75 142 TRP B C 1
ATOM 3528 O O . TRP B 1 142 ? -4.867 22.5 3.256 1 78.75 142 TRP B O 1
ATOM 3538 N N . SER B 1 143 ? -5.988 21.453 1.592 1 89 143 SER B N 1
ATOM 3539 C CA . SER B 1 143 ? -7.211 21.344 2.379 1 89 143 SER B CA 1
ATOM 3540 C C . SER B 1 143 ? -7.055 20.297 3.482 1 89 143 SER B C 1
ATOM 3542 O O . SER B 1 143 ? -6.625 19.172 3.223 1 89 143 SER B O 1
ATOM 3544 N N . PRO B 1 144 ? -7.43 20.625 4.73 1 93.5 144 PRO B N 1
ATOM 3545 C CA . PRO B 1 144 ? -7.234 19.734 5.871 1 93.5 144 PRO B CA 1
ATOM 3546 C C . PRO B 1 144 ? -7.977 18.406 5.715 1 93.5 144 PRO B C 1
ATOM 3548 O O . PRO B 1 144 ? -7.52 17.375 6.215 1 93.5 144 PRO B O 1
ATOM 3551 N N . THR B 1 145 ? -9.062 18.406 4.988 1 92.06 145 THR B N 1
ATOM 3552 C CA . THR B 1 145 ? -9.883 17.203 4.996 1 92.06 145 THR B CA 1
ATOM 3553 C C . THR B 1 145 ? -9.938 16.578 3.605 1 92.06 145 THR B C 1
ATOM 3555 O O . THR B 1 145 ? -10.539 15.516 3.42 1 92.06 145 THR B O 1
ATOM 3558 N N . TRP B 1 146 ? -9.32 17.234 2.662 1 92.69 146 TRP B N 1
ATOM 3559 C CA . TRP B 1 146 ? -9.344 16.75 1.283 1 92.69 146 TRP B CA 1
ATOM 3560 C C . TRP B 1 146 ? -8.578 15.445 1.146 1 92.69 146 TRP B C 1
ATOM 3562 O O . TRP B 1 146 ? -7.492 15.289 1.701 1 92.69 146 TRP B O 1
ATOM 3572 N N . MET B 1 147 ? -9.195 14.391 0.546 1 95.25 147 MET B N 1
ATOM 3573 C CA . MET B 1 147 ? -8.617 13.102 0.175 1 95.25 147 MET B CA 1
ATOM 3574 C C . MET B 1 147 ? -8.227 12.305 1.415 1 95.25 147 MET B C 1
ATOM 3576 O O . MET B 1 147 ? -7.363 11.438 1.351 1 95.25 147 MET B O 1
ATOM 3580 N N . CYS B 1 148 ? -8.844 12.641 2.568 1 97.19 148 CYS B N 1
ATOM 3581 C CA . CYS B 1 148 ? -8.602 11.859 3.775 1 97.19 148 CYS B CA 1
ATOM 3582 C C . CYS B 1 148 ? -9.18 10.453 3.639 1 97.19 148 CYS B C 1
ATOM 3584 O O . CYS B 1 148 ? -10.289 10.273 3.125 1 97.19 148 CYS B O 1
ATOM 3586 N N . GLY B 1 149 ? -8.414 9.484 3.973 1 97.69 149 GLY B N 1
ATOM 3587 C CA . GLY B 1 149 ? -8.844 8.102 4.07 1 97.69 149 GLY B CA 1
ATOM 3588 C C . GLY B 1 149 ? -8.836 7.574 5.492 1 97.69 149 GLY B C 1
ATOM 3589 O O . GLY B 1 149 ? -9.031 8.336 6.441 1 97.69 149 GLY B O 1
ATOM 3590 N N . SER B 1 150 ? -8.727 6.258 5.59 1 97.81 150 SER B N 1
ATOM 3591 C CA . SER B 1 150 ? -8.695 5.598 6.887 1 97.81 150 SER B CA 1
ATOM 3592 C C . SER B 1 150 ? -7.32 5.004 7.176 1 97.81 150 SER B C 1
ATOM 3594 O O . SER B 1 150 ? -6.652 4.5 6.27 1 97.81 150 SER B O 1
ATOM 3596 N N . GLU B 1 151 ? -6.895 5.109 8.383 1 97.62 151 GLU B N 1
ATOM 3597 C CA . GLU B 1 151 ? -5.641 4.477 8.781 1 97.62 151 GLU B CA 1
ATOM 3598 C C . GLU B 1 151 ? -5.898 3.17 9.523 1 97.62 151 GLU B C 1
ATOM 3600 O O . GLU B 1 151 ? -6.992 2.957 10.055 1 97.62 151 GLU B O 1
ATOM 3605 N N . ILE B 1 152 ? -4.953 2.244 9.586 1 98.5 152 ILE B N 1
ATOM 3606 C CA . ILE B 1 152 ? -5.062 0.944 10.234 1 98.5 152 ILE B CA 1
ATOM 3607 C C . ILE B 1 152 ? -4.945 1.115 11.75 1 98.5 152 ILE B C 1
ATOM 3609 O O . ILE B 1 152 ? -5.613 0.416 12.516 1 98.5 152 ILE B O 1
ATOM 3613 N N . ARG B 1 153 ? -4.113 2.07 12.188 1 97.81 153 ARG B N 1
ATOM 3614 C CA . ARG B 1 153 ? -3.93 2.287 13.617 1 97.81 153 ARG B CA 1
ATOM 3615 C C . ARG B 1 153 ? -5.27 2.494 14.312 1 97.81 153 ARG B C 1
ATOM 3617 O O . ARG B 1 153 ? -6.098 3.285 13.852 1 97.81 153 ARG B O 1
ATOM 3624 N N . GLY B 1 154 ? -5.449 1.744 15.336 1 97.88 154 GLY B N 1
ATOM 3625 C CA . GLY B 1 154 ? -6.633 1.914 16.172 1 97.88 154 GLY B CA 1
ATOM 3626 C C . GLY B 1 154 ? -7.867 1.255 15.586 1 97.88 154 GLY B C 1
ATOM 3627 O O . GLY B 1 154 ? -8.938 1.279 16.188 1 97.88 154 GLY B O 1
ATOM 3628 N N . SER B 1 155 ? -7.785 0.622 14.438 1 98.62 155 SER B N 1
ATOM 3629 C CA . SER B 1 155 ? -8.922 0.02 13.758 1 98.62 155 SER B CA 1
ATOM 3630 C C . SER B 1 155 ? -9.117 -1.432 14.18 1 98.62 155 SER B C 1
ATOM 3632 O O . SER B 1 155 ? -8.312 -1.978 14.938 1 98.62 155 SER B O 1
ATOM 3634 N N . THR B 1 156 ? -10.195 -2.006 13.797 1 98.88 156 THR B N 1
ATOM 3635 C CA . THR B 1 156 ? -10.445 -3.441 13.859 1 98.88 156 THR B CA 1
ATOM 3636 C C . THR B 1 156 ? -10.289 -4.078 12.477 1 98.88 156 THR B C 1
ATOM 3638 O O . THR B 1 156 ? -10.961 -3.674 11.523 1 98.88 156 THR B O 1
ATOM 3641 N N . VAL B 1 157 ? -9.406 -5.059 12.422 1 98.94 157 VAL B N 1
ATOM 3642 C CA . VAL B 1 157 ? -9.172 -5.758 11.164 1 98.94 157 VAL B CA 1
ATOM 3643 C C . VAL B 1 157 ? -9.773 -7.164 11.234 1 98.94 157 VAL B C 1
ATOM 3645 O O . VAL B 1 157 ? -9.453 -7.934 12.141 1 98.94 157 VAL B O 1
ATOM 3648 N N . GLY B 1 158 ? -10.688 -7.453 10.32 1 98.94 158 GLY B N 1
ATOM 3649 C CA . GLY B 1 158 ? -11.266 -8.781 10.195 1 98.94 158 GLY B CA 1
ATOM 3650 C C . GLY B 1 158 ? -10.711 -9.57 9.023 1 98.94 158 GLY B C 1
ATOM 3651 O O . GLY B 1 158 ? -10.727 -9.094 7.887 1 98.94 158 GLY B O 1
ATOM 3652 N N . ILE B 1 159 ? -10.234 -10.797 9.273 1 98.94 159 ILE B N 1
ATOM 3653 C CA . ILE B 1 159 ? -9.688 -11.672 8.242 1 98.94 159 ILE B CA 1
ATOM 3654 C C . ILE B 1 159 ? -10.57 -12.906 8.086 1 98.94 159 ILE B C 1
ATOM 3656 O O . ILE B 1 159 ? -10.789 -13.648 9.039 1 98.94 159 ILE B O 1
ATOM 3660 N N . VAL B 1 160 ? -11.109 -13.062 6.891 1 98.88 160 VAL B N 1
ATOM 3661 C CA . VAL B 1 160 ? -11.93 -14.234 6.59 1 98.88 160 VAL B CA 1
ATOM 3662 C C . VAL B 1 160 ? -11.094 -15.273 5.848 1 98.88 160 VAL B C 1
ATOM 3664 O O . VAL B 1 160 ? -10.805 -15.117 4.66 1 98.88 160 VAL B O 1
ATOM 3667 N N . GLY B 1 161 ? -10.812 -16.328 6.477 1 98.25 161 GLY B N 1
ATOM 3668 C CA . GLY B 1 161 ? -9.82 -17.297 6.027 1 98.25 161 GLY B CA 1
ATOM 3669 C C . GLY B 1 161 ? -8.461 -17.094 6.66 1 98.25 161 GLY B C 1
ATOM 3670 O O . GLY B 1 161 ? -7.793 -16.094 6.402 1 98.25 161 GLY B O 1
ATOM 3671 N N . MET B 1 162 ? -8.039 -18.078 7.5 1 98.19 162 MET B N 1
ATOM 3672 C CA . MET B 1 162 ? -6.773 -17.953 8.219 1 98.19 162 MET B CA 1
ATOM 3673 C C . MET B 1 162 ? -5.816 -19.078 7.836 1 98.19 162 MET B C 1
ATOM 3675 O O . MET B 1 162 ? -5.254 -19.75 8.703 1 98.19 162 MET B O 1
ATOM 3679 N N . GLY B 1 163 ? -5.777 -19.25 6.48 1 96.12 163 GLY B N 1
ATOM 3680 C CA . GLY B 1 163 ? -4.711 -20.094 5.965 1 96.12 163 GLY B CA 1
ATOM 3681 C C . GLY B 1 163 ? -3.361 -19.406 5.938 1 96.12 163 GLY B C 1
ATOM 3682 O O . GLY B 1 163 ? -3.119 -18.469 6.703 1 96.12 163 GLY B O 1
ATOM 3683 N N . ASN B 1 164 ? -2.438 -19.859 5.062 1 95.94 164 ASN B N 1
ATOM 3684 C CA . ASN B 1 164 ? -1.08 -19.328 5 1 95.94 164 ASN B CA 1
ATOM 3685 C C . ASN B 1 164 ? -1.072 -17.844 4.648 1 95.94 164 ASN B C 1
ATOM 3687 O O . ASN B 1 164 ? -0.337 -17.062 5.258 1 95.94 164 ASN B O 1
ATOM 3691 N N . ILE B 1 165 ? -1.896 -17.453 3.695 1 97.25 165 ILE B N 1
ATOM 3692 C CA . ILE B 1 165 ? -1.911 -16.062 3.238 1 97.25 165 ILE B CA 1
ATOM 3693 C C . ILE B 1 165 ? -2.555 -15.188 4.305 1 97.25 165 ILE B C 1
ATOM 3695 O O . ILE B 1 165 ? -2.033 -14.109 4.625 1 97.25 165 ILE B O 1
ATOM 3699 N N . GLY B 1 166 ? -3.721 -15.602 4.887 1 98.38 166 GLY B N 1
ATOM 3700 C CA . GLY B 1 166 ? -4.348 -14.859 5.969 1 98.38 166 GLY B CA 1
ATOM 3701 C C . GLY B 1 166 ? -3.422 -14.633 7.148 1 98.38 166 GLY B C 1
ATOM 3702 O O . GLY B 1 166 ? -3.352 -13.523 7.684 1 98.38 166 GLY B O 1
ATOM 3703 N N . PHE B 1 167 ? -2.695 -15.703 7.496 1 98.38 167 PHE B N 1
ATOM 3704 C CA . PHE B 1 167 ? -1.736 -15.594 8.586 1 98.38 167 PHE B CA 1
ATOM 3705 C C . PHE B 1 167 ? -0.599 -14.656 8.219 1 98.38 167 PHE B C 1
ATOM 3707 O O . PHE B 1 167 ? -0.127 -13.883 9.062 1 98.38 167 PHE B O 1
ATOM 3714 N N . GLY B 1 168 ? -0.135 -14.742 6.949 1 98.25 168 GLY B N 1
ATOM 3715 C CA . GLY B 1 168 ? 0.884 -13.82 6.477 1 98.25 168 GLY B CA 1
ATOM 3716 C C . GLY B 1 168 ? 0.473 -12.359 6.605 1 98.25 168 GLY B C 1
ATOM 3717 O O . GLY B 1 168 ? 1.287 -11.508 6.969 1 98.25 168 GLY B O 1
ATOM 3718 N N . ILE B 1 169 ? -0.778 -12.062 6.328 1 98.81 169 ILE B N 1
ATOM 3719 C CA . ILE B 1 169 ? -1.306 -10.711 6.453 1 98.81 169 ILE B CA 1
ATOM 3720 C C . ILE B 1 169 ? -1.353 -10.305 7.922 1 98.81 169 ILE B C 1
ATOM 3722 O O . ILE B 1 169 ? -0.918 -9.211 8.289 1 98.81 169 ILE B O 1
ATOM 3726 N N . LEU B 1 170 ? -1.833 -11.227 8.758 1 98.81 170 LEU B N 1
ATOM 3727 C CA . LEU B 1 170 ? -1.923 -10.969 10.195 1 98.81 170 LEU B CA 1
ATOM 3728 C C . LEU B 1 170 ? -0.553 -10.641 10.781 1 98.81 170 LEU B C 1
ATOM 3730 O O . LEU B 1 170 ? -0.397 -9.641 11.484 1 98.81 170 LEU B O 1
ATOM 3734 N N . GLU B 1 171 ? 0.439 -11.414 10.43 1 98.12 171 GLU B N 1
ATOM 3735 C CA . GLU B 1 171 ? 1.797 -11.227 10.93 1 98.12 171 GLU B CA 1
ATOM 3736 C C . GLU B 1 171 ? 2.328 -9.836 10.586 1 98.12 171 GLU B C 1
ATOM 3738 O O . GLU B 1 171 ? 2.939 -9.172 11.422 1 98.12 171 GLU B O 1
ATOM 3743 N N . ARG B 1 172 ? 2.078 -9.43 9.445 1 98.44 172 ARG B N 1
ATOM 3744 C CA . ARG B 1 172 ? 2.611 -8.164 8.953 1 98.44 172 ARG B CA 1
ATOM 3745 C C . ARG B 1 172 ? 1.829 -6.984 9.523 1 98.44 172 ARG B C 1
ATOM 3747 O O . ARG B 1 172 ? 2.414 -5.961 9.883 1 98.44 172 ARG B O 1
ATOM 3754 N N . LEU B 1 173 ? 0.507 -7.121 9.703 1 98.56 173 LEU B N 1
ATOM 3755 C CA . LEU B 1 173 ? -0.33 -6 10.125 1 98.56 173 LEU B CA 1
ATOM 3756 C C . LEU B 1 173 ? -0.222 -5.781 11.625 1 98.56 173 LEU B C 1
ATOM 3758 O O . LEU B 1 173 ? -0.644 -4.742 12.141 1 98.56 173 LEU B O 1
ATOM 3762 N N . LYS B 1 174 ? 0.324 -6.727 12.297 1 97.38 174 LYS B N 1
ATOM 3763 C CA . LYS B 1 174 ? 0.432 -6.617 13.75 1 97.38 174 LYS B CA 1
ATOM 3764 C C . LYS B 1 174 ? 1.161 -5.336 14.148 1 97.38 174 LYS B C 1
ATOM 3766 O O . LYS B 1 174 ? 0.816 -4.707 15.148 1 97.38 174 LYS B O 1
ATOM 3771 N N . ALA B 1 175 ? 2.125 -4.91 13.383 1 96.81 175 ALA B N 1
ATOM 3772 C CA . ALA B 1 175 ? 2.953 -3.762 13.727 1 96.81 175 ALA B CA 1
ATOM 3773 C C . ALA B 1 175 ? 2.285 -2.455 13.305 1 96.81 175 ALA B C 1
ATOM 3775 O O . ALA B 1 175 ? 2.805 -1.37 13.57 1 96.81 175 ALA B O 1
ATOM 3776 N N . PHE B 1 176 ? 1.105 -2.523 12.68 1 98.5 176 PHE B N 1
ATOM 3777 C CA . PHE B 1 176 ? 0.414 -1.328 12.211 1 98.5 176 PHE B CA 1
ATOM 3778 C C . PHE B 1 176 ? -0.473 -0.751 13.305 1 98.5 176 PHE B C 1
ATOM 3780 O O . PHE B 1 176 ? -1.195 0.222 13.078 1 98.5 176 PHE B O 1
ATOM 3787 N N . LYS B 1 177 ? -0.499 -1.42 14.5 1 97.25 177 LYS B N 1
ATOM 3788 C CA . LYS B 1 177 ? -1.122 -0.904 15.719 1 97.25 177 LYS B CA 1
ATOM 3789 C C . LYS B 1 177 ? -2.641 -0.849 15.57 1 97.25 177 LYS B C 1
ATOM 3791 O O . LYS B 1 177 ? -3.271 0.127 15.984 1 97.25 177 LYS B O 1
ATOM 3796 N N . ALA B 1 178 ? -3.188 -1.836 14.859 1 98.12 178 ALA B N 1
ATOM 3797 C CA . ALA B 1 178 ? -4.633 -2.033 14.922 1 98.12 178 ALA B CA 1
ATOM 3798 C C . ALA B 1 178 ? -5.082 -2.344 16.344 1 98.12 178 ALA B C 1
ATOM 3800 O O . ALA B 1 178 ? -4.32 -2.914 17.141 1 98.12 178 ALA B O 1
ATOM 3801 N N . SER B 1 179 ? -6.301 -1.931 16.75 1 98.25 179 SER B N 1
ATOM 3802 C CA . SER B 1 179 ? -6.824 -2.168 18.078 1 98.25 179 SER B CA 1
ATOM 3803 C C . SER B 1 179 ? -7.191 -3.635 18.281 1 98.25 179 SER B C 1
ATOM 3805 O O . SER B 1 179 ? -7.016 -4.18 19.375 1 98.25 179 SER B O 1
ATOM 3807 N N . LYS B 1 180 ? -7.73 -4.23 17.234 1 98.44 180 LYS B N 1
ATOM 3808 C CA . LYS B 1 180 ? -8.25 -5.59 17.328 1 98.44 180 LYS B CA 1
ATOM 3809 C C . LYS B 1 180 ? -8.086 -6.336 16 1 98.44 180 LYS B C 1
ATOM 3811 O O . LYS B 1 180 ? -8.227 -5.742 14.93 1 98.44 180 LYS B O 1
ATOM 3816 N N . PHE B 1 181 ? -7.75 -7.637 16.125 1 98.88 181 PHE B N 1
ATOM 3817 C CA . PHE B 1 181 ? -7.809 -8.562 15 1 98.88 181 PHE B CA 1
ATOM 3818 C C . PHE B 1 181 ? -8.859 -9.633 15.234 1 98.88 181 PHE B C 1
ATOM 3820 O O . PHE B 1 181 ? -8.836 -10.32 16.266 1 98.88 181 PHE B O 1
ATOM 3827 N N . LEU B 1 182 ? -9.812 -9.75 14.32 1 98.94 182 LEU B N 1
ATOM 3828 C CA . LEU B 1 182 ? -10.805 -10.82 14.305 1 98.94 182 LEU B CA 1
ATOM 3829 C C . LEU B 1 182 ? -10.578 -11.75 13.117 1 98.94 182 LEU B C 1
ATOM 3831 O O . LEU B 1 182 ? -10.109 -11.312 12.062 1 98.94 182 LEU B O 1
ATOM 3835 N N . TYR B 1 183 ? -10.852 -13.008 13.305 1 98.88 183 TYR B N 1
ATOM 3836 C CA . TYR B 1 183 ? -10.789 -13.875 12.133 1 98.88 183 TYR B CA 1
ATOM 3837 C C . TYR B 1 183 ? -11.891 -14.93 12.172 1 98.88 183 TYR B C 1
ATOM 3839 O O . TYR B 1 183 ? -12.398 -15.258 13.25 1 98.88 183 TYR B O 1
ATOM 3847 N N . PHE B 1 184 ? -12.352 -15.305 10.992 1 98.62 184 PHE B N 1
ATOM 3848 C CA . PHE B 1 184 ? -13.305 -16.375 10.758 1 98.62 184 PHE B CA 1
ATOM 3849 C C . PHE B 1 184 ? -12.703 -17.453 9.852 1 98.62 184 PHE B C 1
ATOM 3851 O O . PHE B 1 184 ? -12.172 -17.141 8.781 1 98.62 184 PHE B O 1
ATOM 3858 N N . SER B 1 185 ? -12.68 -18.625 10.281 1 97.38 185 SER B N 1
ATOM 3859 C CA . SER B 1 185 ? -12.211 -19.781 9.523 1 97.38 185 SER B CA 1
ATOM 3860 C C . SER B 1 185 ? -12.914 -21.047 9.977 1 97.38 185 SER B C 1
ATOM 3862 O O . SER B 1 185 ? -13.781 -21.016 10.852 1 97.38 185 SER B O 1
ATOM 3864 N N . ARG B 1 186 ? -12.656 -22.109 9.25 1 93.94 186 ARG B N 1
ATOM 3865 C CA . ARG B 1 186 ? -13.336 -23.375 9.531 1 93.94 186 ARG B CA 1
ATOM 3866 C C . ARG B 1 186 ? -13 -23.875 10.938 1 93.94 186 ARG B C 1
ATOM 3868 O O . ARG B 1 186 ? -13.82 -24.531 11.578 1 93.94 186 ARG B O 1
ATOM 3875 N N . ALA B 1 187 ? -11.781 -23.594 11.414 1 95.38 187 ALA B N 1
ATOM 3876 C CA . ALA B 1 187 ? -11.336 -24.062 12.727 1 95.38 187 ALA B CA 1
ATOM 3877 C C . ALA B 1 187 ? -10.422 -23.031 13.383 1 95.38 187 ALA B C 1
ATOM 3879 O O . ALA B 1 187 ? -9.969 -22.078 12.734 1 95.38 187 ALA B O 1
ATOM 3880 N N . HIS B 1 188 ? -10.25 -23.219 14.695 1 97.75 188 HIS B N 1
ATOM 3881 C CA . HIS B 1 188 ? -9.328 -22.375 15.438 1 97.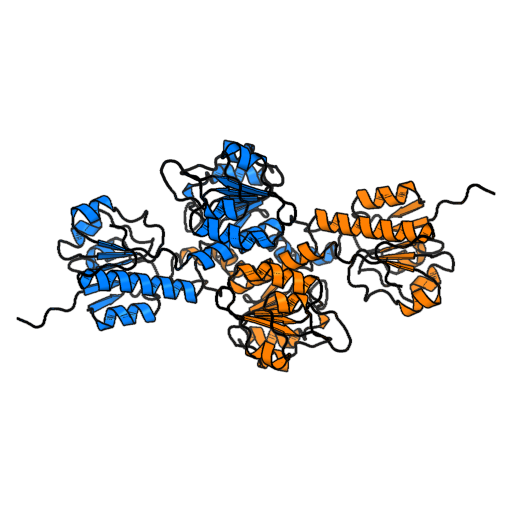75 188 HIS B CA 1
ATOM 3882 C C . HIS B 1 188 ? -7.898 -22.516 14.922 1 97.75 188 HIS B C 1
ATOM 3884 O O . HIS B 1 188 ? -7.488 -23.609 14.516 1 97.75 188 HIS B O 1
ATOM 3890 N N . LYS B 1 189 ? -7.191 -21.469 14.914 1 98.12 189 LYS B N 1
ATOM 3891 C CA . LYS B 1 189 ? -5.789 -21.422 14.516 1 98.12 189 LYS B CA 1
ATOM 3892 C C . LYS B 1 189 ? -4.906 -20.922 15.656 1 98.12 189 LYS B C 1
ATOM 3894 O O . LYS B 1 189 ? -4.719 -19.719 15.836 1 98.12 189 LYS B O 1
ATOM 3899 N N . PRO B 1 190 ? -4.305 -21.781 16.359 1 98.12 190 PRO B N 1
ATOM 3900 C CA . PRO B 1 190 ? -3.531 -21.422 17.547 1 98.12 190 PRO B CA 1
ATOM 3901 C C . PRO B 1 190 ? -2.447 -20.391 17.25 1 98.12 190 PRO B C 1
ATOM 3903 O O . PRO B 1 190 ? -2.229 -19.469 18.047 1 98.12 190 PRO B O 1
ATOM 3906 N N . ALA B 1 191 ? -1.814 -20.531 16.125 1 97.62 191 ALA B N 1
ATOM 3907 C CA . ALA B 1 191 ? -0.742 -19.609 15.766 1 97.62 191 ALA B CA 1
ATOM 3908 C C . ALA B 1 191 ? -1.27 -18.172 15.641 1 97.62 191 ALA B C 1
ATOM 3910 O O . ALA B 1 191 ? -0.609 -17.219 16.062 1 97.62 191 ALA B O 1
ATOM 3911 N N . ALA B 1 192 ? -2.438 -18.016 15.047 1 98.25 192 ALA B N 1
ATOM 3912 C CA . ALA B 1 192 ? -3.059 -16.703 14.906 1 98.25 192 ALA B CA 1
ATOM 3913 C C . ALA B 1 192 ? -3.471 -16.141 16.266 1 98.25 192 ALA B C 1
ATOM 3915 O O . ALA B 1 192 ? -3.297 -14.945 16.531 1 98.25 192 ALA B O 1
ATOM 3916 N N . GLU B 1 193 ? -3.998 -16.969 17.094 1 98.5 193 GLU B N 1
ATOM 3917 C CA . GLU B 1 193 ? -4.445 -16.578 18.422 1 98.5 193 GLU B CA 1
ATOM 3918 C C . GLU B 1 193 ? -3.262 -16.188 19.312 1 98.5 193 GLU B C 1
ATOM 3920 O O . GLU B 1 193 ? -3.379 -15.289 20.156 1 98.5 193 GLU B O 1
ATOM 3925 N N . ALA B 1 194 ? -2.172 -16.812 19.094 1 98.12 194 ALA B N 1
ATOM 3926 C CA . ALA B 1 194 ? -0.954 -16.469 19.828 1 98.12 194 ALA B CA 1
ATOM 3927 C C . ALA B 1 194 ? -0.489 -15.055 19.469 1 98.12 194 ALA B C 1
ATOM 3929 O O . ALA B 1 194 ? 0.155 -14.383 20.281 1 98.12 194 ALA B O 1
ATOM 3930 N N . LEU B 1 195 ? -0.886 -14.586 18.297 1 97.38 195 LEU B N 1
ATOM 3931 C CA . LEU B 1 195 ? -0.538 -13.234 17.875 1 97.38 195 LEU B CA 1
ATOM 3932 C C . LEU B 1 195 ? -1.62 -12.242 18.281 1 97.38 195 LEU B C 1
ATOM 3934 O O . LEU B 1 195 ? -1.549 -11.062 17.922 1 97.38 195 LEU B O 1
ATOM 3938 N N . GLY B 1 196 ? -2.674 -12.719 18.922 1 97.88 196 GLY B N 1
ATOM 3939 C CA . GLY B 1 196 ? -3.686 -11.836 19.469 1 97.88 196 GLY B CA 1
ATOM 3940 C C . GLY B 1 196 ? -4.957 -11.797 18.641 1 97.88 196 GLY B C 1
ATOM 3941 O O . GLY B 1 196 ? -5.887 -11.047 18.969 1 97.88 196 GLY B O 1
ATOM 3942 N N . ALA B 1 197 ? -5.004 -12.547 17.531 1 98.75 197 ALA B N 1
ATOM 3943 C CA . ALA B 1 197 ? -6.23 -12.578 16.75 1 98.75 197 ALA B CA 1
ATOM 3944 C C . ALA B 1 197 ? -7.328 -13.359 17.453 1 98.75 197 ALA B C 1
ATOM 3946 O O . ALA B 1 197 ? -7.059 -14.391 18.078 1 98.75 197 ALA B O 1
ATOM 3947 N N . GLN B 1 198 ? -8.547 -12.922 17.375 1 98.81 198 GLN B N 1
ATOM 3948 C CA . GLN B 1 198 ? -9.672 -13.547 18.062 1 98.81 198 GLN B CA 1
ATOM 3949 C C . GLN B 1 198 ? -10.57 -14.289 17.062 1 98.81 198 GLN B C 1
ATOM 3951 O O . GLN B 1 198 ? -11.055 -13.695 16.094 1 98.81 198 GLN B O 1
ATOM 3956 N N . PHE B 1 199 ? -10.719 -15.586 17.328 1 98.75 199 PHE B N 1
ATOM 3957 C CA . PHE B 1 199 ? -11.664 -16.391 16.562 1 98.75 199 PHE B CA 1
ATOM 3958 C C . PHE B 1 199 ? -13.102 -15.961 16.859 1 98.75 199 PHE B C 1
ATOM 3960 O O . PHE B 1 199 ? -13.484 -15.836 18.031 1 98.75 199 PHE B O 1
ATOM 3967 N N . THR B 1 200 ? -13.891 -15.688 15.82 1 98.5 200 THR B N 1
ATOM 3968 C CA . THR B 1 200 ? -15.258 -15.227 16.047 1 98.5 200 THR B CA 1
ATOM 3969 C C . THR B 1 200 ? -16.172 -15.695 14.914 1 98.5 200 THR B C 1
ATOM 3971 O O . THR B 1 200 ? -15.727 -16.359 13.984 1 98.5 200 THR B O 1
ATOM 3974 N N . ARG B 1 201 ? -17.5 -15.43 15.055 1 98.06 201 ARG B N 1
ATOM 3975 C CA . ARG B 1 201 ? -18.469 -15.727 14.016 1 98.06 201 ARG B CA 1
ATOM 3976 C C . ARG B 1 201 ? -18.391 -14.703 12.883 1 98.06 201 ARG B C 1
ATOM 3978 O O . ARG B 1 201 ? -17.984 -13.562 13.102 1 98.06 201 ARG B O 1
ATOM 3985 N N . LEU B 1 202 ? -18.766 -15.102 11.727 1 98.56 202 LEU B N 1
ATOM 3986 C CA . LEU B 1 202 ? -18.672 -14.242 10.547 1 98.56 202 LEU B CA 1
ATOM 3987 C C . LEU B 1 202 ? -19.469 -12.961 10.75 1 98.56 202 LEU B C 1
ATOM 3989 O O . LEU B 1 202 ? -19 -11.867 10.438 1 98.56 202 LEU B O 1
ATOM 3993 N N . ASP B 1 203 ? -20.688 -13.055 11.227 1 98.56 203 ASP B N 1
ATOM 3994 C CA . ASP B 1 203 ? -21.547 -11.883 11.391 1 98.56 203 ASP B CA 1
ATOM 3995 C C . ASP B 1 203 ? -20.922 -10.867 12.352 1 98.56 203 ASP B C 1
ATOM 3997 O O . ASP B 1 203 ? -20.938 -9.664 12.086 1 98.56 203 ASP B O 1
ATOM 4001 N N . GLU B 1 204 ? -20.359 -11.344 13.445 1 98.75 204 GLU B N 1
ATOM 4002 C CA . GLU B 1 204 ? -19.688 -10.469 14.391 1 98.75 204 GLU B CA 1
ATOM 4003 C C . GLU B 1 204 ? -18.484 -9.789 13.758 1 98.75 204 GLU B C 1
ATOM 4005 O O . GLU B 1 204 ? -18.25 -8.594 13.953 1 98.75 204 GLU B O 1
ATOM 4010 N N . LEU B 1 205 ? -17.734 -10.547 13.031 1 98.94 205 LEU B N 1
ATOM 4011 C CA . LEU B 1 205 ? -16.578 -10.008 12.328 1 98.94 205 LEU B CA 1
ATOM 4012 C C . LEU B 1 205 ? -17 -8.883 11.391 1 98.94 205 LEU B C 1
ATOM 4014 O O . LEU B 1 205 ? -16.391 -7.809 11.391 1 98.94 205 LEU B O 1
ATOM 4018 N N . LEU B 1 206 ? -18.016 -9.086 10.602 1 98.94 206 LEU B N 1
ATOM 4019 C CA . LEU B 1 206 ? -18.484 -8.102 9.633 1 98.94 206 LEU B CA 1
ATOM 4020 C C . LEU B 1 206 ? -18.969 -6.84 10.328 1 98.94 206 LEU B C 1
ATOM 4022 O O . LEU B 1 206 ? -18.656 -5.727 9.891 1 98.94 206 LEU B O 1
ATOM 4026 N N . LYS B 1 207 ? -19.641 -6.934 11.445 1 98.88 207 LYS B N 1
ATOM 4027 C CA . LYS B 1 207 ? -20.25 -5.812 12.156 1 98.88 207 LYS B CA 1
ATOM 4028 C C . LYS B 1 207 ? -19.188 -4.949 12.828 1 98.88 207 LYS B C 1
ATOM 4030 O O . LYS B 1 207 ? -19.344 -3.73 12.93 1 98.88 207 LYS B O 1
ATOM 4035 N N . LEU B 1 208 ? -18.109 -5.535 13.234 1 98.88 208 LEU B N 1
ATOM 4036 C CA . LEU B 1 208 ? -17.172 -4.848 14.117 1 98.88 208 LEU B CA 1
ATOM 4037 C C . LEU B 1 208 ? -15.969 -4.336 13.344 1 98.88 208 LEU B C 1
ATOM 4039 O O . LEU B 1 208 ? -15.258 -3.443 13.812 1 98.88 208 LEU B O 1
ATOM 4043 N N . SER B 1 209 ? -15.719 -4.871 12.188 1 98.94 209 SER B N 1
ATOM 4044 C CA . SER B 1 209 ? -14.469 -4.613 11.5 1 98.94 209 SER B CA 1
ATOM 4045 C C . SER B 1 209 ? -14.523 -3.307 10.711 1 98.94 209 SER B C 1
ATOM 4047 O O . SER B 1 209 ? -15.547 -2.98 10.117 1 98.94 209 SER B O 1
ATOM 4049 N N . ASP B 1 210 ? -13.445 -2.566 10.758 1 98.94 210 ASP B N 1
ATOM 4050 C CA . ASP B 1 210 ? -13.227 -1.418 9.883 1 98.94 210 ASP B CA 1
ATOM 4051 C C . ASP B 1 210 ? -12.664 -1.854 8.531 1 98.94 210 ASP B C 1
ATOM 4053 O O . ASP B 1 210 ? -12.891 -1.191 7.52 1 98.94 210 ASP B O 1
ATOM 4057 N N . PHE B 1 211 ? -11.906 -2.922 8.523 1 98.94 211 PHE B N 1
ATOM 4058 C CA . PHE B 1 211 ? -11.352 -3.572 7.34 1 98.94 211 PHE B CA 1
ATOM 4059 C C . PHE B 1 211 ? -11.703 -5.059 7.332 1 98.94 211 PHE B C 1
ATOM 4061 O O . PHE B 1 211 ? -11.531 -5.746 8.336 1 98.94 211 PHE B O 1
ATOM 4068 N N . VAL B 1 212 ? -12.234 -5.539 6.254 1 99 212 VAL B N 1
ATOM 4069 C CA . VAL B 1 212 ? -12.516 -6.961 6.066 1 99 212 VAL B CA 1
ATOM 4070 C C . VAL B 1 212 ? -11.703 -7.5 4.895 1 99 212 VAL B C 1
ATOM 4072 O O . VAL B 1 212 ? -11.805 -6.992 3.773 1 99 212 VAL B O 1
ATOM 4075 N N . ILE B 1 213 ? -10.898 -8.508 5.145 1 98.94 213 ILE B N 1
ATOM 4076 C CA . ILE B 1 213 ? -10.023 -9.07 4.121 1 98.94 213 ILE B CA 1
ATOM 4077 C C . ILE B 1 213 ? -10.406 -10.531 3.867 1 98.94 213 ILE B C 1
ATOM 4079 O O . ILE B 1 213 ? -10.297 -11.375 4.762 1 98.94 213 ILE B O 1
ATOM 4083 N N . ALA B 1 214 ? -10.82 -10.82 2.682 1 98.88 214 ALA B N 1
ATOM 4084 C CA . ALA B 1 214 ? -11.164 -12.188 2.283 1 98.88 214 ALA B CA 1
ATOM 4085 C C . ALA B 1 214 ? -9.938 -12.938 1.791 1 98.88 214 ALA B C 1
ATOM 4087 O O . ALA B 1 214 ? -9.312 -12.547 0.799 1 98.88 214 ALA B O 1
ATOM 4088 N N . CYS B 1 215 ? -9.586 -14.008 2.443 1 97.5 215 CYS B N 1
ATOM 4089 C CA . CYS B 1 215 ? -8.453 -14.867 2.123 1 97.5 215 CYS B CA 1
ATOM 4090 C C . CYS B 1 215 ? -8.859 -16.344 2.15 1 97.5 215 CYS B C 1
ATOM 4092 O O . CYS B 1 215 ? -8.016 -17.219 2.332 1 97.5 215 CYS B O 1
ATOM 4094 N N . CYS B 1 216 ? -10.047 -16.656 2.006 1 96.19 216 CYS B N 1
ATOM 4095 C CA . CYS B 1 216 ? -10.531 -18.016 2.176 1 96.19 216 CYS B CA 1
ATOM 4096 C C . CYS B 1 216 ? -10.531 -18.766 0.848 1 96.19 216 CYS B C 1
ATOM 4098 O O . CYS B 1 216 ? -10.578 -18.141 -0.218 1 96.19 216 CYS B O 1
ATOM 4100 N N . ALA B 1 217 ? -10.516 -20.078 0.914 1 90.5 217 ALA B N 1
ATOM 4101 C CA . ALA B 1 217 ? -10.625 -20.922 -0.277 1 90.5 217 ALA B CA 1
ATOM 4102 C C . ALA B 1 217 ? -12.031 -20.875 -0.863 1 90.5 217 ALA B C 1
ATOM 4104 O O . ALA B 1 217 ? -13 -20.594 -0.147 1 90.5 217 ALA B O 1
ATOM 4105 N N . LEU B 1 218 ? -12.102 -21.062 -2.145 1 92.44 218 LEU B N 1
ATOM 4106 C CA . LEU B 1 218 ? -13.406 -21.219 -2.771 1 92.44 218 LEU B CA 1
ATOM 4107 C C . LEU B 1 218 ? -13.922 -22.641 -2.598 1 92.44 218 LEU B C 1
ATOM 4109 O O . LEU B 1 218 ? -13.289 -23.609 -3.051 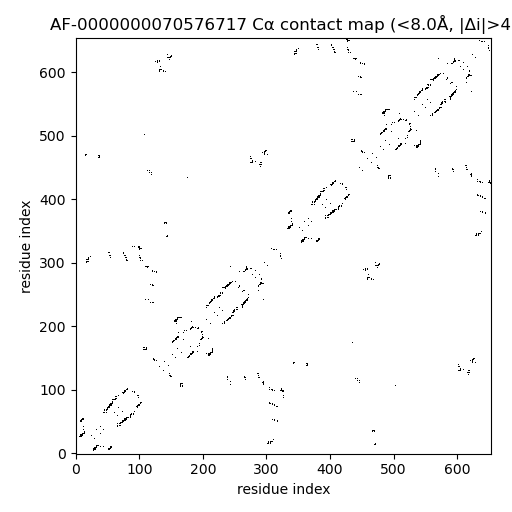1 92.44 218 LEU B O 1
ATOM 4113 N N . THR B 1 219 ? -14.898 -22.844 -1.868 1 90.75 219 THR B N 1
ATOM 4114 C CA . THR B 1 219 ? -15.641 -24.078 -1.639 1 90.75 219 THR B CA 1
ATOM 4115 C C . THR B 1 219 ? -17.141 -23.844 -1.808 1 90.75 219 THR B C 1
ATOM 4117 O O . THR B 1 219 ? -17.578 -22.703 -1.956 1 90.75 219 THR B O 1
ATOM 4120 N N . PRO B 1 220 ? -17.859 -24.891 -1.88 1 92.69 220 PRO B N 1
ATOM 4121 C CA . PRO B 1 220 ? -19.297 -24.688 -1.922 1 92.69 220 PRO B CA 1
ATOM 4122 C C . PRO B 1 220 ? -19.797 -23.812 -0.766 1 92.69 220 PRO B C 1
ATOM 4124 O O . PRO B 1 220 ? -20.75 -23.047 -0.934 1 92.69 220 PRO B O 1
ATOM 4127 N N . GLU B 1 221 ? -19.141 -23.875 0.378 1 94.69 221 GLU B N 1
ATOM 4128 C CA . GLU B 1 221 ? -19.562 -23.156 1.576 1 94.69 221 GLU B CA 1
ATOM 4129 C C . GLU B 1 221 ? -19.156 -21.688 1.498 1 94.69 221 GLU B C 1
ATOM 4131 O O . GLU B 1 221 ? -19.766 -20.828 2.148 1 94.69 221 GLU B O 1
ATOM 4136 N N . THR B 1 222 ? -18.156 -21.359 0.714 1 96.38 222 THR B N 1
ATOM 4137 C CA . THR B 1 222 ? -17.656 -19.984 0.706 1 96.38 222 THR B CA 1
ATOM 4138 C C . THR B 1 222 ? -18.094 -19.266 -0.568 1 96.38 222 THR B C 1
ATOM 4140 O O . THR B 1 222 ? -17.891 -18.047 -0.7 1 96.38 222 THR B O 1
ATOM 4143 N N . LYS B 1 223 ? -18.641 -20.016 -1.5 1 97.06 223 LYS B N 1
ATOM 4144 C CA . LYS B 1 223 ? -19.156 -19.375 -2.707 1 97.06 223 LYS B CA 1
ATOM 4145 C C . LYS B 1 223 ? -20.25 -18.375 -2.369 1 97.06 223 LYS B C 1
ATOM 4147 O O . LYS B 1 223 ? -21.234 -18.703 -1.697 1 97.06 223 LYS B O 1
ATOM 4152 N N . GLY B 1 224 ? -20.062 -17.156 -2.717 1 98.19 224 GLY B N 1
ATOM 4153 C CA . GLY B 1 224 ? -21.031 -16.109 -2.463 1 98.19 224 GLY B CA 1
ATOM 4154 C C . GLY B 1 224 ? -21.125 -15.703 -1.002 1 98.19 224 GLY B C 1
ATOM 4155 O O . GLY B 1 224 ? -22.156 -15.211 -0.546 1 98.19 224 GLY B O 1
ATOM 4156 N N . LEU B 1 225 ? -20.094 -15.984 -0.295 1 98.44 225 LEU B N 1
ATOM 4157 C CA . LEU B 1 225 ? -20.047 -15.68 1.131 1 98.44 225 LEU B CA 1
ATOM 4158 C C . LEU B 1 225 ? -20.328 -14.203 1.383 1 98.44 225 LEU B C 1
ATOM 4160 O O . LEU B 1 225 ? -21.016 -13.852 2.346 1 98.44 225 LEU B O 1
ATOM 4164 N N . PHE B 1 226 ? -19.797 -13.352 0.563 1 98.88 226 PHE B N 1
ATOM 4165 C CA . PHE B 1 226 ? -20.031 -11.922 0.651 1 98.88 226 PHE B CA 1
ATOM 4166 C C . PHE B 1 226 ? -21.141 -11.492 -0.308 1 98.88 226 PHE B C 1
ATOM 4168 O O . PHE B 1 226 ? -20.875 -11.156 -1.463 1 98.88 226 PHE B O 1
ATOM 4175 N N . ASN B 1 227 ? -22.297 -11.578 0.146 1 98.75 227 ASN B N 1
ATOM 4176 C CA . ASN B 1 227 ? -23.5 -11.219 -0.586 1 98.75 227 ASN B CA 1
ATOM 4177 C C . ASN B 1 227 ? -24.156 -9.969 -0.005 1 98.75 227 ASN B C 1
ATOM 4179 O O . ASN B 1 227 ? -23.547 -9.266 0.803 1 98.75 227 ASN B O 1
ATOM 4183 N N . LYS B 1 228 ? -25.344 -9.711 -0.428 1 98.69 228 LYS B N 1
ATOM 4184 C CA . LYS B 1 228 ? -26.062 -8.508 -0.001 1 98.69 228 LYS B CA 1
ATOM 4185 C C . LYS B 1 228 ? -26.203 -8.469 1.518 1 98.69 228 LYS B C 1
ATOM 4187 O O . LYS B 1 228 ? -26 -7.418 2.135 1 98.69 228 LYS B O 1
ATOM 4192 N N . GLU B 1 229 ? -26.531 -9.539 2.068 1 98.75 229 GLU B N 1
ATOM 4193 C CA . GLU B 1 229 ? -26.703 -9.617 3.518 1 98.75 229 GLU B CA 1
ATOM 4194 C C . GLU B 1 229 ? -25.375 -9.352 4.238 1 98.75 229 GLU B C 1
ATOM 4196 O O . GLU B 1 229 ? -25.344 -8.609 5.219 1 98.75 229 GLU B O 1
ATOM 4201 N N . ALA B 1 230 ? -24.359 -9.953 3.801 1 98.88 230 ALA B N 1
ATOM 4202 C CA . ALA B 1 230 ? -23.047 -9.75 4.402 1 98.88 230 ALA B CA 1
ATOM 4203 C C . ALA B 1 230 ? -22.641 -8.273 4.363 1 98.88 230 ALA B C 1
ATOM 4205 O O . ALA B 1 230 ? -22.25 -7.703 5.379 1 98.88 230 ALA B O 1
ATOM 4206 N N . PHE B 1 231 ? -22.766 -7.613 3.227 1 98.88 231 PHE B N 1
ATOM 4207 C CA . PHE B 1 231 ? -22.391 -6.215 3.078 1 98.88 231 PHE B CA 1
ATOM 4208 C C . PHE B 1 231 ? -23.266 -5.32 3.943 1 98.88 231 PHE B C 1
ATOM 4210 O O . PHE B 1 231 ? -22.797 -4.293 4.445 1 98.88 231 PHE B O 1
ATOM 4217 N N . SER B 1 232 ? -24.484 -5.75 4.137 1 98.69 232 SER B N 1
ATOM 4218 C CA . SER B 1 232 ? -25.406 -4.945 4.934 1 98.69 232 SER B CA 1
ATOM 4219 C C . SER B 1 232 ? -24.984 -4.934 6.402 1 98.69 232 SER B C 1
ATOM 4221 O O . SER B 1 232 ? -25.359 -4.031 7.152 1 98.69 232 SER B O 1
ATOM 4223 N N . MET B 1 233 ? -24.25 -5.918 6.82 1 98.81 233 MET B N 1
ATOM 4224 C CA . MET B 1 233 ? -23.828 -6.023 8.211 1 98.81 233 MET B CA 1
ATOM 4225 C C . MET B 1 233 ? -22.578 -5.184 8.461 1 98.81 233 MET B C 1
ATOM 4227 O O . MET B 1 233 ? -22.234 -4.891 9.609 1 98.81 233 MET B O 1
ATOM 4231 N N . MET B 1 234 ? -21.844 -4.805 7.441 1 98.88 234 MET B N 1
ATOM 4232 C CA . MET B 1 234 ? -20.594 -4.074 7.594 1 98.88 234 MET B CA 1
ATOM 4233 C C . MET B 1 234 ? -20.844 -2.613 7.938 1 98.88 234 MET B C 1
ATOM 4235 O O . MET B 1 234 ? -21.938 -2.094 7.688 1 98.88 234 MET B O 1
ATOM 4239 N N . LYS B 1 235 ? -19.859 -1.966 8.531 1 98.69 235 LYS B N 1
ATOM 4240 C CA . LYS B 1 235 ? -19.938 -0.53 8.781 1 98.69 235 LYS B CA 1
ATOM 4241 C C . LYS B 1 235 ? -19.969 0.259 7.477 1 98.69 235 LYS B C 1
ATOM 4243 O O . LYS B 1 235 ? -19.297 -0.111 6.508 1 98.69 235 LYS B O 1
ATOM 4248 N N . SER B 1 236 ? -20.656 1.332 7.43 1 98.56 236 SER B N 1
ATOM 4249 C CA . SER B 1 236 ? -20.672 2.191 6.254 1 98.56 236 SER B CA 1
ATOM 4250 C C . SER B 1 236 ? -19.297 2.789 5.977 1 98.56 236 SER B C 1
ATOM 4252 O O . SER B 1 236 ? -19.031 3.24 4.863 1 98.56 236 SER B O 1
ATOM 4254 N N . THR B 1 237 ? -18.391 2.75 6.973 1 98.25 237 THR B N 1
ATOM 4255 C CA . THR B 1 237 ? -17.031 3.289 6.852 1 98.25 237 THR B CA 1
ATOM 4256 C C . THR B 1 237 ? -16.047 2.188 6.484 1 98.25 237 THR B C 1
ATOM 4258 O O . THR B 1 237 ? -14.844 2.443 6.348 1 98.25 237 THR B O 1
ATOM 4261 N N . ALA B 1 238 ? -16.5 0.973 6.285 1 98.81 238 ALA B N 1
ATOM 4262 C CA . ALA B 1 238 ? -15.602 -0.177 6.164 1 98.81 238 ALA B CA 1
ATOM 4263 C C . ALA B 1 238 ? -15.031 -0.284 4.754 1 98.81 238 ALA B C 1
ATOM 4265 O O . ALA B 1 238 ? -15.648 0.176 3.791 1 98.81 238 ALA B O 1
ATOM 4266 N N . THR B 1 239 ? -13.891 -0.805 4.676 1 98.94 239 THR B N 1
ATOM 4267 C CA . THR B 1 239 ? -13.234 -1.198 3.434 1 98.94 239 THR B CA 1
ATOM 4268 C C . THR B 1 239 ? -13.203 -2.719 3.299 1 98.94 239 THR B C 1
ATOM 4270 O O . THR B 1 239 ? -12.836 -3.422 4.242 1 98.94 239 THR B O 1
ATOM 4273 N N . PHE B 1 240 ? -13.617 -3.219 2.168 1 98.94 240 PHE B N 1
ATOM 4274 C CA . PHE B 1 240 ? -13.609 -4.648 1.874 1 98.94 240 PHE B CA 1
ATOM 4275 C C . PHE B 1 240 ? -12.508 -4.984 0.877 1 98.94 240 PHE B C 1
ATOM 4277 O O . PHE B 1 240 ? -12.383 -4.336 -0.164 1 98.94 240 PHE B O 1
ATOM 4284 N N . ILE B 1 241 ? -11.664 -6 1.187 1 99 241 ILE B N 1
ATOM 4285 C CA . ILE B 1 241 ? -10.57 -6.441 0.326 1 99 241 ILE B CA 1
ATOM 4286 C C . ILE B 1 241 ? -10.766 -7.906 -0.054 1 99 241 ILE B C 1
ATOM 4288 O O . ILE B 1 241 ? -11.047 -8.742 0.806 1 99 241 ILE B O 1
ATOM 4292 N N . ASN B 1 242 ? -10.594 -8.219 -1.349 1 98.88 242 ASN B N 1
ATOM 4293 C CA . ASN B 1 242 ? -10.672 -9.609 -1.778 1 98.88 242 ASN B CA 1
ATOM 4294 C C . ASN B 1 242 ? -9.43 -10.016 -2.572 1 98.88 242 ASN B C 1
ATOM 4296 O O . ASN B 1 242 ? -9.219 -9.539 -3.689 1 98.88 242 ASN B O 1
ATOM 4300 N N . ILE B 1 243 ? -8.633 -10.867 -2.012 1 98.44 243 ILE B N 1
ATOM 4301 C CA . ILE B 1 243 ? -7.484 -11.445 -2.705 1 98.44 243 ILE B CA 1
ATOM 4302 C C . ILE B 1 243 ? -7.613 -12.961 -2.746 1 98.44 243 ILE B C 1
ATOM 4304 O O . ILE B 1 243 ? -6.613 -13.672 -2.893 1 98.44 243 ILE B O 1
ATOM 4308 N N . SER B 1 244 ? -8.773 -13.453 -2.475 1 96.31 244 SER B N 1
ATOM 4309 C CA . SER B 1 244 ? -9.047 -14.883 -2.518 1 96.31 244 SER B CA 1
ATOM 4310 C C . SER B 1 244 ? -9.477 -15.328 -3.914 1 96.31 244 SER B C 1
ATOM 4312 O O . SER B 1 244 ? -8.656 -15.383 -4.832 1 96.31 244 SER B O 1
ATOM 4314 N N . ARG B 1 245 ? -10.82 -15.609 -4.121 1 95.31 245 ARG B N 1
ATOM 4315 C CA . ARG B 1 245 ? -11.406 -15.906 -5.422 1 95.31 245 ARG B CA 1
ATOM 4316 C C . ARG B 1 245 ? -12.594 -14.984 -5.711 1 95.31 245 ARG B C 1
ATOM 4318 O O . ARG B 1 245 ? -13.297 -14.57 -4.793 1 95.31 245 ARG B O 1
ATOM 4325 N N . GLY B 1 246 ? -12.75 -14.68 -6.98 1 97.12 246 GLY B N 1
ATOM 4326 C CA . GLY B 1 246 ? -13.852 -13.812 -7.355 1 97.12 246 GLY B CA 1
ATOM 4327 C C . GLY B 1 246 ? -15.203 -14.336 -6.91 1 97.12 246 GLY B C 1
ATOM 4328 O O . GLY B 1 246 ? -16.047 -13.562 -6.453 1 97.12 246 GLY B O 1
ATOM 4329 N N . GLN B 1 247 ? -15.352 -15.648 -6.879 1 96.62 247 GLN B N 1
ATOM 4330 C CA . GLN B 1 247 ? -16.656 -16.281 -6.676 1 96.62 247 GLN B CA 1
ATOM 4331 C C . GLN B 1 247 ? -17.047 -16.266 -5.199 1 96.62 247 GLN B C 1
ATOM 4333 O O . GLN B 1 247 ? -18.188 -16.547 -4.855 1 96.62 247 GLN B O 1
ATOM 4338 N N . VAL B 1 248 ? -16.203 -15.844 -4.371 1 98.06 248 VAL B N 1
ATOM 4339 C CA . VAL B 1 248 ? -16.516 -15.703 -2.955 1 98.06 248 VAL B CA 1
ATOM 4340 C C . VAL B 1 248 ? -17.422 -14.484 -2.746 1 98.06 248 VAL B C 1
ATOM 4342 O O . VAL B 1 248 ? -18.094 -14.367 -1.721 1 98.06 248 VAL B O 1
ATOM 4345 N N . VAL B 1 249 ? -17.5 -13.633 -3.73 1 98.81 249 VAL B N 1
ATOM 4346 C CA . VAL B 1 249 ? -18.203 -12.367 -3.635 1 98.81 249 VAL B CA 1
ATOM 4347 C C . VAL B 1 249 ? -19.344 -12.336 -4.656 1 98.81 249 VAL B C 1
ATOM 4349 O O . VAL B 1 249 ? -19.141 -12.641 -5.832 1 98.81 249 VAL B O 1
ATOM 4352 N N . ASP B 1 250 ? -20.516 -12.07 -4.199 1 98.69 250 ASP B N 1
ATOM 4353 C CA . ASP B 1 250 ? -21.547 -11.602 -5.121 1 98.69 250 ASP B CA 1
ATOM 4354 C C . ASP B 1 250 ? -21.234 -10.203 -5.641 1 98.69 250 ASP B C 1
ATOM 4356 O O . ASP B 1 250 ? -21.5 -9.203 -4.969 1 98.69 250 ASP B O 1
ATOM 4360 N N . GLN B 1 251 ? -20.734 -10.195 -6.805 1 98.25 251 GLN B N 1
ATOM 4361 C CA . GLN B 1 251 ? -20.156 -8.977 -7.352 1 98.25 251 GLN B CA 1
ATOM 4362 C C . GLN B 1 251 ? -21.234 -7.918 -7.594 1 98.25 251 GLN B C 1
ATOM 4364 O O . GLN B 1 251 ? -20.969 -6.719 -7.484 1 98.25 251 GLN B O 1
ATOM 4369 N N . ASP B 1 252 ? -22.406 -8.305 -7.973 1 98.5 252 ASP B N 1
ATOM 4370 C CA . ASP B 1 252 ? -23.5 -7.363 -8.109 1 98.5 252 ASP B CA 1
ATOM 4371 C C . ASP B 1 252 ? -23.859 -6.738 -6.762 1 98.5 252 ASP B C 1
ATOM 4373 O O . ASP B 1 252 ? -24.141 -5.539 -6.684 1 98.5 252 ASP B O 1
ATOM 4377 N N . ALA B 1 253 ? -23.906 -7.539 -5.777 1 98.75 253 ALA B N 1
ATOM 4378 C CA . ALA B 1 253 ? -24.156 -7.031 -4.43 1 98.75 253 ALA B CA 1
ATOM 4379 C C . ALA B 1 253 ? -23.062 -6.051 -4.004 1 98.75 253 ALA B C 1
ATOM 4381 O O . ALA B 1 253 ? -23.344 -5.043 -3.352 1 98.75 253 ALA B O 1
ATOM 4382 N N . LEU B 1 254 ? -21.891 -6.367 -4.344 1 98.88 254 LEU B N 1
ATOM 4383 C CA . LEU B 1 254 ? -20.781 -5.477 -4.023 1 98.88 254 LEU B CA 1
ATOM 4384 C C . LEU B 1 254 ? -20.953 -4.129 -4.715 1 98.88 254 LEU B C 1
ATOM 4386 O O . LEU B 1 254 ? -20.75 -3.078 -4.098 1 98.88 254 LEU B O 1
ATOM 4390 N N . TYR B 1 255 ? -21.25 -4.18 -6.023 1 98.81 255 TYR B N 1
ATOM 4391 C CA . TYR B 1 255 ? -21.484 -2.943 -6.758 1 98.81 255 TYR B CA 1
ATOM 4392 C C . TYR B 1 255 ? -22.547 -2.094 -6.062 1 98.81 255 TYR B C 1
ATOM 4394 O O . TYR B 1 255 ? -22.359 -0.886 -5.887 1 98.81 255 TYR B O 1
ATOM 4402 N N . GLU B 1 256 ? -23.578 -2.738 -5.699 1 98.81 256 GLU B N 1
ATOM 4403 C CA . GLU B 1 256 ? -24.672 -2.025 -5.035 1 98.81 256 GLU B CA 1
ATOM 4404 C C . GLU B 1 256 ? -24.203 -1.436 -3.705 1 98.81 256 GLU B C 1
ATOM 4406 O O . GLU B 1 256 ? -24.531 -0.292 -3.379 1 98.81 256 GLU B O 1
ATOM 4411 N N . ALA B 1 257 ? -23.5 -2.203 -2.918 1 98.88 257 ALA B N 1
ATOM 4412 C CA . ALA B 1 257 ? -23.016 -1.752 -1.615 1 98.88 257 ALA B CA 1
ATOM 4413 C C . ALA B 1 257 ? -22.109 -0.529 -1.759 1 98.88 257 ALA B C 1
ATOM 4415 O O . ALA B 1 257 ? -22.203 0.416 -0.973 1 98.88 257 ALA B O 1
ATOM 4416 N N . LEU B 1 258 ? -21.312 -0.502 -2.756 1 98.88 258 LEU B N 1
ATOM 4417 C CA . LEU B 1 258 ? -20.375 0.584 -2.977 1 98.88 258 LEU B CA 1
ATOM 4418 C C . LEU B 1 258 ? -21.078 1.818 -3.529 1 98.88 258 LEU B C 1
ATOM 4420 O O . LEU B 1 258 ? -20.828 2.938 -3.076 1 98.88 258 LEU B O 1
ATOM 4424 N N . SER B 1 259 ? -21.938 1.605 -4.508 1 98.62 259 SER B N 1
ATOM 4425 C CA . SER B 1 259 ? -22.594 2.723 -5.18 1 98.62 259 SER B CA 1
ATOM 4426 C C . SER B 1 259 ? -23.609 3.406 -4.266 1 98.62 259 SER B C 1
ATOM 4428 O O . SER B 1 259 ? -23.859 4.605 -4.395 1 98.62 259 SER B O 1
ATOM 4430 N N . SER B 1 260 ? -24.156 2.619 -3.289 1 98.38 260 SER B N 1
ATOM 4431 C CA . SER B 1 260 ? -25.141 3.17 -2.371 1 98.38 260 SER B CA 1
ATOM 4432 C C . SER B 1 260 ? -24.484 3.729 -1.115 1 98.38 260 SER B C 1
ATOM 4434 O O . SER B 1 260 ? -25.141 4.367 -0.292 1 98.38 260 SER B O 1
ATOM 4436 N N . GLY B 1 261 ? -23.297 3.42 -0.92 1 98.25 261 GLY B N 1
ATOM 4437 C CA . GLY B 1 261 ? -22.594 3.885 0.269 1 98.25 261 GLY B CA 1
ATOM 4438 C C . GLY B 1 261 ? -22.828 2.998 1.479 1 98.25 261 GLY B C 1
ATOM 4439 O O . GLY B 1 261 ? -22.609 3.422 2.615 1 98.25 261 GLY B O 1
ATOM 4440 N N . LYS B 1 262 ? -23.281 1.833 1.206 1 98.5 262 LYS B N 1
ATOM 4441 C CA . LYS B 1 262 ? -23.422 0.875 2.297 1 98.5 262 LYS B CA 1
ATOM 4442 C C . LYS B 1 262 ? -22.078 0.542 2.918 1 98.5 262 LYS B C 1
ATOM 4444 O O . LYS B 1 262 ? -21.969 0.355 4.133 1 98.5 262 LYS B O 1
ATOM 4449 N N . ILE B 1 263 ? -21.062 0.391 2.145 1 98.81 263 ILE B N 1
ATOM 4450 C CA . ILE B 1 263 ? -19.688 0.351 2.611 1 98.81 263 ILE B CA 1
ATOM 4451 C C . ILE B 1 263 ? -18.875 1.434 1.908 1 98.81 263 ILE B C 1
ATOM 4453 O O . ILE B 1 263 ? -19.297 1.966 0.878 1 98.81 263 ILE B O 1
ATOM 4457 N N . ARG B 1 264 ? -17.781 1.74 2.439 1 98.62 264 ARG B N 1
ATOM 4458 C CA . ARG B 1 264 ? -17.016 2.902 1.978 1 98.62 264 ARG B CA 1
ATOM 4459 C C . ARG B 1 264 ? -16.25 2.584 0.697 1 98.62 264 ARG B C 1
ATOM 4461 O O . ARG B 1 264 ? -16.203 3.402 -0.224 1 98.62 264 ARG B O 1
ATOM 4468 N N . SER B 1 265 ? -15.578 1.471 0.674 1 98.94 265 SER B N 1
ATOM 4469 C CA . SER B 1 265 ? -14.688 1.185 -0.445 1 98.94 265 SER B CA 1
ATOM 4470 C C . SER B 1 265 ? -14.367 -0.304 -0.529 1 98.94 265 SER B C 1
ATOM 4472 O O . SER B 1 265 ? -14.664 -1.062 0.396 1 98.94 265 SER B O 1
ATOM 4474 N N . ALA B 1 266 ? -13.805 -0.676 -1.646 1 98.94 266 ALA B N 1
ATOM 4475 C CA . ALA B 1 266 ? -13.359 -2.059 -1.816 1 98.94 266 ALA B CA 1
ATOM 4476 C C . ALA B 1 266 ? -12.125 -2.133 -2.707 1 98.94 266 ALA B C 1
ATOM 4478 O O . ALA B 1 266 ? -11.922 -1.272 -3.568 1 98.94 266 ALA B O 1
ATOM 4479 N N . GLY B 1 267 ? -11.281 -3.061 -2.441 1 98.94 267 GLY B N 1
ATOM 4480 C CA . GLY B 1 267 ? -10.148 -3.447 -3.268 1 98.94 267 GLY B CA 1
ATOM 4481 C C . GLY B 1 267 ? -10.188 -4.902 -3.695 1 98.94 267 GLY B C 1
ATOM 4482 O O . GLY B 1 267 ? -10.359 -5.793 -2.861 1 98.94 267 GLY B O 1
ATOM 4483 N N . LEU B 1 268 ? -10.047 -5.148 -4.996 1 98.88 268 LEU B N 1
ATOM 4484 C CA . LEU B 1 268 ? -10.148 -6.5 -5.539 1 98.88 268 LEU B CA 1
ATOM 4485 C C . LEU B 1 268 ? -8.93 -6.84 -6.387 1 98.88 268 LEU B C 1
ATOM 4487 O O . LEU B 1 268 ? -8.57 -6.09 -7.297 1 98.88 268 LEU B O 1
ATOM 4491 N N . ASP B 1 269 ? -8.344 -7.98 -6.105 1 98.62 269 ASP B N 1
ATOM 4492 C CA . ASP B 1 269 ? -7.332 -8.539 -7 1 98.62 269 ASP B CA 1
ATOM 4493 C C . ASP B 1 269 ? -7.895 -9.711 -7.797 1 98.62 269 ASP B C 1
ATOM 4495 O O . ASP B 1 269 ? -7.23 -10.227 -8.703 1 98.62 269 ASP B O 1
ATOM 4499 N N . VAL B 1 270 ? -9.078 -10.18 -7.398 1 97.38 270 VAL B N 1
ATOM 4500 C CA . VAL B 1 270 ? -9.773 -11.281 -8.062 1 97.38 270 VAL B CA 1
ATOM 4501 C C . VAL B 1 270 ? -11.234 -10.906 -8.273 1 97.38 270 VAL B C 1
ATOM 4503 O O . VAL B 1 270 ? -11.82 -10.172 -7.473 1 97.38 270 VAL B O 1
ATOM 4506 N N . MET B 1 271 ? -11.781 -11.375 -9.32 1 96.25 271 MET B N 1
ATOM 4507 C CA . MET B 1 271 ? -13.141 -11.016 -9.727 1 96.25 271 MET B CA 1
ATOM 4508 C C . MET B 1 271 ? -13.766 -12.125 -10.57 1 96.25 271 MET B C 1
ATOM 4510 O O . MET B 1 271 ? -13.141 -13.164 -10.797 1 96.25 271 MET B O 1
ATOM 4514 N N . THR B 1 272 ? -14.992 -11.844 -10.969 1 95.69 272 THR B N 1
ATOM 4515 C CA . THR B 1 272 ? -15.688 -12.695 -11.93 1 95.69 272 THR B CA 1
ATOM 4516 C C . THR B 1 272 ? -16.297 -11.852 -13.047 1 95.69 272 THR B C 1
ATOM 4518 O O . THR B 1 272 ? -17.125 -10.961 -12.789 1 95.69 272 THR B O 1
ATOM 4521 N N . PRO B 1 273 ? -16.047 -12.102 -14.234 1 94.5 273 PRO B N 1
ATOM 4522 C CA . PRO B 1 273 ? -15.023 -13.031 -14.727 1 94.5 273 PRO B CA 1
ATOM 4523 C C . PRO B 1 273 ? -13.609 -12.453 -14.648 1 94.5 273 PRO B C 1
ATOM 4525 O O . PRO B 1 273 ? -13.43 -11.297 -14.266 1 94.5 273 PRO B O 1
ATOM 4528 N N . GLU B 1 274 ? -12.609 -13.242 -14.984 1 92.62 274 GLU B N 1
ATOM 4529 C CA . GLU B 1 274 ? -11.234 -12.812 -15.188 1 92.62 274 GLU B CA 1
ATOM 4530 C C . GLU B 1 274 ? -10.711 -13.258 -16.547 1 92.62 274 GLU B C 1
ATOM 4532 O O . GLU B 1 274 ? -10.75 -14.445 -16.891 1 92.62 274 GLU B O 1
ATOM 4537 N N . PRO B 1 275 ? -10.406 -12.383 -17.328 1 93.06 275 PRO B N 1
ATOM 4538 C CA . PRO B 1 275 ? -10.266 -10.938 -17.141 1 93.06 275 PRO B CA 1
ATOM 4539 C C . PRO B 1 275 ? -11.609 -10.227 -17.047 1 93.06 275 PRO B C 1
ATOM 4541 O O . PRO B 1 275 ? -12.578 -10.641 -17.688 1 93.06 275 PRO B O 1
ATOM 4544 N N . LEU B 1 276 ? -11.555 -9.156 -16.344 1 95.75 276 LEU B N 1
ATOM 4545 C CA . LEU B 1 276 ? -12.742 -8.32 -16.203 1 95.75 276 LEU B CA 1
ATOM 4546 C C . LEU B 1 276 ? -12.969 -7.5 -17.484 1 95.75 276 LEU B C 1
ATOM 4548 O O . LEU B 1 276 ? -12.023 -6.934 -18.031 1 95.75 276 LEU B O 1
ATOM 4552 N N . PRO B 1 277 ? -14.219 -7.496 -17.984 1 95.25 277 PRO B N 1
ATOM 4553 C CA . PRO B 1 277 ? -14.484 -6.645 -19.156 1 95.25 277 PRO B CA 1
ATOM 4554 C C . PRO B 1 277 ? -14.102 -5.184 -18.906 1 95.25 277 PRO B C 1
ATOM 4556 O O . PRO B 1 277 ? -14.312 -4.66 -17.812 1 95.25 277 PRO B O 1
ATOM 4559 N N . VAL B 1 278 ? -13.641 -4.5 -19.938 1 95.25 278 VAL B N 1
ATOM 4560 C CA . VAL B 1 278 ? -13.062 -3.164 -19.844 1 95.25 278 VAL B CA 1
ATOM 4561 C C . VAL B 1 278 ? -14.141 -2.162 -19.422 1 95.25 278 VAL B C 1
ATOM 4563 O O . VAL B 1 278 ? -13.828 -1.098 -18.891 1 95.25 278 VAL B O 1
ATOM 4566 N N . ASP B 1 279 ? -15.383 -2.512 -19.656 1 95.69 279 ASP B N 1
ATOM 4567 C CA . ASP B 1 279 ? -16.469 -1.587 -19.359 1 95.69 279 ASP B CA 1
ATOM 4568 C C . ASP B 1 279 ? -17.25 -2.037 -18.125 1 95.69 279 ASP B C 1
ATOM 4570 O O . ASP B 1 279 ? -18.375 -1.583 -17.906 1 95.69 279 ASP B O 1
ATOM 4574 N N . HIS B 1 280 ? -16.719 -2.945 -17.438 1 96.69 280 HIS B N 1
ATOM 4575 C CA . HIS B 1 280 ? -17.438 -3.439 -16.266 1 96.69 280 HIS B CA 1
ATOM 4576 C C . HIS B 1 280 ? -17.781 -2.301 -15.312 1 96.69 280 HIS B C 1
ATOM 4578 O O . HIS B 1 280 ? -16.953 -1.414 -15.07 1 96.69 280 HIS B O 1
ATOM 4584 N N . PRO B 1 281 ? -18.922 -2.277 -14.68 1 97.44 281 PRO B N 1
ATOM 4585 C CA . PRO B 1 281 ? -19.391 -1.18 -13.828 1 97.44 281 PRO B CA 1
ATOM 4586 C C . PRO B 1 281 ? -18.484 -0.918 -12.633 1 97.44 281 PRO B C 1
ATOM 4588 O O . PRO B 1 281 ? -18.312 0.231 -12.219 1 97.44 281 PRO B O 1
ATOM 4591 N N . LEU B 1 282 ? -17.859 -1.88 -12.078 1 98 282 LEU B N 1
ATOM 4592 C CA . LEU B 1 282 ? -16.984 -1.723 -10.914 1 98 282 LEU B CA 1
ATOM 4593 C C . LEU B 1 282 ? -15.82 -0.796 -11.227 1 98 282 LEU B C 1
ATOM 4595 O O . LEU B 1 282 ? -15.305 -0.119 -10.336 1 98 282 LEU B O 1
ATOM 4599 N N . LEU B 1 283 ? -15.398 -0.767 -12.508 1 97.31 283 LEU B N 1
ATOM 4600 C CA . LEU B 1 283 ? -14.258 0.041 -12.93 1 97.31 283 LEU B CA 1
ATOM 4601 C C . LEU B 1 283 ? -14.617 1.522 -12.938 1 97.31 283 LEU B C 1
ATOM 4603 O O . LEU B 1 283 ? -13.734 2.381 -13.016 1 97.31 283 LEU B O 1
ATOM 4607 N N . LYS B 1 284 ? -15.867 1.833 -12.836 1 96.81 284 LYS B N 1
ATOM 4608 C CA . LYS B 1 284 ? -16.344 3.215 -12.906 1 96.81 284 LYS B CA 1
ATOM 4609 C C . LYS B 1 284 ? -16.5 3.814 -11.516 1 96.81 284 LYS B C 1
ATOM 4611 O O . LYS B 1 284 ? -16.75 5.012 -11.375 1 96.81 284 LYS B O 1
ATOM 4616 N N . LEU B 1 285 ? -16.422 3.008 -10.484 1 98.06 285 LEU B N 1
ATOM 4617 C CA . LEU B 1 285 ? -16.562 3.471 -9.109 1 98.06 285 LEU B CA 1
ATOM 4618 C C . LEU B 1 285 ? -15.227 3.977 -8.57 1 98.06 285 LEU B C 1
ATOM 4620 O O . LEU B 1 285 ? -14.258 3.215 -8.484 1 98.06 285 LEU B O 1
ATOM 4624 N N . PRO B 1 286 ? -15.086 5.207 -8.18 1 96.81 286 PRO B N 1
ATOM 4625 C CA . PRO B 1 286 ? -13.82 5.738 -7.668 1 96.81 286 PRO B CA 1
ATOM 4626 C C . PRO B 1 286 ? -13.391 5.082 -6.359 1 96.81 286 PRO B C 1
ATOM 4628 O O . PRO B 1 286 ? -12.211 5.113 -6.012 1 96.81 286 PRO B O 1
ATOM 4631 N N . ASN B 1 287 ? -14.367 4.484 -5.629 1 98.38 287 ASN B N 1
ATOM 4632 C CA . ASN B 1 287 ? -14.062 3.869 -4.34 1 98.38 287 ASN B CA 1
ATOM 4633 C C . ASN B 1 287 ? -13.859 2.361 -4.473 1 98.38 287 ASN B C 1
ATOM 4635 O O . ASN B 1 287 ? -13.961 1.629 -3.488 1 98.38 287 ASN B O 1
ATOM 4639 N N . CYS B 1 288 ? -13.617 1.896 -5.68 1 98.75 288 CYS B N 1
ATOM 4640 C CA . CYS B 1 288 ? -13.281 0.5 -5.938 1 98.75 288 CYS B CA 1
ATOM 4641 C C . CYS B 1 288 ? -11.945 0.387 -6.664 1 98.75 288 CYS B C 1
ATOM 4643 O O . CYS B 1 288 ? -11.82 0.816 -7.812 1 98.75 288 CYS B O 1
ATOM 4645 N N . VAL B 1 289 ? -10.953 -0.153 -6 1 98.81 289 VAL B N 1
ATOM 4646 C CA . VAL B 1 289 ? -9.633 -0.372 -6.582 1 98.81 289 VAL B CA 1
ATOM 4647 C C . VAL B 1 289 ? -9.531 -1.798 -7.121 1 98.81 289 VAL B C 1
ATOM 4649 O O . VAL B 1 289 ? -9.719 -2.764 -6.375 1 98.81 289 VAL B O 1
ATOM 4652 N N . ILE B 1 290 ? -9.219 -1.945 -8.398 1 98.62 290 ILE B N 1
ATOM 4653 C CA . ILE B 1 290 ? -9.195 -3.264 -9.023 1 98.62 290 ILE B CA 1
ATOM 4654 C C . ILE B 1 290 ? -7.809 -3.531 -9.609 1 98.62 290 ILE B C 1
ATOM 4656 O O . ILE B 1 290 ? -7.258 -2.691 -10.328 1 98.62 290 ILE B O 1
ATOM 4660 N N . LEU B 1 291 ? -7.242 -4.676 -9.289 1 98.56 291 LEU B N 1
ATOM 4661 C CA . LEU B 1 291 ? -5.992 -5.18 -9.844 1 98.56 291 LEU B CA 1
ATOM 4662 C C . LEU B 1 291 ? -6.227 -6.469 -10.617 1 98.56 291 LEU B C 1
ATOM 4664 O O . LEU B 1 291 ? -7.16 -7.219 -10.32 1 98.56 291 LEU B O 1
ATOM 4668 N N . PRO B 1 292 ? -5.43 -6.746 -11.633 1 97.62 292 PRO B N 1
ATOM 4669 C CA . PRO B 1 292 ? -5.656 -7.871 -12.539 1 97.62 292 PRO B CA 1
ATOM 4670 C C . PRO B 1 292 ? -4.984 -9.156 -12.062 1 97.62 292 PRO B C 1
ATOM 4672 O O . PRO B 1 292 ? -4.191 -9.75 -12.797 1 97.62 292 PRO B O 1
ATOM 4675 N N . HIS B 1 293 ? -5.348 -9.578 -10.852 1 96.75 293 HIS B N 1
ATOM 4676 C CA . HIS B 1 293 ? -4.902 -10.852 -10.312 1 96.75 293 HIS B CA 1
ATOM 4677 C C . HIS B 1 293 ? -3.381 -10.945 -10.289 1 96.75 293 HIS B C 1
ATOM 4679 O O . HIS B 1 293 ? -2.799 -11.883 -10.836 1 96.75 293 HIS B O 1
ATOM 4685 N N . ILE B 1 294 ? -2.766 -10.062 -9.508 1 97.62 294 ILE B N 1
ATOM 4686 C CA . ILE B 1 294 ? -1.308 -10 -9.508 1 97.62 294 ILE B CA 1
ATOM 4687 C C . ILE B 1 294 ? -0.774 -10.305 -8.109 1 97.62 294 ILE B C 1
ATOM 4689 O O . ILE B 1 294 ? 0.307 -9.836 -7.738 1 97.62 294 ILE B O 1
ATOM 4693 N N . GLY B 1 295 ? -1.504 -10.977 -7.316 1 97.25 295 GLY B N 1
ATOM 4694 C CA . GLY B 1 295 ? -1.109 -11.297 -5.953 1 97.25 295 GLY B CA 1
ATOM 4695 C C . GLY B 1 295 ? 0.279 -11.906 -5.859 1 97.25 295 GLY B C 1
ATOM 4696 O O . GLY B 1 295 ? 1.07 -11.531 -4.996 1 97.25 295 GLY B O 1
ATOM 4697 N N . SER B 1 296 ? 0.568 -12.773 -6.789 1 97 296 SER B N 1
ATOM 4698 C CA . SER B 1 296 ? 1.85 -13.469 -6.758 1 97 296 SER B CA 1
ATOM 4699 C C . SER B 1 296 ? 2.828 -12.875 -7.766 1 97 296 SER B C 1
ATOM 4701 O O . SER B 1 296 ? 3.918 -13.414 -7.973 1 97 296 SER B O 1
ATOM 4703 N N . ALA B 1 297 ? 2.498 -11.805 -8.422 1 97.06 297 ALA B N 1
ATOM 4704 C CA . ALA B 1 297 ? 3.277 -11.273 -9.531 1 97.06 297 ALA B CA 1
ATOM 4705 C C . ALA B 1 297 ? 4.5 -10.508 -9.039 1 97.06 297 ALA B C 1
ATOM 4707 O O . ALA B 1 297 ? 4.605 -9.297 -9.242 1 97.06 297 ALA B O 1
ATOM 4708 N N . ALA B 1 298 ? 5.355 -11.156 -8.422 1 97.69 298 ALA B N 1
ATOM 4709 C CA . ALA B 1 298 ? 6.727 -10.75 -8.117 1 97.69 298 ALA B CA 1
ATOM 4710 C C . ALA B 1 298 ? 7.734 -11.672 -8.805 1 97.69 298 ALA B C 1
ATOM 4712 O O . ALA B 1 298 ? 7.551 -12.891 -8.828 1 97.69 298 ALA B O 1
ATOM 4713 N N . THR B 1 299 ? 8.711 -11.109 -9.344 1 97.12 299 THR B N 1
ATOM 4714 C CA . THR B 1 299 ? 9.633 -11.852 -10.195 1 97.12 299 THR B CA 1
ATOM 4715 C C . THR B 1 299 ? 10.195 -13.07 -9.469 1 97.12 299 THR B C 1
ATOM 4717 O O . THR B 1 299 ? 10.133 -14.188 -9.977 1 97.12 299 THR B O 1
ATOM 4720 N N . GLU B 1 300 ? 10.703 -12.828 -8.305 1 96.81 300 GLU B N 1
ATOM 4721 C CA . GLU B 1 300 ? 11.297 -13.93 -7.543 1 96.81 300 GLU B CA 1
ATOM 4722 C C . GLU B 1 300 ? 10.258 -14.992 -7.207 1 96.81 300 GLU B C 1
ATOM 4724 O O . GLU B 1 300 ? 10.555 -16.188 -7.262 1 96.81 300 GLU B O 1
ATOM 4729 N N . THR B 1 301 ? 9.086 -14.578 -6.926 1 98.06 301 THR B N 1
ATOM 4730 C CA . THR B 1 301 ? 8.016 -15.492 -6.551 1 98.06 301 THR B CA 1
ATOM 4731 C C . THR B 1 301 ? 7.566 -16.328 -7.746 1 98.06 301 THR B C 1
ATOM 4733 O O . THR B 1 301 ? 7.434 -17.547 -7.645 1 98.06 301 THR B O 1
ATOM 4736 N N . ARG B 1 302 ? 7.371 -15.656 -8.883 1 98.06 302 ARG B N 1
ATOM 4737 C CA . ARG B 1 302 ? 6.945 -16.391 -10.07 1 98.06 302 ARG B CA 1
ATOM 4738 C C . ARG B 1 302 ? 8.016 -17.375 -10.523 1 98.06 302 ARG B C 1
ATOM 4740 O O . ARG B 1 302 ? 7.703 -18.453 -11.008 1 98.06 302 ARG B O 1
ATOM 4747 N N . THR B 1 303 ? 9.234 -17.016 -10.352 1 98.19 303 THR B N 1
ATOM 4748 C CA . THR B 1 303 ? 10.32 -17.953 -10.633 1 98.19 303 THR B CA 1
ATOM 4749 C C . THR B 1 303 ? 10.25 -19.156 -9.695 1 98.19 303 THR B C 1
ATOM 4751 O O . THR B 1 303 ? 10.336 -20.297 -10.148 1 98.19 303 THR B O 1
ATOM 4754 N N . ALA B 1 304 ? 10.047 -18.875 -8.445 1 98.38 304 ALA B N 1
ATOM 4755 C CA . ALA B 1 304 ? 9.961 -19.938 -7.461 1 98.38 304 ALA B CA 1
ATOM 4756 C C . ALA B 1 304 ? 8.789 -20.875 -7.754 1 98.38 304 ALA B C 1
ATOM 4758 O O . ALA B 1 304 ? 8.891 -22.094 -7.602 1 98.38 304 ALA B O 1
ATOM 4759 N N . MET B 1 305 ? 7.691 -20.312 -8.156 1 98.5 305 MET B N 1
ATOM 4760 C CA . MET B 1 305 ? 6.52 -21.109 -8.508 1 98.5 305 MET B CA 1
ATOM 4761 C C . MET B 1 305 ? 6.816 -22.016 -9.703 1 98.5 305 MET B C 1
ATOM 4763 O O . MET B 1 305 ? 6.469 -23.203 -9.688 1 98.5 305 MET B O 1
ATOM 4767 N N . ALA B 1 306 ? 7.473 -21.438 -10.688 1 98.62 306 ALA B N 1
ATOM 4768 C CA . ALA B 1 306 ? 7.824 -22.203 -11.875 1 98.62 306 ALA B CA 1
ATOM 4769 C C . ALA B 1 306 ? 8.781 -23.344 -11.523 1 98.62 306 ALA B C 1
ATOM 4771 O O . ALA B 1 306 ? 8.594 -24.484 -11.969 1 98.62 306 ALA B O 1
ATOM 4772 N N . VAL B 1 307 ? 9.727 -23.078 -10.711 1 98.81 307 VAL B N 1
ATOM 4773 C CA . VAL B 1 307 ? 10.727 -24.047 -10.312 1 98.81 307 VAL B CA 1
ATOM 4774 C C . VAL B 1 307 ? 10.07 -25.172 -9.508 1 98.81 307 VAL B C 1
ATOM 4776 O O . VAL B 1 307 ? 10.336 -26.344 -9.742 1 98.81 307 VAL B O 1
ATOM 4779 N N . LEU B 1 308 ? 9.203 -24.781 -8.586 1 98.81 308 LEU B N 1
ATOM 4780 C CA . LEU B 1 308 ? 8.508 -25.781 -7.785 1 98.81 308 LEU B CA 1
ATOM 4781 C C . LEU B 1 308 ? 7.648 -26.672 -8.672 1 98.81 308 LEU B C 1
ATOM 4783 O O . LEU B 1 308 ? 7.57 -27.891 -8.445 1 98.81 308 LEU B O 1
ATOM 4787 N N . THR B 1 309 ? 7.004 -26.094 -9.641 1 98.81 309 THR B N 1
ATOM 4788 C CA . THR B 1 309 ? 6.203 -26.875 -10.586 1 98.81 309 THR B CA 1
ATOM 4789 C C . THR B 1 309 ? 7.07 -27.891 -11.328 1 98.81 309 THR B C 1
ATOM 4791 O O . THR B 1 309 ? 6.711 -29.062 -11.43 1 98.81 309 THR B O 1
ATOM 4794 N N . ALA B 1 310 ? 8.219 -27.453 -11.789 1 98.88 310 ALA B N 1
ATOM 4795 C CA . ALA B 1 310 ? 9.156 -28.328 -12.477 1 98.88 310 ALA B CA 1
ATOM 4796 C C . ALA B 1 310 ? 9.648 -29.438 -11.547 1 98.88 310 ALA B C 1
ATOM 4798 O O . ALA B 1 310 ? 9.727 -30.609 -11.945 1 98.88 310 ALA B O 1
ATOM 4799 N N . GLN B 1 311 ? 9.914 -29.062 -10.344 1 98.88 311 GLN B N 1
ATOM 4800 C CA . GLN B 1 311 ? 10.398 -30.031 -9.367 1 98.88 311 GLN B CA 1
ATOM 4801 C C . GLN B 1 311 ? 9.344 -31.094 -9.062 1 98.88 311 GLN B C 1
ATOM 4803 O O . GLN B 1 311 ? 9.664 -32.281 -8.906 1 98.88 311 GLN B O 1
ATOM 4808 N N . ASN B 1 312 ? 8.102 -30.656 -8.93 1 98.88 312 ASN B N 1
ATOM 4809 C CA . ASN B 1 312 ? 7.016 -31.625 -8.781 1 98.88 312 ASN B CA 1
ATOM 4810 C C . ASN B 1 312 ? 6.992 -32.625 -9.922 1 98.88 312 ASN B C 1
ATOM 4812 O O . ASN B 1 312 ? 6.926 -33.844 -9.688 1 98.88 312 ASN B O 1
ATOM 4816 N N . ILE B 1 313 ? 7.098 -32.156 -11.117 1 98.88 313 ILE B N 1
ATOM 4817 C CA . ILE B 1 313 ? 7.023 -32.969 -12.32 1 98.88 313 ILE B CA 1
ATOM 4818 C C . ILE B 1 313 ? 8.203 -33.938 -12.344 1 98.88 313 ILE B C 1
ATOM 4820 O O . ILE B 1 313 ? 8.008 -35.156 -12.516 1 98.88 313 ILE B O 1
ATOM 4824 N N . LEU B 1 314 ? 9.383 -33.469 -12.094 1 98.81 314 LEU B N 1
ATOM 4825 C CA . LEU B 1 314 ? 10.578 -34.312 -12.148 1 98.81 314 LEU B CA 1
ATOM 4826 C C . LEU B 1 314 ? 10.531 -35.406 -11.078 1 98.81 314 LEU B C 1
ATOM 4828 O O . LEU B 1 314 ? 10.898 -36.531 -11.328 1 98.81 314 LEU B O 1
ATOM 4832 N N . ALA B 1 315 ? 10.086 -34.969 -9.891 1 98.75 315 ALA B N 1
ATOM 4833 C CA . ALA B 1 315 ? 10 -35.938 -8.805 1 98.75 315 ALA B CA 1
ATOM 4834 C C . ALA B 1 315 ? 9.023 -37.062 -9.141 1 98.75 315 ALA B C 1
ATOM 4836 O O . ALA B 1 315 ? 9.32 -38.25 -8.922 1 98.75 315 ALA B O 1
ATOM 4837 N N . ALA B 1 316 ? 7.895 -36.719 -9.656 1 98.56 316 ALA B N 1
ATOM 4838 C CA . ALA B 1 316 ? 6.891 -37.719 -10.031 1 98.56 316 ALA B CA 1
ATOM 4839 C C . ALA B 1 316 ? 7.418 -38.656 -11.125 1 98.56 316 ALA B C 1
ATOM 4841 O O . ALA B 1 316 ? 7.203 -39.875 -11.07 1 98.56 316 ALA B O 1
ATOM 4842 N N . LEU B 1 317 ? 8.094 -38.125 -12.125 1 98.06 317 LEU B N 1
ATOM 4843 C CA . LEU B 1 317 ? 8.641 -38.906 -13.219 1 98.06 317 LEU B CA 1
ATOM 4844 C C . LEU B 1 317 ? 9.727 -39.875 -12.719 1 98.06 317 LEU B C 1
ATOM 4846 O O . LEU B 1 317 ? 9.898 -40.969 -13.266 1 98.06 317 LEU B O 1
ATOM 4850 N N . ASP B 1 318 ? 10.359 -39.406 -11.672 1 97.31 318 ASP B N 1
ATOM 4851 C CA . ASP B 1 318 ? 11.422 -40.219 -11.094 1 97.31 318 ASP B CA 1
ATOM 4852 C C . ASP B 1 318 ? 10.859 -41.219 -10.086 1 97.31 318 ASP B C 1
ATOM 4854 O O . ASP B 1 318 ? 11.586 -42.062 -9.57 1 97.31 318 ASP B O 1
ATOM 4858 N N . GLY B 1 319 ? 9.672 -41.094 -9.781 1 96.75 319 GLY B N 1
ATOM 4859 C CA . GLY B 1 319 ? 9.047 -42 -8.844 1 96.75 319 GLY B CA 1
ATOM 4860 C C . GLY B 1 319 ? 9.414 -41.75 -7.398 1 96.75 319 GLY B C 1
ATOM 4861 O O . GLY B 1 319 ? 9.477 -42.656 -6.582 1 96.75 319 GLY B O 1
ATOM 4862 N N . ILE B 1 320 ? 9.75 -40.469 -7.145 1 97.62 320 ILE B N 1
ATOM 4863 C CA . ILE B 1 320 ? 10.07 -40.094 -5.773 1 97.62 320 ILE B CA 1
ATOM 4864 C C . ILE B 1 320 ? 9.039 -39.094 -5.258 1 97.62 320 ILE B C 1
ATOM 4866 O O . ILE B 1 320 ? 8.156 -38.656 -6.004 1 97.62 320 ILE B O 1
ATOM 4870 N N . ASN B 1 321 ? 9.117 -38.781 -4.031 1 97.88 321 ASN B N 1
ATOM 4871 C CA . ASN B 1 321 ? 8.141 -37.906 -3.406 1 97.88 321 ASN B CA 1
ATOM 4872 C C . ASN B 1 321 ? 8.172 -36.5 -4.012 1 97.88 321 ASN B C 1
ATOM 4874 O O . ASN B 1 321 ? 9.242 -35.906 -4.156 1 97.88 321 ASN B O 1
ATOM 4878 N N . MET B 1 322 ? 7.004 -36.031 -4.363 1 98.44 322 MET B N 1
ATOM 4879 C CA . MET B 1 322 ? 6.883 -34.656 -4.859 1 98.44 322 MET B CA 1
ATOM 4880 C C . MET B 1 322 ? 7.043 -33.656 -3.725 1 98.44 322 MET B C 1
ATOM 4882 O O . MET B 1 322 ? 6.566 -33.875 -2.611 1 98.44 322 MET B O 1
ATOM 4886 N N . PRO B 1 323 ? 7.695 -32.531 -3.949 1 98.38 323 PRO B N 1
ATOM 4887 C CA . PRO B 1 323 ? 7.805 -31.5 -2.914 1 98.38 323 PRO B CA 1
ATOM 4888 C C . PRO B 1 323 ? 6.449 -30.953 -2.482 1 98.38 323 PRO B C 1
ATOM 4890 O O . PRO B 1 323 ? 6.289 -30.531 -1.333 1 98.38 323 PRO B O 1
ATOM 4893 N N . ALA B 1 324 ? 5.453 -30.906 -3.43 1 98.12 324 ALA B N 1
ATOM 4894 C CA . ALA B 1 324 ? 4.109 -30.406 -3.127 1 98.12 324 ALA B CA 1
ATOM 4895 C C . ALA B 1 324 ? 3.053 -31.219 -3.883 1 98.12 324 ALA B C 1
ATOM 4897 O O . ALA B 1 324 ? 2.537 -30.766 -4.91 1 98.12 324 ALA B O 1
ATOM 4898 N N . MET B 1 325 ? 2.658 -32.281 -3.326 1 98.06 325 MET B N 1
ATOM 4899 C CA . MET B 1 325 ? 1.717 -33.219 -3.949 1 98.06 325 MET B CA 1
ATOM 4900 C C . MET B 1 325 ? 0.287 -32.938 -3.51 1 98.06 325 MET B C 1
ATOM 4902 O O . MET B 1 325 ? 0.032 -32.688 -2.324 1 98.06 325 MET B O 1
ATOM 4906 N N . VAL B 1 326 ? -0.572 -32.812 -4.434 1 97.12 326 VAL B N 1
ATOM 4907 C CA . VAL B 1 326 ? -1.995 -32.656 -4.152 1 97.12 326 VAL B CA 1
ATOM 4908 C C . VAL B 1 326 ? -2.666 -34.031 -4.086 1 97.12 326 VAL B C 1
ATOM 4910 O O . VAL B 1 326 ? -3.475 -34.281 -3.191 1 97.12 326 VAL B O 1
ATOM 4913 N N . CYS B 1 327 ? -2.393 -34.938 -5 1 93.81 327 CYS B N 1
ATOM 4914 C CA . CYS B 1 327 ? -2.9 -36.312 -4.988 1 93.81 327 CYS B CA 1
ATOM 4915 C C . CYS B 1 327 ? -1.928 -37.25 -5.676 1 93.81 327 CYS B C 1
ATOM 4917 O O . CYS B 1 327 ? -1.032 -36.812 -6.398 1 93.81 327 CYS B O 1
#

Nearest PDB structures (foldseek):
  2gcg-assembly1_B  TM=9.661E-01  e=6.144E-43  Homo sapiens
  1gdh-assembly1_B  TM=9.070E-01  e=1.835E-32  Hyphomicrobium methylovorum
  1wwk-assembly1_B  TM=8.574E-01  e=1.714E-30  Pyrococcus horikoshii OT3
  5tx7-assembly1_B  TM=8.882E-01  e=2.669E-27  Nitratidesulfovibrio vulgaris
  5mh6-assembly1_A  TM=8.395E-01  e=3.925E-24  Haloferax mediterranei ATCC 33500

Foldseek 3Di:
DPDPAQAEEEEFADPFDPLLVVLNVVRHHYDYDYDPDGDDPVRLLQVLAQGQEYEEELVDAADPSSDVSNPLNHAEYFYLAPDDPSHDVVNCVVSNHWYFAFPPLLQLLLLVVQVVLVCCLQQLVVVVVVCVVVCVCVVCPPPPPPSGGDAQAQFEEEEEACDSNVVSNLVVCLVSHHPAAEYEDPDDDVVSVVSPYHYDDLLVRQQRGQEYEYAHEDDPVQFQVAALVSLLNHQLNHEYEYLYEQRSHPVVSVLVCPVVSSHPAYEYAYHPPQPDPPVDSLVVRSSYHYHRNCSRVDPSSSNSSSNLSSQQSVCSVVVHDRPGTPD/DPPPAQAEEEEFADPFDPLLVVLNVVRHHYDYNYDPDGDDPVRLLQVLAQGQEYEEELVAAADPSSDVSNPLNHAEYFYLAPDDPSHDVVNCVVSNHWYFAFPPLLQLLLLVVQVVLVCCLQQLVVVVVVCVVVCVCVVCPPPPPPSGGDAQAQFEEEEEACDSNVVSNLVVCLVSHHPAAEYEDPDDDVVSVVSPYHYDDLLVRQQRGQEYEYAHEDDPVQFQVAALVSLLNHQLNHEYEYLYEQRSHPVVSVLVCPVVSSHPAYEYAYHPPQVDPPVDSLVVRSSYHYHRNCSRVDPSSSNSSSNLSSQQSVCSVVVHDRPGTPD

Organism: Amblyomma americanum (NCBI:txid6943)

pLDDT: mean 96.53, std 6.15, range [38.06, 99.0]